Protein AF-A0A2N0PPH1-F1 (afdb_monomer)

Secondary structure (DSSP, 8-state):
--HHHHHHHHHHTTSEEEEEEES-STT-PEEEEEEEE-TTS-EEEEEEEEES---HHHHHHHHHTS----PPP-HHHHHHHHHHHTHHHH-HHHHHHHHHHHHHHHT-SSHHHHHHHHHHHHHH-HHHHHHHHHHTGGGGGGT-HHHHTTS--TT--TTSTTTTTTHHHHHHHHHHHHHTTS-S--GGGHHHHH-HHHHHHHHHHB-HHHHHHHHHHHHHGGGEEEEEE-GGG--S--------S-GGG-TTS--S-HHHHHHHH-GGGEEEEEEEEESSS-PPPEEEEEETTS-EEETT-HHHHTSS--HHHHHHHTT-TT--B-GGGS-GGGB-GGGTTS-HHHHHTSPPB-SS--TT-----------HHHHHHH---S--HHHHHHHHHHHHHHHHHHHHHHHHHHHHHHT-HHHHHHHHHHHHHHHHHHHHH-

InterPro domains:
  IPR031052 FHY3/FAR1 family [PTHR31669] (8-343)
  IPR048324 ZSWIM1/3, RNaseH-like domain [PF21056] (7-71)

Nearest PDB structures (foldseek):
  6lwz-assembly2_B  TM=7.007E-01  e=5.175E+00  Brevibacillus sp. SKDU10
  6cp9-assembly2_C  TM=5.958E-01  e=3.558E+00  Klebsiella pneumoniae 342
  4jif-assembly1_A  TM=5.599E-01  e=7.941E+00  Homo sapiens
  4dx8-assembly4_E  TM=4.737E-01  e=4.177E+00  Homo sapiens
  4dx8-assembly2_B  TM=4.679E-01  e=8.377E+00  Homo sapiens

pLDDT: mean 71.83, std 15.99, range [36.22, 94.5]

Radius of gyration: 26.15 Å; Cα contacts (8 Å, |Δi|>4): 519; chains: 1; bounding box: 63×82×75 Å

Organism: NCBI:txid588596

Mean predicted aligned error: 15.6 Å

Foldseek 3Di:
DFLVLLVQCQLFVLAWDWDWDACPDPVRWIKIWIWGQALVRDTDTSDIDTHRDPDPVVVVVVVVVPPDDQAADAVVVVVVVCVVPVCVQLPDPSSVVLQLLVVLLLLFQDPVSNVVSVVVSLVVCVSCNVVCVVPPVVCVLRRRLNNCLLRAHQLCRNPPPPPHVVPVVVVVVVVVVVVPPDDDDDLQCQCVPQVVVVLVVCVQWFDPVVSVVQSVQSSCLVQKAKDWDDPVPPDDPPPSPSDGDRVSVVLLDFSHDPVVVCVVVPVVFWDTKMWMGGPPDPGDIKIWTAGLLLAIAIRSRCCRHNVHDGSRLSNVLQVDQSRKDAPVSGPSSRTDPVRNPDPVVNSQPDDIDGSDDDPPDDDDDRPNNRNVVSCVSVPPPVNDPVNVVVSVVVSVVSVVVVVVVVVVVVCVVVVPVVVVVVVVVVVVVVVVVVVVVD

Structure (mmCIF, N/CA/C/O backbone):
data_AF-A0A2N0PPH1-F1
#
_entry.id   AF-A0A2N0PPH1-F1
#
loop_
_atom_site.group_PDB
_atom_site.id
_atom_site.type_symbol
_atom_site.label_atom_id
_atom_site.label_alt_id
_atom_site.label_comp_id
_atom_site.label_asym_id
_atom_site.label_entity_id
_atom_site.label_seq_id
_atom_site.pdbx_PDB_ins_code
_atom_site.Cartn_x
_atom_site.Cartn_y
_atom_site.Cartn_z
_atom_site.occupancy
_atom_site.B_iso_or_equiv
_atom_site.auth_seq_id
_atom_site.auth_comp_id
_atom_site.auth_asym_id
_atom_site.auth_atom_id
_atom_site.pdbx_PDB_model_num
ATOM 1 N N . MET A 1 1 ? -13.190 24.231 -5.888 1.00 53.19 1 MET A N 1
ATOM 2 C CA . MET A 1 1 ? -11.786 23.803 -6.067 1.00 53.19 1 MET A CA 1
ATOM 3 C C . MET A 1 1 ? -11.111 24.741 -7.059 1.00 53.19 1 MET A C 1
ATOM 5 O O . MET A 1 1 ? -11.742 25.102 -8.048 1.00 53.19 1 MET A O 1
ATOM 9 N N . SER A 1 2 ? -9.875 25.163 -6.801 1.00 49.25 2 SER A N 1
ATOM 10 C CA . SER A 1 2 ? -9.048 25.902 -7.764 1.00 49.25 2 SER A CA 1
ATOM 11 C C . SER A 1 2 ? -8.593 24.996 -8.927 1.00 49.25 2 SER A C 1
ATOM 13 O O . SER A 1 2 ? -8.685 23.771 -8.817 1.00 49.25 2 SER A O 1
ATOM 15 N N . PRO A 1 3 ? -8.071 25.552 -10.036 1.00 52.50 3 PRO A N 1
ATOM 16 C CA . PRO A 1 3 ? -7.542 24.756 -11.147 1.00 52.50 3 PRO A CA 1
ATOM 17 C C . PRO A 1 3 ? -6.447 23.777 -10.700 1.00 52.50 3 PRO A C 1
ATOM 19 O O . PRO A 1 3 ? -6.469 22.610 -11.078 1.00 52.50 3 PRO A O 1
ATOM 22 N N . ASP A 1 4 ? -5.544 24.210 -9.820 1.00 54.94 4 ASP A N 1
ATOM 23 C CA . ASP A 1 4 ? -4.494 23.344 -9.280 1.00 54.94 4 ASP A CA 1
ATOM 24 C C . ASP A 1 4 ? -5.073 22.248 -8.377 1.00 54.94 4 ASP A C 1
ATOM 26 O O . ASP A 1 4 ? -4.661 21.095 -8.465 1.00 54.94 4 ASP A O 1
ATOM 30 N N . GLN A 1 5 ? -6.081 22.567 -7.558 1.00 60.81 5 GLN A N 1
ATOM 31 C CA . GLN A 1 5 ? -6.772 21.587 -6.713 1.00 60.81 5 GLN A CA 1
ATOM 32 C C . GLN A 1 5 ? -7.501 20.523 -7.527 1.00 60.81 5 GLN A C 1
ATOM 34 O O . GLN A 1 5 ? -7.409 19.341 -7.205 1.00 60.81 5 GLN A O 1
ATOM 39 N N . CYS A 1 6 ? -8.170 20.935 -8.607 1.00 58.06 6 CYS A N 1
ATOM 40 C CA . CYS A 1 6 ? -8.706 20.010 -9.591 1.00 58.06 6 CYS A CA 1
ATOM 41 C C . CYS A 1 6 ? -7.569 19.122 -10.109 1.00 58.06 6 CYS A C 1
ATOM 43 O O . CYS A 1 6 ? -7.664 17.907 -10.000 1.00 58.06 6 CYS A O 1
ATOM 45 N N . SER A 1 7 ? -6.455 19.696 -10.572 1.00 60.72 7 SER A N 1
ATOM 46 C CA . SER A 1 7 ? -5.335 18.923 -11.132 1.00 60.72 7 SER A CA 1
ATOM 47 C C . SER A 1 7 ? -4.783 17.891 -10.153 1.00 60.72 7 SER A C 1
ATOM 49 O O . SER A 1 7 ? -4.468 16.775 -10.560 1.00 60.72 7 SER A O 1
ATOM 51 N N . TYR A 1 8 ? -4.664 18.252 -8.874 1.00 63.38 8 TYR A N 1
ATOM 52 C CA . TYR A 1 8 ? -4.204 17.350 -7.825 1.00 63.38 8 TYR A CA 1
ATOM 53 C C . TYR A 1 8 ? -5.217 16.252 -7.528 1.00 63.38 8 TYR A C 1
ATOM 55 O O . TYR A 1 8 ? -4.828 15.088 -7.494 1.00 63.38 8 TYR A O 1
ATOM 63 N N . TYR A 1 9 ? -6.499 16.595 -7.354 1.00 65.25 9 TYR A N 1
ATOM 64 C CA . TYR A 1 9 ? -7.553 15.600 -7.147 1.00 65.25 9 TYR A CA 1
ATOM 65 C C . TYR A 1 9 ? -7.533 14.577 -8.271 1.00 65.25 9 TYR A C 1
ATOM 67 O O . TYR A 1 9 ? -7.499 13.382 -8.060 1.00 65.25 9 TYR A O 1
ATOM 75 N N . ILE A 1 10 ? -7.429 15.060 -9.488 1.00 60.97 10 ILE A N 1
ATOM 76 C CA . ILE A 1 10 ? -7.492 14.263 -10.699 1.00 60.97 10 ILE A CA 1
ATOM 77 C C . ILE A 1 10 ? -6.317 13.300 -10.815 1.00 60.97 10 ILE A C 1
ATOM 79 O O . ILE A 1 10 ? -6.478 12.171 -11.259 1.00 60.97 10 ILE A O 1
ATOM 83 N N . ARG A 1 11 ? -5.131 13.761 -10.434 1.00 62.72 11 ARG A N 1
ATOM 84 C CA . ARG A 1 11 ? -3.900 12.994 -10.576 1.00 62.72 11 ARG A CA 1
ATOM 85 C C . ARG A 1 11 ? -3.658 12.036 -9.411 1.00 62.72 11 ARG A C 1
ATOM 87 O O . ARG A 1 11 ? -2.901 11.088 -9.559 1.00 62.72 11 ARG A O 1
ATOM 94 N N . PHE A 1 12 ? -4.268 12.303 -8.257 1.00 66.19 12 PHE A N 1
ATOM 95 C CA . PHE A 1 12 ? -3.956 11.622 -7.001 1.00 66.19 12 PHE A CA 1
ATOM 96 C C . PHE A 1 12 ? -5.193 11.191 -6.205 1.00 66.19 12 PHE A C 1
ATOM 98 O O . PHE A 1 12 ? -5.073 10.892 -5.017 1.00 66.19 12 PHE A O 1
ATOM 105 N N . HIS A 1 13 ? -6.374 11.141 -6.832 1.00 64.06 13 HIS A N 1
ATOM 106 C CA . HIS A 1 13 ? -7.626 10.774 -6.159 1.00 64.06 13 HIS A CA 1
ATOM 107 C C . HIS A 1 13 ? -7.587 9.371 -5.554 1.00 64.06 13 HIS A C 1
ATOM 109 O O . HIS A 1 13 ? -8.378 9.088 -4.665 1.00 64.06 13 HIS A O 1
ATOM 115 N N . GLU A 1 14 ? -6.697 8.495 -6.034 1.00 57.84 14 GLU A N 1
ATOM 116 C CA . GLU A 1 14 ? -6.509 7.129 -5.530 1.00 57.84 14 GLU A CA 1
ATOM 117 C C . GLU A 1 14 ? -6.302 7.107 -4.012 1.00 57.84 14 GLU A C 1
ATOM 119 O O . GLU A 1 14 ? -6.659 6.133 -3.362 1.00 57.84 14 GLU A O 1
ATOM 124 N N . VAL A 1 15 ? -5.746 8.187 -3.441 1.00 58.75 15 VAL A N 1
ATOM 125 C CA . VAL A 1 15 ? -5.617 8.333 -1.993 1.00 58.75 15 VAL A CA 1
ATOM 126 C C . VAL A 1 15 ? -6.112 9.702 -1.541 1.00 58.75 15 VAL A C 1
ATOM 128 O O . VAL A 1 15 ? -5.412 10.715 -1.655 1.00 58.75 15 VAL A O 1
ATOM 131 N N . LEU A 1 16 ? -7.326 9.700 -0.993 1.00 65.94 16 LEU A N 1
ATOM 132 C CA . LEU A 1 16 ? -7.993 10.851 -0.404 1.00 65.94 16 LEU A CA 1
ATOM 133 C C . LEU A 1 16 ? -7.999 10.719 1.123 1.00 65.94 16 LEU A C 1
ATOM 135 O O . LEU A 1 16 ? -8.630 9.827 1.682 1.00 65.94 16 LEU A O 1
ATOM 139 N N . ILE A 1 17 ? -7.311 11.630 1.802 1.00 64.12 17 ILE A N 1
ATOM 140 C CA . ILE A 1 17 ? -7.440 11.825 3.241 1.00 64.12 17 ILE A CA 1
ATOM 141 C C . ILE A 1 17 ? -8.572 12.813 3.480 1.00 64.12 17 ILE A C 1
ATOM 143 O O . ILE A 1 17 ? -8.601 13.907 2.913 1.00 64.12 17 ILE A O 1
ATOM 147 N N . PHE A 1 18 ? -9.477 12.415 4.355 1.00 67.44 18 PHE A N 1
ATOM 148 C CA . PHE A 1 18 ? -10.548 13.247 4.854 1.00 67.44 18 PHE A CA 1
ATOM 149 C C . PHE A 1 18 ? -10.296 13.531 6.338 1.00 67.44 18 PHE A C 1
ATOM 151 O O . PHE A 1 18 ? -10.096 12.595 7.112 1.00 67.44 18 PHE A O 1
ATOM 158 N N . ASP A 1 19 ? -10.277 14.809 6.712 1.00 60.94 19 ASP A N 1
ATOM 159 C CA . ASP A 1 19 ? -10.186 15.243 8.105 1.00 60.94 19 ASP A CA 1
ATOM 160 C C . ASP A 1 19 ? -11.365 16.154 8.459 1.00 60.94 19 ASP A C 1
ATOM 162 O O . ASP A 1 19 ? -11.785 16.986 7.649 1.00 60.94 19 ASP A O 1
ATOM 166 N N . CYS A 1 20 ? -11.901 15.978 9.663 1.00 61.56 20 CYS A N 1
ATOM 167 C CA . CYS A 1 20 ? -13.079 16.682 10.152 1.00 61.56 20 CYS A CA 1
ATOM 168 C C . CYS A 1 20 ? -12.729 17.401 11.449 1.00 61.56 20 CYS A C 1
ATOM 170 O O . CYS A 1 20 ? -12.353 16.770 12.435 1.00 61.56 20 CYS A O 1
ATOM 172 N N . THR A 1 21 ? -12.892 18.721 11.462 1.00 57.03 21 THR A N 1
ATOM 173 C CA . THR A 1 21 ? -12.660 19.549 12.650 1.00 57.03 21 THR A CA 1
ATOM 174 C C . THR A 1 21 ? -13.951 20.253 13.048 1.00 57.03 21 THR A C 1
ATOM 176 O O . THR A 1 21 ? -14.582 20.919 12.229 1.00 57.03 21 THR A O 1
ATOM 179 N N . VAL A 1 22 ? -14.357 20.081 14.306 1.00 51.91 22 VAL A N 1
ATOM 180 C CA . VAL A 1 22 ? -15.589 20.641 14.885 1.00 51.91 22 VAL A CA 1
ATOM 181 C C . VAL A 1 22 ? -15.202 21.656 15.958 1.00 51.91 22 VAL A C 1
ATOM 183 O O . VAL A 1 22 ? -14.325 21.374 16.776 1.00 51.91 22 VAL A O 1
ATOM 186 N N . GLY A 1 23 ? -15.838 22.830 15.963 1.00 49.50 23 GLY A N 1
ATOM 187 C CA . GLY A 1 23 ? -15.748 23.799 17.067 1.00 49.50 23 GLY A CA 1
ATOM 188 C C . GLY A 1 23 ? -14.417 24.551 17.210 1.00 49.50 23 GLY A C 1
ATOM 189 O O . GLY A 1 23 ? -14.181 25.209 18.220 1.00 49.50 23 GLY A O 1
ATOM 190 N N . THR A 1 24 ? -13.516 24.471 16.224 1.00 45.53 24 THR A N 1
ATOM 191 C CA . THR A 1 24 ? -12.210 25.165 16.242 1.00 45.53 24 THR A CA 1
ATOM 192 C C . THR A 1 24 ? -12.132 26.364 15.295 1.00 45.53 24 THR A C 1
ATOM 194 O O . THR A 1 24 ? -11.091 27.015 15.214 1.00 45.53 24 THR A O 1
ATOM 197 N N . ASN A 1 25 ? -13.203 26.664 14.555 1.00 52.62 25 ASN A N 1
ATOM 198 C CA . ASN A 1 25 ? -13.272 27.823 13.665 1.00 52.62 25 ASN A CA 1
ATOM 199 C C . ASN A 1 25 ? -14.178 28.919 14.250 1.00 52.62 25 ASN A C 1
ATOM 201 O O . ASN A 1 25 ? -15.042 28.659 15.081 1.00 52.62 25 ASN A O 1
ATOM 205 N N . ARG A 1 26 ? -13.992 30.161 13.787 1.00 49.38 26 ARG A N 1
ATOM 206 C CA . ARG A 1 26 ? -14.721 31.354 14.266 1.00 49.38 26 ARG A CA 1
ATOM 207 C C . ARG A 1 26 ? -16.244 31.318 14.063 1.00 49.38 26 ARG A C 1
ATOM 209 O O . ARG A 1 26 ? -16.912 32.273 14.441 1.00 49.38 26 ARG A O 1
ATOM 216 N N . TYR A 1 27 ? -16.753 30.288 13.397 1.00 51.81 27 TYR A N 1
ATOM 217 C CA . TYR A 1 27 ? -18.152 30.135 13.024 1.00 51.81 27 TYR A CA 1
ATOM 218 C C . TYR A 1 27 ? -18.853 29.020 13.801 1.00 51.81 27 TYR A C 1
ATOM 220 O O . TYR A 1 27 ? -20.042 28.829 13.590 1.00 51.81 27 TYR A O 1
ATOM 228 N N . ASP A 1 28 ? -18.130 28.288 14.659 1.00 59.44 28 ASP A N 1
ATOM 229 C CA . ASP A 1 28 ? -18.624 27.092 15.359 1.00 59.44 28 ASP A CA 1
ATOM 230 C C . ASP A 1 28 ? -19.226 26.032 14.410 1.00 59.44 28 ASP A C 1
ATOM 232 O O . ASP A 1 28 ? -20.095 25.245 14.766 1.00 59.44 28 ASP A O 1
ATOM 236 N N . MET A 1 29 ? -18.753 26.026 13.160 1.00 58.12 29 MET A N 1
ATOM 237 C CA . MET A 1 29 ? -19.209 25.132 12.094 1.00 58.12 29 MET A CA 1
ATOM 238 C C . MET A 1 29 ? -18.274 23.939 11.942 1.00 58.12 29 MET A C 1
ATOM 240 O O . MET A 1 29 ? -17.117 23.975 12.375 1.00 58.12 29 MET A O 1
ATOM 244 N N . VAL A 1 30 ? -18.725 22.903 11.243 1.00 61.38 30 VAL A N 1
ATOM 245 C CA . VAL A 1 30 ? -17.883 21.740 10.964 1.00 61.38 30 VAL A CA 1
ATOM 246 C C . VAL A 1 30 ? -17.067 21.973 9.703 1.00 61.38 30 VAL A C 1
ATOM 248 O O . VAL A 1 30 ? -17.608 22.201 8.624 1.00 61.38 30 VAL A O 1
ATOM 251 N N . LEU A 1 31 ? -15.743 21.922 9.830 1.00 62.97 31 LEU A N 1
ATOM 252 C CA . LEU A 1 31 ? -14.811 22.084 8.721 1.00 62.97 31 LEU A CA 1
ATOM 253 C C . LEU A 1 31 ? -14.282 20.723 8.259 1.00 62.97 31 LEU A C 1
ATOM 255 O O . LEU A 1 31 ? -13.552 20.038 8.977 1.00 62.97 31 LEU A O 1
ATOM 259 N N . TYR A 1 32 ? -14.604 20.395 7.014 1.00 67.12 32 TYR A N 1
ATOM 260 C CA . TYR A 1 32 ? -14.161 19.222 6.273 1.00 67.12 32 TYR A CA 1
ATOM 261 C C . TYR A 1 32 ? -12.965 19.614 5.422 1.00 67.12 32 TYR A C 1
ATOM 263 O O . TYR A 1 32 ? -13.061 20.534 4.606 1.00 67.12 32 TYR A O 1
ATOM 271 N N . LEU A 1 33 ? -11.855 18.899 5.565 1.00 63.50 33 LEU A N 1
ATOM 272 C CA . LEU A 1 33 ? -10.666 19.059 4.737 1.00 63.50 33 LEU A CA 1
ATOM 273 C C . LEU A 1 33 ? -10.447 17.797 3.908 1.00 63.50 33 LEU A C 1
ATOM 275 O O . LEU A 1 33 ? -10.283 16.698 4.433 1.00 63.50 33 LEU A O 1
ATOM 279 N N . PHE A 1 34 ? -10.408 17.976 2.592 1.00 69.62 34 PHE A N 1
ATOM 280 C CA . PHE A 1 34 ? -10.103 16.933 1.625 1.00 69.62 34 PHE A CA 1
ATOM 281 C C . PHE A 1 34 ? -8.683 17.128 1.119 1.00 69.62 34 PHE A C 1
ATOM 283 O O . PHE A 1 34 ? -8.363 18.134 0.480 1.00 69.62 34 PHE A O 1
ATOM 290 N N . LEU A 1 35 ? -7.826 16.160 1.405 1.00 67.06 35 LEU A N 1
ATOM 291 C CA . LEU A 1 35 ? -6.403 16.180 1.108 1.00 67.06 35 LEU A CA 1
ATOM 292 C C . LEU A 1 35 ? -6.076 14.997 0.199 1.00 67.06 35 LEU A C 1
ATOM 294 O O . LEU A 1 35 ? -6.469 13.877 0.488 1.00 67.06 35 LEU A O 1
ATOM 298 N N . VAL A 1 36 ? -5.307 15.203 -0.864 1.00 68.25 36 VAL A N 1
ATOM 299 C CA . VAL A 1 36 ? -4.727 14.091 -1.639 1.00 68.25 36 VAL A CA 1
ATOM 300 C C . VAL A 1 36 ? -3.245 13.951 -1.361 1.00 68.25 36 VAL A C 1
ATOM 302 O O . VAL A 1 36 ? -2.606 14.848 -0.802 1.00 68.25 36 VAL A O 1
ATOM 305 N N . VAL A 1 37 ? -2.688 12.810 -1.748 1.00 63.97 37 VAL A N 1
ATOM 306 C CA . VAL A 1 37 ? -1.254 12.535 -1.644 1.00 63.97 37 VAL A CA 1
ATOM 307 C C . VAL A 1 37 ? -0.626 12.685 -3.001 1.00 63.97 37 VAL A C 1
ATOM 309 O O . VAL A 1 37 ? -0.839 11.836 -3.864 1.00 63.97 37 VAL A O 1
ATOM 312 N N . ASP A 1 38 ? 0.160 13.741 -3.183 1.00 61.12 38 ASP A N 1
ATOM 313 C CA . ASP A 1 38 ? 0.869 13.903 -4.441 1.00 61.12 38 ASP A CA 1
ATOM 314 C C . ASP A 1 38 ? 1.965 12.845 -4.631 1.00 61.12 38 ASP A C 1
ATOM 316 O O . ASP A 1 38 ? 2.320 12.072 -3.735 1.00 61.12 38 ASP A O 1
ATOM 320 N N . ASN A 1 39 ? 2.508 12.818 -5.841 1.00 61.03 39 ASN A N 1
ATOM 321 C CA . ASN A 1 39 ? 3.625 11.971 -6.223 1.00 61.03 39 ASN A CA 1
ATOM 322 C C . ASN A 1 39 ? 4.887 12.224 -5.393 1.00 61.03 39 ASN A C 1
ATOM 324 O O . ASN A 1 39 ? 5.756 11.373 -5.424 1.00 61.03 39 ASN A O 1
ATOM 328 N N . ASN A 1 40 ? 4.987 13.341 -4.659 1.00 57.94 40 ASN A N 1
ATOM 329 C CA . ASN A 1 40 ? 6.065 13.666 -3.723 1.00 57.94 40 ASN A CA 1
ATOM 330 C C . ASN A 1 40 ? 5.743 13.284 -2.272 1.00 57.94 40 ASN A C 1
ATOM 332 O O . ASN A 1 40 ? 6.414 13.758 -1.355 1.00 57.94 40 ASN A O 1
ATOM 336 N N . THR A 1 41 ? 4.709 12.469 -2.043 1.00 58.84 41 THR A N 1
ATOM 337 C CA . THR A 1 41 ? 4.192 12.076 -0.720 1.00 58.84 41 THR A CA 1
ATOM 338 C C . THR A 1 41 ? 3.685 13.240 0.140 1.00 58.84 41 THR A C 1
ATOM 340 O O . THR A 1 41 ? 3.424 13.068 1.333 1.00 58.84 41 THR A O 1
ATOM 343 N N . ARG A 1 42 ? 3.456 14.425 -0.443 1.00 57.94 42 ARG A N 1
ATOM 344 C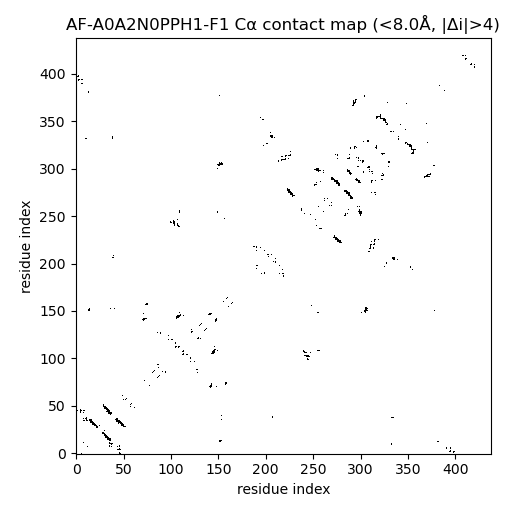 CA . ARG A 1 42 ? 2.962 15.607 0.278 1.00 57.94 42 ARG A CA 1
ATOM 345 C C . ARG A 1 42 ? 1.437 15.627 0.303 1.00 57.94 42 ARG A C 1
ATOM 347 O O . ARG A 1 42 ? 0.779 15.283 -0.679 1.00 57.94 42 ARG A O 1
ATOM 354 N N . SER A 1 43 ? 0.867 16.049 1.429 1.00 63.19 43 SER A N 1
ATOM 355 C CA . SER A 1 43 ? -0.572 16.302 1.548 1.00 63.19 43 SER A CA 1
ATOM 356 C C . SER A 1 43 ? -0.928 17.584 0.796 1.00 63.19 43 SER A C 1
ATOM 358 O O . SER A 1 43 ? -0.352 18.638 1.065 1.00 63.19 43 SER A O 1
ATOM 360 N N . ARG A 1 44 ? -1.875 17.516 -0.141 1.00 61.28 44 ARG A N 1
ATOM 361 C CA . ARG A 1 44 ? -2.363 18.672 -0.905 1.00 61.28 44 ARG A CA 1
ATOM 362 C C . ARG A 1 44 ? -3.844 18.872 -0.651 1.00 61.28 44 ARG A C 1
ATOM 364 O O . ARG A 1 44 ? -4.631 17.982 -0.948 1.00 61.28 44 ARG A O 1
ATOM 371 N N . LEU A 1 45 ? -4.219 20.034 -0.122 1.00 57.88 45 LEU A N 1
ATOM 372 C CA . LEU A 1 45 ? -5.622 20.384 0.101 1.00 57.88 45 LEU A CA 1
ATOM 373 C C . LEU A 1 45 ? -6.314 20.588 -1.244 1.00 57.88 45 LEU A C 1
ATOM 375 O O . LEU A 1 45 ? -5.971 21.519 -1.972 1.00 57.88 45 LEU A O 1
ATOM 379 N N . ILE A 1 46 ? -7.293 19.744 -1.552 1.00 65.12 46 ILE A N 1
ATOM 380 C CA . ILE A 1 46 ? -8.067 19.806 -2.796 1.00 65.12 46 ILE A CA 1
ATOM 381 C C . ILE A 1 46 ? -9.432 20.459 -2.603 1.00 65.12 46 ILE A C 1
ATOM 383 O O . ILE A 1 46 ? -9.912 21.139 -3.504 1.00 65.12 46 ILE A O 1
ATOM 387 N N . ALA A 1 47 ? -10.047 20.308 -1.434 1.00 62.62 47 ALA A N 1
ATOM 388 C CA . ALA A 1 47 ? -11.294 20.969 -1.095 1.00 62.62 47 ALA A CA 1
ATOM 389 C C . ALA A 1 47 ? -11.396 21.175 0.409 1.00 62.62 47 ALA A C 1
ATOM 391 O O . ALA A 1 47 ? -10.863 20.404 1.201 1.00 62.62 47 ALA A O 1
ATOM 392 N N . SER A 1 48 ? -12.116 22.223 0.772 1.00 63.69 48 SER A N 1
ATOM 393 C CA . SER A 1 48 ? -12.568 22.481 2.127 1.00 63.69 48 SER A CA 1
ATOM 394 C C . SER A 1 48 ? -14.068 22.725 2.066 1.00 63.69 48 SER A C 1
ATOM 396 O O . SER A 1 48 ? -14.508 23.506 1.217 1.00 63.69 48 SER A O 1
ATOM 398 N N . VAL A 1 49 ? -14.839 22.075 2.930 1.00 68.56 49 VAL A N 1
ATOM 399 C CA . VAL A 1 49 ? -16.286 22.289 3.038 1.00 68.56 49 VAL A CA 1
ATOM 400 C C . VAL A 1 49 ? -16.597 22.709 4.465 1.00 68.56 49 VAL A C 1
ATOM 402 O O . VAL A 1 49 ? -16.111 22.096 5.407 1.00 68.56 49 VAL A O 1
ATOM 405 N N . LEU A 1 50 ? -17.367 23.781 4.617 1.00 64.62 50 LEU A N 1
ATOM 406 C CA . LEU A 1 50 ? -17.942 24.175 5.897 1.00 64.62 50 LEU A CA 1
ATOM 407 C C . LEU A 1 50 ? -19.391 23.701 5.907 1.00 64.62 50 LEU A C 1
ATOM 409 O O . LEU A 1 50 ? -20.135 24.035 4.986 1.00 64.62 50 LEU A O 1
ATOM 413 N N . LEU A 1 51 ? -19.752 22.901 6.904 1.00 68.06 51 LEU A N 1
ATOM 414 C CA . LEU A 1 51 ? -21.116 22.444 7.135 1.00 68.06 51 LEU A CA 1
ATOM 415 C C . LEU A 1 51 ? -21.686 23.132 8.370 1.00 68.06 51 LEU A C 1
ATOM 417 O O . LEU A 1 51 ? -21.003 23.278 9.386 1.00 68.06 51 LEU A O 1
ATOM 421 N N . GLU A 1 52 ? -22.946 23.539 8.258 1.00 67.38 52 GLU A N 1
ATOM 422 C CA . GLU A 1 52 ? -23.700 24.151 9.354 1.00 67.38 52 GLU A CA 1
ATOM 423 C C . GLU A 1 52 ? -24.170 23.102 10.377 1.00 67.38 52 GLU A C 1
ATOM 425 O O . GLU A 1 52 ? -24.411 23.444 11.531 1.00 67.38 52 GLU A O 1
ATOM 430 N N . ASP A 1 53 ? -24.255 21.825 9.977 1.00 62.91 53 ASP A N 1
ATOM 431 C CA . ASP A 1 53 ? -24.694 20.710 10.817 1.00 62.91 53 ASP A CA 1
ATOM 432 C C . ASP A 1 53 ? -23.923 19.397 10.548 1.00 62.91 53 ASP A C 1
ATOM 434 O O . ASP A 1 53 ? -23.292 19.215 9.505 1.00 62.91 53 ASP A O 1
ATOM 438 N N . GLU A 1 54 ? -23.985 18.465 11.508 1.00 66.94 54 GLU A N 1
ATOM 439 C CA . GLU A 1 54 ? -23.432 17.100 11.418 1.00 66.94 54 GLU A CA 1
ATOM 440 C C . GLU A 1 54 ? -24.505 16.067 11.021 1.00 66.94 54 GLU A C 1
ATOM 442 O O . GLU A 1 54 ? -24.537 14.947 11.540 1.00 66.94 54 GLU A O 1
ATOM 447 N N . THR A 1 55 ? -25.444 16.425 10.139 1.00 67.88 55 THR A N 1
ATOM 448 C CA . THR A 1 55 ? -26.506 15.489 9.735 1.00 67.88 55 THR A CA 1
ATOM 449 C C . THR A 1 55 ? -26.027 14.526 8.654 1.00 67.88 55 THR A C 1
ATOM 451 O O . THR A 1 55 ? -25.270 14.895 7.756 1.00 67.88 55 THR A O 1
ATOM 454 N N . GLU A 1 56 ? -26.520 13.284 8.688 1.00 65.31 56 GLU A N 1
ATOM 455 C CA . GLU A 1 56 ? -26.221 12.255 7.679 1.00 65.31 56 GLU A CA 1
ATOM 456 C C . GLU A 1 56 ? -26.456 12.757 6.243 1.00 65.31 56 GLU A C 1
ATOM 458 O O . GLU A 1 56 ? -25.664 12.471 5.351 1.00 65.31 56 GLU A O 1
ATOM 463 N N . ASN A 1 57 ? -27.481 13.585 6.026 1.00 68.25 57 ASN A N 1
ATOM 464 C CA . ASN A 1 57 ? -27.771 14.184 4.724 1.00 68.25 57 ASN A CA 1
ATOM 465 C C . ASN A 1 57 ? -26.677 15.156 4.262 1.00 68.25 57 ASN A C 1
ATOM 467 O O . ASN A 1 57 ? -26.282 15.106 3.097 1.00 68.25 57 ASN A O 1
ATOM 471 N N . SER A 1 58 ? -26.154 15.998 5.157 1.00 69.12 58 SER A N 1
ATOM 472 C CA . SER A 1 58 ? -25.032 16.896 4.864 1.00 69.12 58 SER A CA 1
ATOM 473 C C . SER A 1 58 ? -23.760 16.102 4.549 1.00 69.12 58 SER A C 1
ATOM 475 O O . SER A 1 58 ? -23.064 16.404 3.579 1.00 69.12 58 SER A O 1
ATOM 477 N N . PHE A 1 59 ? -23.504 15.010 5.280 1.00 67.31 59 PHE A N 1
ATOM 478 C CA . PHE A 1 59 ? -22.413 14.078 4.975 1.00 67.31 59 PHE A CA 1
ATOM 479 C C . PHE A 1 59 ? -22.579 13.402 3.606 1.00 67.31 59 PHE A C 1
ATOM 481 O O . PHE A 1 59 ? -21.645 13.407 2.802 1.00 67.31 59 PHE A O 1
ATOM 488 N N . ILE A 1 60 ? -23.758 12.841 3.317 1.00 66.44 60 ILE A N 1
ATOM 489 C CA . ILE A 1 60 ? -24.069 12.201 2.033 1.00 66.44 60 ILE A CA 1
ATOM 490 C C . ILE A 1 60 ? -23.922 13.209 0.898 1.00 66.44 60 ILE A C 1
ATOM 492 O O . ILE A 1 60 ? -23.328 12.878 -0.123 1.00 66.44 60 ILE A O 1
ATOM 496 N N . TRP A 1 61 ? -24.400 14.441 1.073 1.00 70.00 61 TRP A N 1
ATOM 497 C CA . TRP A 1 61 ? -24.273 15.490 0.069 1.00 70.00 61 TRP A CA 1
ATOM 498 C C . TRP A 1 61 ? -22.805 15.783 -0.258 1.00 70.00 61 TRP A C 1
ATOM 500 O O . TRP A 1 61 ? -22.441 15.778 -1.436 1.00 70.00 61 TRP A O 1
ATOM 510 N N . VAL A 1 62 ? -21.947 15.957 0.758 1.00 67.50 62 VAL A N 1
ATOM 511 C CA . VAL A 1 62 ? -20.502 16.174 0.564 1.00 67.50 62 VAL A CA 1
ATOM 512 C C . VAL A 1 62 ? -19.848 14.978 -0.126 1.00 67.50 62 VAL A C 1
ATOM 514 O O . VAL A 1 62 ? -19.069 15.157 -1.064 1.00 67.50 62 VAL A O 1
ATOM 517 N N . LEU A 1 63 ? -20.175 13.757 0.305 1.00 64.94 63 LEU A N 1
ATOM 518 C CA . LEU A 1 63 ? -19.624 12.535 -0.274 1.00 64.94 63 LEU A CA 1
ATOM 519 C C . LEU A 1 63 ? -20.117 12.299 -1.702 1.00 64.94 63 LEU A C 1
ATOM 521 O O . LEU A 1 63 ? -19.335 11.847 -2.519 1.00 64.94 63 LEU A O 1
ATOM 525 N N . GLN A 1 64 ? -21.350 12.665 -2.054 1.00 63.97 64 GLN A N 1
ATOM 526 C CA . GLN A 1 64 ? -21.856 12.603 -3.430 1.00 63.97 64 GLN A CA 1
ATOM 527 C C . GLN A 1 64 ? -21.120 13.563 -4.375 1.00 63.97 64 GLN A C 1
ATOM 529 O O . GLN A 1 64 ? -21.039 13.293 -5.575 1.00 63.97 64 GLN A O 1
ATOM 534 N N . GLN A 1 65 ? -20.548 14.660 -3.858 1.00 60.28 65 GLN A N 1
ATOM 535 C CA . GLN A 1 65 ? -19.701 15.554 -4.659 1.00 60.28 65 GLN A CA 1
ATOM 536 C C . GLN A 1 65 ? -18.327 14.942 -4.988 1.00 60.28 65 GLN A C 1
ATOM 538 O O . GLN A 1 65 ? -17.621 15.442 -5.868 1.00 60.28 65 GLN A O 1
ATOM 543 N N . LEU A 1 66 ? -17.938 13.859 -4.311 1.00 55.38 66 LEU A N 1
ATOM 544 C CA . LEU A 1 66 ? -16.686 13.134 -4.501 1.00 55.38 66 LEU A CA 1
ATOM 545 C C . LEU A 1 66 ? -17.019 11.759 -5.105 1.00 55.38 66 LEU A C 1
ATOM 547 O O . LEU A 1 66 ? -17.853 11.021 -4.600 1.00 55.38 66 LEU A O 1
ATOM 551 N N . LYS A 1 67 ? -16.429 11.395 -6.249 1.00 54.03 67 LYS A N 1
ATOM 552 C CA . LYS A 1 67 ? -16.765 10.111 -6.904 1.00 54.03 67 LYS A CA 1
ATOM 553 C C . LYS A 1 67 ? -16.503 8.908 -5.984 1.00 54.03 67 LYS A C 1
ATOM 555 O O . LYS A 1 67 ? -15.703 9.021 -5.071 1.00 54.03 67 LYS A O 1
ATOM 560 N N . ARG A 1 68 ? -17.152 7.766 -6.270 1.00 46.09 68 ARG A N 1
ATOM 561 C CA . ARG A 1 68 ? -17.004 6.464 -5.580 1.00 46.09 68 ARG A CA 1
ATOM 562 C C . ARG A 1 68 ? -15.568 6.227 -5.076 1.00 46.09 68 ARG A C 1
ATOM 564 O O . ARG A 1 68 ? -14.695 5.900 -5.872 1.00 46.09 68 ARG A O 1
ATOM 571 N N . PHE A 1 69 ? -15.362 6.372 -3.768 1.00 52.06 69 PHE A N 1
ATOM 572 C CA . PHE A 1 69 ? -14.153 5.945 -3.066 1.00 52.06 69 PHE A CA 1
ATOM 573 C C . PHE A 1 69 ? -14.529 4.870 -2.056 1.00 52.06 69 PHE A C 1
ATOM 575 O O . PHE A 1 69 ? -15.541 4.996 -1.365 1.00 52.06 69 PHE A O 1
ATOM 582 N N . GLN A 1 70 ? -13.690 3.846 -1.938 1.00 52.22 70 GLN A N 1
ATOM 583 C CA . GLN A 1 70 ? -13.730 2.957 -0.788 1.00 52.22 70 GLN A CA 1
ATOM 584 C C . GLN A 1 70 ? -13.140 3.715 0.407 1.00 52.22 70 GLN A C 1
ATOM 586 O O . GLN A 1 70 ? -11.977 4.120 0.399 1.00 52.22 70 GLN A O 1
ATOM 591 N N . HIS A 1 71 ? -13.982 4.008 1.397 1.00 63.06 71 HIS A N 1
ATOM 592 C CA . HIS A 1 71 ? -13.587 4.785 2.565 1.00 63.06 71 HIS A CA 1
ATOM 593 C C . HIS A 1 71 ? -12.919 3.875 3.594 1.00 63.06 71 HIS A C 1
ATOM 595 O O . HIS A 1 71 ? -13.566 2.964 4.105 1.00 63.06 71 HIS A O 1
ATOM 601 N N . ASN A 1 72 ? -11.656 4.155 3.924 1.00 66.00 72 ASN A N 1
ATOM 602 C CA . ASN A 1 72 ? -10.935 3.477 4.997 1.00 66.00 72 ASN A CA 1
ATOM 603 C C . ASN A 1 72 ? -10.883 4.380 6.234 1.00 66.00 72 ASN A C 1
ATOM 605 O O . ASN A 1 72 ? -10.406 5.516 6.173 1.00 66.00 72 ASN A O 1
ATOM 609 N N . LEU A 1 73 ? -11.370 3.877 7.365 1.00 68.19 73 LEU A N 1
ATOM 610 C CA . LEU A 1 73 ? -11.390 4.595 8.629 1.00 68.19 73 LEU A CA 1
ATOM 611 C C . LEU A 1 73 ? -10.004 4.587 9.281 1.00 68.19 73 LEU A C 1
ATOM 613 O O . LEU A 1 73 ? -9.300 3.580 9.348 1.00 68.19 73 LEU A O 1
ATOM 617 N N . CYS A 1 74 ? -9.625 5.745 9.811 1.00 70.50 74 CYS A N 1
ATOM 618 C CA . CYS A 1 74 ? -8.360 5.957 10.499 1.00 70.50 74 CYS A CA 1
ATOM 619 C C . CYS A 1 74 ? -8.318 5.193 11.836 1.00 70.50 74 CYS A C 1
ATOM 621 O O . CYS A 1 74 ? -9.055 5.524 12.770 1.00 70.50 74 CYS A O 1
ATOM 623 N N . ILE A 1 75 ? -7.418 4.207 11.958 1.00 75.00 75 ILE A N 1
ATOM 624 C CA . ILE A 1 75 ? -7.277 3.393 13.176 1.00 75.00 75 ILE A CA 1
ATOM 625 C C . ILE A 1 75 ? -6.863 4.227 14.398 1.00 75.00 75 ILE A C 1
ATOM 627 O O . ILE A 1 75 ? -7.290 3.931 15.512 1.00 75.00 75 ILE A O 1
ATOM 631 N N . PHE A 1 76 ? -6.118 5.321 14.214 1.00 71.62 76 PHE A N 1
ATOM 632 C CA . PHE A 1 76 ? -5.817 6.262 15.297 1.00 71.62 76 PHE A CA 1
ATOM 633 C C . PHE A 1 76 ? -7.080 6.952 15.838 1.00 71.62 76 PHE A C 1
ATOM 635 O O . PHE A 1 76 ? -7.279 7.006 17.052 1.00 71.62 76 PHE A O 1
ATOM 642 N N . HIS A 1 77 ? -7.971 7.426 14.960 1.00 71.25 77 HIS A N 1
ATOM 643 C CA . HIS A 1 77 ? -9.243 8.024 15.375 1.00 71.25 77 HIS A CA 1
ATOM 644 C C . HIS A 1 77 ? -10.186 6.986 15.993 1.00 71.25 77 HIS A C 1
ATOM 646 O O . HIS A 1 77 ? -10.868 7.293 16.971 1.00 71.25 77 HIS A O 1
ATOM 652 N N . ILE A 1 78 ? -10.181 5.744 15.496 1.00 80.31 78 ILE A N 1
ATOM 653 C CA . ILE A 1 78 ? -10.884 4.632 16.149 1.00 80.31 78 ILE A CA 1
ATOM 654 C C . ILE A 1 78 ? -10.337 4.428 17.568 1.00 80.31 78 ILE A C 1
ATOM 656 O O . ILE A 1 78 ? -11.121 4.412 18.511 1.00 80.31 78 ILE A O 1
ATOM 660 N N . ASP A 1 79 ? -9.016 4.358 17.757 1.00 82.31 79 ASP A N 1
ATOM 661 C CA . ASP A 1 79 ? -8.394 4.200 19.079 1.00 82.31 79 ASP A CA 1
ATOM 662 C C . ASP A 1 79 ? -8.705 5.377 20.024 1.00 82.31 79 ASP A C 1
ATOM 664 O O . ASP A 1 79 ? -9.000 5.167 21.202 1.00 82.31 79 ASP A O 1
ATOM 668 N N . LEU A 1 80 ? -8.718 6.618 19.524 1.00 78.50 80 LEU A N 1
ATOM 669 C CA . LEU A 1 80 ? -9.173 7.785 20.292 1.00 78.50 80 LEU A CA 1
ATOM 670 C C . LEU A 1 80 ? -10.645 7.659 20.707 1.00 78.50 80 LEU A C 1
ATOM 672 O O . LEU A 1 80 ? -10.984 7.903 21.868 1.00 78.50 80 LEU A O 1
ATOM 676 N N . ASN A 1 81 ? -11.516 7.227 19.796 1.00 81.19 81 ASN A N 1
ATOM 677 C CA . ASN A 1 81 ? -12.933 7.019 20.080 1.00 81.19 81 ASN A CA 1
ATOM 678 C C . ASN A 1 81 ? -13.164 5.868 21.068 1.00 81.19 81 ASN A C 1
ATOM 680 O O . ASN A 1 81 ? -14.024 5.983 21.942 1.00 81.19 81 ASN A O 1
ATOM 684 N N . LEU A 1 82 ? -12.375 4.793 20.997 1.00 86.56 82 LEU A N 1
ATOM 685 C CA . LEU A 1 82 ? -12.374 3.720 21.993 1.00 86.56 82 LEU A CA 1
ATOM 686 C C . LEU A 1 82 ? -11.927 4.259 23.361 1.00 86.56 82 LEU A C 1
ATOM 688 O O . LEU A 1 82 ? -12.611 4.052 24.365 1.00 86.56 82 LEU A O 1
ATOM 692 N N . LYS A 1 83 ? -10.844 5.040 23.419 1.00 85.19 83 LYS A N 1
ATOM 693 C CA . LYS A 1 83 ? -10.387 5.692 24.659 1.00 85.19 83 LYS A CA 1
ATOM 694 C C . LYS A 1 83 ? -11.436 6.639 25.249 1.00 85.19 83 LYS A C 1
ATOM 696 O O . LYS A 1 83 ? -11.546 6.713 26.468 1.00 85.19 83 LYS A O 1
ATOM 701 N N . LYS A 1 84 ? -12.212 7.342 24.420 1.00 84.75 84 LYS A N 1
ATOM 702 C CA . LYS A 1 84 ? -13.252 8.279 24.872 1.00 84.75 84 LYS A CA 1
ATOM 703 C C . LYS A 1 84 ? -14.533 7.573 25.328 1.00 84.75 84 LYS A C 1
ATOM 705 O O . LYS A 1 84 ? -15.083 7.935 26.360 1.00 84.75 84 LYS A O 1
ATOM 710 N N . ASN A 1 85 ? -15.004 6.570 24.584 1.00 85.88 85 ASN A N 1
ATOM 711 C CA . ASN A 1 85 ? -16.344 5.993 24.767 1.00 85.88 85 ASN A CA 1
ATOM 712 C C . ASN A 1 85 ? -16.361 4.619 25.458 1.00 85.88 85 ASN A C 1
ATOM 714 O O . ASN A 1 85 ? -17.384 4.238 26.033 1.00 85.88 85 ASN A O 1
ATOM 718 N N . VAL A 1 86 ? -15.257 3.866 25.395 1.00 89.31 86 VAL A N 1
ATOM 719 C CA . VAL A 1 86 ? -15.145 2.504 25.950 1.00 89.31 86 VAL A CA 1
ATOM 720 C C . VAL A 1 86 ? -14.385 2.504 27.275 1.00 89.31 86 VAL A C 1
ATOM 722 O O . VAL A 1 86 ? -14.854 1.899 28.239 1.00 89.31 86 VAL A O 1
ATOM 725 N N . LYS A 1 87 ? -13.268 3.239 27.374 1.00 88.00 87 LYS A N 1
ATOM 726 C CA . LYS A 1 87 ? -12.465 3.319 28.611 1.00 88.00 87 LYS A CA 1
ATOM 727 C C . LYS A 1 87 ? -13.281 3.710 29.857 1.00 88.00 87 LYS A C 1
ATOM 729 O O . LYS A 1 87 ? -13.082 3.061 30.882 1.00 88.00 87 LYS A O 1
ATOM 734 N N . PRO A 1 88 ? -14.219 4.684 29.812 1.00 90.38 88 PRO A N 1
ATOM 735 C CA . PRO A 1 88 ? -15.022 5.024 30.991 1.00 90.38 88 PRO A CA 1
ATOM 736 C C . PRO A 1 88 ? -15.964 3.902 31.446 1.00 90.38 88 PRO A C 1
ATOM 738 O O . PRO A 1 88 ? -16.319 3.853 32.616 1.00 90.38 88 PRO A O 1
ATOM 741 N N . LYS A 1 89 ? -16.369 3.003 30.537 1.00 90.56 89 LYS A N 1
ATOM 742 C CA . LYS A 1 89 ? -17.299 1.902 30.834 1.00 90.56 89 LYS A CA 1
ATOM 743 C C . LYS A 1 89 ? -16.599 0.667 31.388 1.00 90.56 89 LYS A C 1
ATOM 745 O O . LYS A 1 89 ? -17.170 -0.026 32.218 1.00 90.56 89 LYS A O 1
ATOM 750 N N . LEU A 1 90 ? -15.385 0.386 30.913 1.00 89.12 90 LEU A N 1
ATOM 751 C CA . LEU A 1 90 ? -14.620 -0.797 31.316 1.00 89.12 90 LEU A CA 1
ATOM 752 C C . LEU A 1 90 ? -13.660 -0.534 32.485 1.00 89.12 90 LEU A C 1
ATOM 754 O O . LEU A 1 90 ? -13.288 -1.468 33.189 1.00 89.12 90 LEU A O 1
ATOM 758 N N . GLY A 1 91 ? -13.246 0.717 32.701 1.00 88.56 91 GLY A N 1
ATOM 759 C CA . GLY A 1 91 ? -12.138 1.036 33.603 1.00 88.56 91 GLY A CA 1
ATOM 760 C C . GLY A 1 91 ? -10.770 0.725 32.979 1.00 88.56 91 GLY A C 1
ATOM 761 O O . GLY A 1 91 ? -10.671 0.114 31.918 1.00 88.56 91 GLY A O 1
ATOM 762 N N . LEU A 1 92 ? -9.687 1.182 33.617 1.00 86.00 92 LEU A N 1
ATOM 763 C CA . LEU A 1 92 ? -8.328 1.170 33.046 1.00 86.00 92 LEU A CA 1
ATOM 764 C C . LEU A 1 92 ? -7.805 -0.231 32.687 1.00 86.00 92 LEU A C 1
ATOM 766 O O . LEU A 1 92 ? -7.284 -0.410 31.589 1.00 86.00 92 LEU A O 1
ATOM 770 N N . GLN A 1 93 ? -7.944 -1.202 33.591 1.00 87.12 93 GLN A N 1
ATOM 771 C CA . GLN A 1 93 ? -7.357 -2.536 33.432 1.00 87.12 93 GLN A CA 1
ATOM 772 C C . GLN A 1 93 ? -8.077 -3.355 32.351 1.00 87.12 93 GLN A C 1
ATOM 774 O O . GLN A 1 93 ? -7.460 -3.707 31.348 1.00 87.12 93 GLN A O 1
ATOM 779 N N . LYS A 1 94 ? -9.403 -3.525 32.473 1.00 89.06 94 LYS A N 1
ATOM 780 C CA . LYS A 1 94 ? -10.228 -4.175 31.439 1.00 89.06 94 LYS A CA 1
ATOM 781 C C . LYS A 1 94 ? -10.130 -3.472 30.083 1.00 89.06 94 LYS A C 1
ATOM 783 O O . LYS A 1 94 ? -10.204 -4.136 29.057 1.00 89.06 94 LYS A O 1
ATOM 788 N N . PHE A 1 95 ? -9.970 -2.143 30.049 1.00 90.06 95 PHE A N 1
ATOM 789 C CA . PHE A 1 95 ? -9.767 -1.426 28.788 1.00 90.06 95 PHE A CA 1
ATOM 790 C C . PHE A 1 95 ? -8.437 -1.788 28.122 1.00 90.06 95 PHE A C 1
ATOM 792 O O . PHE A 1 95 ? -8.392 -1.873 26.900 1.00 90.06 95 PHE A O 1
ATOM 799 N N . SER A 1 96 ? -7.364 -1.988 28.892 1.00 87.06 96 SER A N 1
ATOM 800 C CA . SER A 1 96 ? -6.068 -2.388 28.336 1.00 87.06 96 SER A CA 1
ATOM 801 C C . SER A 1 96 ? -6.145 -3.772 27.691 1.00 87.06 96 SER A C 1
ATOM 803 O O . SER A 1 96 ? -5.692 -3.935 26.562 1.00 87.06 96 SER A O 1
ATOM 805 N N . GLU A 1 97 ? -6.784 -4.725 28.374 1.00 90.56 97 GLU A N 1
ATOM 806 C CA . GLU A 1 97 ? -7.049 -6.077 27.860 1.00 90.56 97 GLU A CA 1
ATOM 807 C C . GLU A 1 97 ? -7.922 -6.027 26.601 1.00 90.56 97 GLU A C 1
ATOM 809 O O . GLU A 1 97 ? -7.527 -6.513 25.544 1.00 90.56 97 GLU A O 1
ATOM 814 N N . PHE A 1 98 ? -9.056 -5.319 26.674 1.00 92.69 98 PHE A N 1
ATOM 815 C CA . PHE A 1 98 ? -9.940 -5.106 25.528 1.00 92.69 98 PHE A CA 1
ATOM 816 C C . PHE A 1 98 ? -9.191 -4.498 24.342 1.00 92.69 98 PHE A C 1
ATOM 818 O O . PHE A 1 98 ? -9.392 -4.912 23.207 1.00 92.69 98 PHE A O 1
ATOM 825 N N . ARG A 1 99 ? -8.338 -3.496 24.583 1.00 88.81 99 ARG A N 1
ATOM 826 C CA . ARG A 1 99 ? -7.591 -2.818 23.525 1.00 88.81 99 ARG A CA 1
ATOM 827 C C . ARG A 1 99 ? -6.615 -3.782 22.853 1.00 88.81 99 ARG A C 1
ATOM 829 O O . ARG A 1 99 ? -6.566 -3.791 21.628 1.00 88.81 99 ARG A O 1
ATOM 836 N N . ALA A 1 100 ? -5.877 -4.589 23.615 1.00 86.25 100 ALA A N 1
ATOM 837 C CA . ALA A 1 100 ? -4.978 -5.603 23.061 1.00 86.25 100 ALA A CA 1
ATOM 838 C C . ALA A 1 100 ? -5.743 -6.623 22.197 1.00 86.25 100 ALA A C 1
ATOM 840 O O . ALA A 1 100 ? -5.385 -6.849 21.041 1.00 86.25 100 ALA A O 1
ATOM 841 N N . GLU A 1 101 ? -6.863 -7.144 22.703 1.00 89.25 101 GLU A N 1
ATOM 842 C CA . GLU A 1 101 ? -7.716 -8.099 21.984 1.00 89.25 101 GLU A CA 1
ATOM 843 C C . GLU A 1 101 ? -8.388 -7.484 20.754 1.00 89.25 101 GLU A C 1
ATOM 845 O O . GLU A 1 101 ? -8.488 -8.128 19.711 1.00 89.25 101 GLU A O 1
ATOM 850 N N . PHE A 1 102 ? -8.796 -6.216 20.836 1.00 91.06 102 PHE A N 1
ATOM 851 C CA . PHE A 1 102 ? -9.332 -5.465 19.707 1.00 91.06 102 PHE A CA 1
ATOM 852 C C . PHE A 1 102 ? -8.293 -5.340 18.592 1.00 91.06 102 PHE A C 1
ATOM 854 O O . PHE A 1 102 ? -8.620 -5.593 17.435 1.00 91.06 102 PHE A O 1
ATOM 861 N N . PHE A 1 103 ? -7.041 -4.999 18.921 1.00 85.88 103 PHE A N 1
ATOM 862 C CA . PHE A 1 103 ? -5.969 -4.933 17.926 1.00 85.88 103 PHE A CA 1
ATOM 863 C C . PHE A 1 103 ? -5.617 -6.318 17.370 1.00 85.88 103 PHE A C 1
ATOM 865 O O . PHE A 1 103 ? -5.524 -6.447 16.155 1.00 85.88 103 PHE A O 1
ATOM 872 N N . SER A 1 104 ? -5.542 -7.369 18.195 1.00 85.75 104 SER A N 1
ATOM 873 C CA . SER A 1 104 ? -5.356 -8.752 17.712 1.00 85.75 104 SER A CA 1
ATOM 874 C C . SER A 1 104 ? -6.493 -9.202 16.780 1.00 85.75 104 SER A C 1
ATOM 876 O O . SER A 1 104 ? -6.254 -9.836 15.751 1.00 85.75 104 SER A O 1
ATOM 878 N N . CYS A 1 105 ? -7.741 -8.834 17.085 1.00 88.56 105 CYS A N 1
ATOM 879 C CA . CYS A 1 105 ? -8.885 -9.072 16.211 1.00 88.56 105 CYS A CA 1
ATOM 880 C C . CYS A 1 105 ? -8.730 -8.306 14.893 1.00 88.56 105 CYS A C 1
ATOM 882 O O . CYS A 1 105 ? -8.759 -8.904 13.821 1.00 88.56 105 CYS A O 1
ATOM 884 N N . ARG A 1 106 ? -8.514 -6.991 14.969 1.00 86.69 106 ARG A N 1
ATOM 885 C CA . ARG A 1 106 ? -8.396 -6.078 13.826 1.00 86.69 106 ARG A CA 1
ATOM 886 C C . ARG A 1 106 ? -7.243 -6.437 12.885 1.00 86.69 106 ARG A C 1
ATOM 888 O O . ARG A 1 106 ? -7.375 -6.246 11.677 1.00 86.69 106 ARG A O 1
ATOM 895 N N . ASN A 1 107 ? -6.125 -6.915 13.426 1.00 84.75 107 ASN A N 1
ATOM 896 C CA . ASN A 1 107 ? -4.904 -7.283 12.699 1.00 84.75 107 ASN A CA 1
ATOM 897 C C . ASN A 1 107 ? -5.006 -8.670 12.028 1.00 84.75 107 ASN A C 1
ATOM 899 O O . ASN A 1 107 ? -4.084 -9.110 11.344 1.00 84.75 107 ASN A O 1
ATOM 903 N N . SER A 1 108 ? -6.143 -9.360 12.176 1.00 85.19 108 SER A N 1
ATOM 904 C CA . SER A 1 108 ? -6.396 -10.628 11.488 1.00 85.19 108 SER A CA 1
ATOM 905 C C . SER A 1 108 ? -6.340 -10.442 9.972 1.00 85.19 108 SER A C 1
ATOM 907 O O . SER A 1 108 ? -7.040 -9.603 9.408 1.00 85.19 108 SER A O 1
ATOM 909 N N . LEU A 1 109 ? -5.532 -11.270 9.310 1.00 79.69 109 LEU A N 1
ATOM 910 C CA . LEU A 1 109 ? -5.344 -11.255 7.854 1.00 79.69 109 LEU A CA 1
ATOM 911 C C . LEU A 1 109 ? -6.383 -12.098 7.095 1.00 79.69 109 LEU A C 1
ATOM 913 O O . LEU A 1 109 ? -6.401 -12.096 5.867 1.00 79.69 109 LEU A O 1
ATOM 917 N N . VAL A 1 110 ? -7.226 -12.836 7.823 1.00 78.88 110 VAL A N 1
ATOM 918 C CA . VAL A 1 110 ? -8.213 -13.787 7.292 1.00 78.88 110 VAL A CA 1
ATOM 919 C C . VAL A 1 110 ? -9.596 -13.406 7.792 1.00 78.88 110 VAL A C 1
ATOM 921 O O . VAL A 1 110 ? -9.769 -13.169 8.990 1.00 78.88 110 VAL A O 1
ATOM 924 N N . TYR A 1 111 ? -10.569 -13.383 6.881 1.00 82.75 111 TYR A N 1
ATOM 925 C CA . TYR A 1 111 ? -11.960 -13.026 7.165 1.00 82.75 111 TYR A CA 1
ATOM 926 C C . TYR A 1 111 ? -12.567 -13.914 8.256 1.00 82.75 111 TYR A C 1
ATOM 928 O O . TYR A 1 111 ? -13.104 -13.416 9.239 1.00 82.75 111 TYR A O 1
ATOM 936 N N . GLU A 1 112 ? -12.419 -15.232 8.141 1.00 83.19 112 GLU A N 1
ATOM 937 C CA . GLU A 1 112 ? -13.027 -16.192 9.063 1.00 83.19 112 GLU A CA 1
ATOM 938 C C . GLU A 1 112 ? -12.445 -16.071 10.479 1.00 83.19 112 GLU A C 1
ATOM 940 O O . GLU A 1 112 ? -13.174 -16.148 11.471 1.00 83.19 112 GLU A O 1
ATOM 945 N N . ILE A 1 113 ? -11.134 -15.823 10.579 1.00 83.94 113 ILE A N 1
ATOM 946 C CA . ILE A 1 113 ? -10.450 -15.596 11.859 1.00 83.94 113 ILE A CA 1
ATOM 947 C C . ILE A 1 113 ? -10.915 -14.276 12.472 1.00 83.94 113 ILE A C 1
ATOM 949 O O . ILE A 1 113 ? -11.206 -14.231 13.668 1.00 83.94 113 ILE A O 1
ATOM 953 N N . PHE A 1 114 ? -11.026 -13.223 11.658 1.00 89.19 114 PHE A N 1
ATOM 954 C CA . PHE A 1 114 ? -11.552 -11.934 12.089 1.00 89.19 114 PHE A CA 1
ATOM 955 C C . PHE A 1 114 ? -12.974 -12.070 12.648 1.00 89.19 114 PHE A C 1
ATOM 957 O O . PHE A 1 114 ? -13.207 -11.665 13.782 1.00 89.19 114 PHE A O 1
ATOM 964 N N . GLU A 1 115 ? -13.909 -12.676 11.909 1.00 90.06 115 GLU A N 1
ATOM 965 C CA . GLU A 1 115 ? -15.305 -12.827 12.351 1.00 90.06 115 GLU A CA 1
ATOM 966 C C . GLU A 1 115 ? -15.402 -13.657 13.640 1.00 90.06 115 GLU A C 1
ATOM 968 O O . GLU A 1 115 ? -16.158 -13.314 14.553 1.00 90.06 115 GLU A O 1
ATOM 973 N N . SER A 1 116 ? -14.584 -14.709 13.761 1.00 90.00 116 SER A N 1
ATOM 974 C CA . SER A 1 116 ? -14.504 -15.512 14.984 1.00 90.00 116 SER A CA 1
ATOM 975 C C . SER A 1 116 ? -13.996 -14.691 16.173 1.00 90.00 116 SER A C 1
ATOM 977 O O . SER A 1 116 ? -14.640 -14.674 17.225 1.00 90.00 116 SER A O 1
ATOM 979 N N . LYS A 1 117 ? -12.862 -13.986 16.027 1.0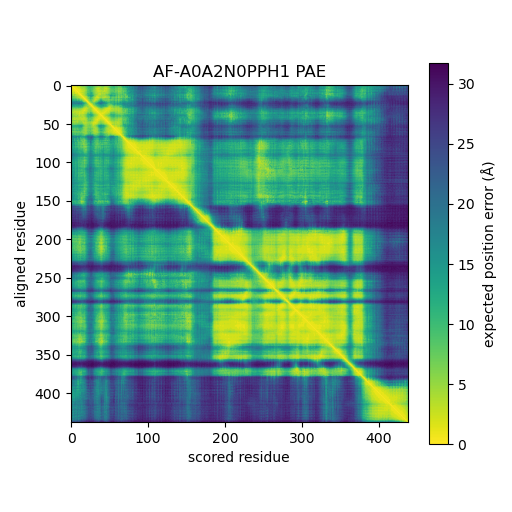0 90.62 117 LYS A N 1
ATOM 980 C CA . LYS A 1 117 ? -12.307 -13.127 17.088 1.00 90.62 117 LYS A CA 1
ATOM 981 C C . LYS A 1 117 ? -13.272 -11.989 17.443 1.00 90.62 117 LYS A C 1
ATOM 983 O O . LYS A 1 117 ? -13.439 -11.684 18.620 1.00 90.62 117 LYS A O 1
ATOM 988 N N . TRP A 1 118 ? -13.958 -11.411 16.457 1.00 93.31 118 TRP A N 1
ATOM 989 C CA . TRP A 1 118 ? -14.918 -10.322 16.646 1.00 93.31 118 TRP A CA 1
ATOM 990 C C . TRP A 1 118 ? -16.138 -10.769 17.452 1.00 93.31 118 TRP A C 1
ATOM 992 O O . TRP A 1 118 ? -16.549 -10.083 18.391 1.00 93.31 118 TRP A O 1
ATOM 1002 N N . LYS A 1 119 ? -16.676 -11.956 17.151 1.00 92.31 119 LYS A N 1
ATOM 1003 C CA . LYS A 1 119 ? -17.776 -12.552 17.915 1.00 92.31 119 LYS A CA 1
ATOM 1004 C C . LYS A 1 11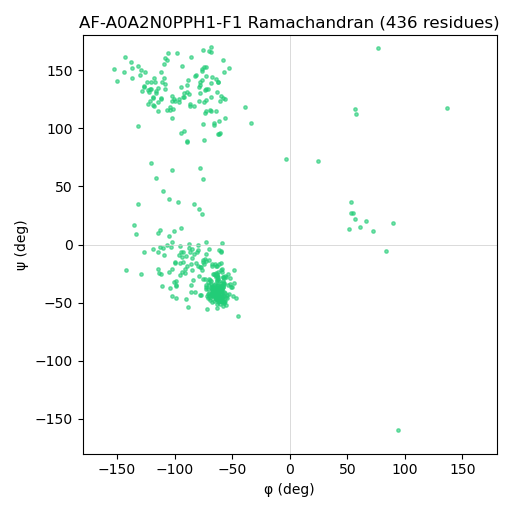9 ? -17.383 -12.788 19.376 1.00 92.31 119 LYS A C 1
ATOM 1006 O O . LYS A 1 119 ? -18.109 -12.357 20.270 1.00 92.31 119 LYS A O 1
ATOM 1011 N N . ILE A 1 120 ? -16.212 -13.388 19.608 1.00 92.19 120 ILE A N 1
ATOM 1012 C CA . ILE A 1 120 ? -15.669 -13.618 20.958 1.00 92.19 120 ILE A CA 1
ATOM 1013 C C . ILE A 1 120 ? -15.517 -12.289 21.711 1.00 92.19 120 ILE A C 1
ATOM 1015 O O . ILE A 1 120 ? -15.919 -12.183 22.868 1.00 92.19 120 ILE A O 1
ATOM 1019 N N . LEU A 1 121 ? -14.995 -11.253 21.051 1.00 92.62 121 LEU A N 1
ATOM 1020 C CA . LEU A 1 121 ? -14.796 -9.925 21.634 1.00 92.62 121 LEU A CA 1
ATOM 1021 C C . LEU A 1 121 ? -16.128 -9.274 22.056 1.00 92.62 121 LEU A C 1
ATOM 1023 O O . LEU A 1 121 ? -16.232 -8.705 23.141 1.00 92.62 121 LEU A O 1
ATOM 1027 N N . ILE A 1 122 ? -17.173 -9.385 21.232 1.00 91.88 122 ILE A N 1
ATOM 1028 C CA . ILE A 1 122 ? -18.511 -8.858 21.544 1.00 91.88 122 ILE A CA 1
ATOM 1029 C C . ILE A 1 122 ? -19.159 -9.598 22.722 1.00 91.88 122 ILE A C 1
ATOM 1031 O O . ILE A 1 122 ? -19.834 -8.964 23.538 1.00 91.88 122 ILE A O 1
ATOM 1035 N N . GLU A 1 123 ? -18.989 -10.919 22.796 1.00 92.62 123 GLU A N 1
ATOM 1036 C CA . GLU A 1 123 ? -19.536 -11.760 23.868 1.00 92.62 123 GLU A CA 1
ATOM 1037 C C . GLU A 1 123 ? -18.806 -11.532 25.197 1.00 92.62 123 GLU A C 1
ATOM 1039 O O . GLU A 1 123 ? -19.443 -11.464 26.249 1.00 92.62 123 GLU A O 1
ATOM 1044 N N . LYS A 1 124 ? -17.483 -11.343 25.149 1.00 93.19 124 LYS A N 1
ATOM 1045 C CA . LYS A 1 124 ? -16.633 -11.124 26.326 1.00 93.19 124 LYS A CA 1
ATOM 1046 C C . LYS A 1 124 ? -16.856 -9.768 27.000 1.00 93.19 124 LYS A C 1
ATOM 1048 O O . LYS A 1 124 ? -16.696 -9.668 28.216 1.00 93.19 124 LYS A O 1
ATOM 1053 N N . TYR A 1 125 ? -17.242 -8.739 26.240 1.00 92.69 125 TYR A N 1
ATOM 1054 C CA . TYR A 1 125 ? -17.447 -7.376 26.746 1.00 92.69 125 TYR A CA 1
ATOM 1055 C C . TYR A 1 125 ? -18.892 -6.878 26.523 1.00 92.69 125 TYR A C 1
ATOM 1057 O O . TYR A 1 125 ? -19.137 -5.968 25.713 1.00 92.69 125 TYR A O 1
ATOM 1065 N N . PRO A 1 126 ? -19.884 -7.440 27.243 1.00 91.62 126 PRO A N 1
ATOM 1066 C CA . PRO A 1 126 ? -21.294 -7.099 27.059 1.00 91.62 126 PRO A CA 1
ATOM 1067 C C . PRO A 1 126 ? -21.597 -5.625 27.370 1.00 91.62 126 PRO A C 1
ATOM 1069 O O . PRO A 1 126 ? -22.491 -5.044 26.751 1.00 91.62 126 PRO A O 1
ATOM 1072 N N . GLU A 1 127 ? -20.825 -4.980 28.257 1.00 90.31 127 GLU A N 1
ATOM 1073 C CA . GLU A 1 127 ? -21.027 -3.581 28.665 1.00 90.31 127 GLU A CA 1
ATOM 1074 C C . GLU A 1 127 ? -20.852 -2.591 27.495 1.00 90.31 127 GLU A C 1
ATOM 1076 O O . GLU A 1 127 ? -21.434 -1.499 27.477 1.00 90.31 127 GLU A O 1
ATOM 1081 N N . ILE A 1 128 ? -20.050 -2.968 26.494 1.00 90.94 128 ILE A N 1
ATOM 1082 C CA . ILE A 1 128 ? -19.742 -2.148 25.312 1.00 90.94 128 ILE A CA 1
ATOM 1083 C C . ILE A 1 128 ? -20.272 -2.746 24.009 1.00 90.94 128 ILE A C 1
ATOM 1085 O O . ILE A 1 128 ? -20.232 -2.065 22.985 1.00 90.94 128 ILE A O 1
ATOM 1089 N N . SER A 1 129 ? -20.826 -3.960 24.042 1.00 88.88 129 SER A N 1
ATOM 1090 C CA . SER A 1 129 ? -21.382 -4.672 22.884 1.00 88.88 129 SER A CA 1
ATOM 1091 C C . SER A 1 129 ? -22.300 -3.783 22.035 1.00 88.88 129 SER A C 1
ATOM 1093 O O . SER A 1 129 ? -22.113 -3.659 20.827 1.00 88.88 129 SER A O 1
ATOM 1095 N N . LYS A 1 130 ? -23.212 -3.030 22.669 1.00 88.75 130 LYS A N 1
ATOM 1096 C CA . LYS A 1 130 ? -24.106 -2.087 21.968 1.00 88.75 130 LYS A CA 1
ATOM 1097 C C . LYS A 1 130 ? -23.354 -0.990 21.201 1.00 88.75 130 LYS A C 1
ATOM 1099 O O . LYS A 1 130 ? -23.804 -0.573 20.139 1.00 88.75 130 LYS A O 1
ATOM 1104 N N . TYR A 1 131 ? -22.234 -0.499 21.733 1.00 89.44 131 TYR A N 1
ATOM 1105 C CA . TYR A 1 131 ? -21.396 0.489 21.048 1.00 89.44 131 TYR A CA 1
ATOM 1106 C C . TYR A 1 131 ? -20.664 -0.145 19.861 1.00 89.44 131 TYR A C 1
ATOM 1108 O O . TYR A 1 131 ? -20.703 0.420 18.773 1.00 89.44 131 TYR A O 1
ATOM 1116 N N . LEU A 1 132 ? -20.060 -1.325 20.046 1.00 88.44 132 LEU A N 1
ATOM 1117 C CA . LEU A 1 132 ? -19.319 -2.028 18.991 1.00 88.44 132 LEU A CA 1
ATOM 1118 C C . LEU A 1 132 ? -20.223 -2.378 17.799 1.00 88.44 132 LEU A C 1
ATOM 1120 O O . LEU A 1 132 ? -19.896 -2.025 16.667 1.00 88.44 132 LEU A O 1
ATOM 1124 N N . LYS A 1 133 ? -21.396 -2.966 18.066 1.00 87.88 133 LYS A N 1
ATOM 1125 C CA . LYS A 1 133 ? -22.383 -3.341 17.038 1.00 87.88 133 LYS A CA 1
ATOM 1126 C C . LYS A 1 133 ? -22.954 -2.150 16.276 1.00 87.88 133 LYS A C 1
ATOM 1128 O O . LYS A 1 133 ? -23.317 -2.264 15.116 1.00 87.88 133 LYS A O 1
ATOM 1133 N N . ARG A 1 134 ? -23.063 -0.991 16.931 1.00 82.94 134 ARG A N 1
ATOM 1134 C CA . ARG A 1 134 ? -23.615 0.213 16.299 1.00 82.94 134 ARG A CA 1
ATOM 1135 C C . ARG A 1 134 ? -22.566 1.007 15.527 1.00 82.94 134 ARG A C 1
ATOM 1137 O O . ARG A 1 134 ? -22.882 1.545 14.478 1.00 82.94 134 ARG A O 1
ATOM 1144 N N . MET A 1 135 ? -21.355 1.134 16.069 1.00 83.12 135 MET A N 1
ATOM 1145 C CA . MET A 1 135 ? -20.346 2.059 15.540 1.00 83.12 135 MET A CA 1
ATOM 1146 C C . MET A 1 135 ? -19.308 1.379 14.642 1.00 83.12 135 MET A C 1
ATOM 1148 O O . MET A 1 135 ? -18.839 2.005 13.696 1.00 83.12 135 MET A O 1
ATOM 1152 N N . LEU A 1 136 ? -18.914 0.138 14.950 1.00 85.06 136 LEU A N 1
ATOM 1153 C CA . LEU A 1 136 ? -17.772 -0.527 14.305 1.00 85.06 136 LEU A CA 1
ATOM 1154 C C . LEU A 1 136 ? -18.175 -1.692 13.401 1.00 85.06 136 LEU A C 1
ATOM 1156 O O . LEU A 1 136 ? -17.553 -1.884 12.364 1.00 85.06 136 LEU A O 1
ATOM 1160 N N . GLU A 1 137 ? -19.209 -2.452 13.762 1.00 86.06 137 GLU A N 1
ATOM 1161 C CA . GLU A 1 137 ? -19.665 -3.596 12.962 1.00 86.06 137 GLU A CA 1
ATOM 1162 C C . GLU A 1 137 ? -20.186 -3.208 11.563 1.00 86.06 137 GLU A C 1
ATOM 1164 O O . GLU A 1 137 ? -19.758 -3.846 10.602 1.00 86.06 137 GLU A O 1
ATOM 1169 N N . PRO A 1 138 ? -20.995 -2.139 11.380 1.00 82.94 138 PRO A N 1
ATOM 1170 C CA . PRO A 1 138 ? -21.459 -1.732 10.050 1.00 82.94 138 PRO A CA 1
ATOM 1171 C C . PRO A 1 138 ? -20.335 -1.202 9.153 1.00 82.94 138 PRO A C 1
ATOM 1173 O O . PRO A 1 138 ? -20.500 -1.116 7.943 1.00 82.94 138 PRO A O 1
ATOM 1176 N N . THR A 1 139 ? -19.201 -0.821 9.746 1.00 78.62 139 THR A N 1
ATOM 1177 C CA . THR A 1 139 ? -18.061 -0.202 9.059 1.00 78.62 139 THR A CA 1
ATOM 1178 C C . THR A 1 139 ? -16.828 -1.106 9.037 1.00 78.62 139 THR A C 1
ATOM 1180 O O . THR A 1 139 ? -15.743 -0.641 8.701 1.00 78.62 139 THR A O 1
ATOM 1183 N N . LYS A 1 140 ? -16.956 -2.396 9.387 1.00 82.31 140 LYS A N 1
ATOM 1184 C CA . LYS A 1 140 ? -15.825 -3.337 9.538 1.00 82.31 140 LYS A CA 1
ATOM 1185 C C . LYS A 1 140 ? -14.953 -3.483 8.291 1.00 82.31 140 LYS A C 1
ATOM 1187 O O . LYS A 1 140 ? -13.730 -3.555 8.410 1.00 82.31 140 LYS A O 1
ATOM 1192 N N . GLU A 1 141 ? -15.565 -3.397 7.115 1.00 78.75 141 GLU A N 1
ATOM 1193 C CA . GLU A 1 141 ? -14.885 -3.426 5.814 1.00 78.75 141 GLU A CA 1
ATOM 1194 C C . GLU A 1 141 ? -13.951 -2.224 5.592 1.00 78.75 141 GLU A C 1
ATOM 1196 O O . GLU A 1 141 ? -13.043 -2.283 4.770 1.00 78.75 141 GLU A O 1
ATOM 1201 N N . SER A 1 142 ? -14.136 -1.145 6.356 1.00 69.69 142 SER A N 1
ATOM 1202 C CA . SER A 1 142 ? -13.361 0.091 6.258 1.00 69.69 142 SER A CA 1
ATOM 1203 C C . SER A 1 142 ? -12.176 0.163 7.226 1.00 69.69 142 SER A C 1
ATOM 1205 O O . SER A 1 142 ? -11.424 1.131 7.167 1.00 69.69 142 SER A O 1
ATOM 1207 N N . TRP A 1 143 ? -11.990 -0.778 8.160 1.00 79.81 143 TRP A N 1
ATOM 1208 C CA . TRP A 1 143 ? -10.908 -0.675 9.164 1.00 79.81 143 TRP A CA 1
ATOM 1209 C C . TRP A 1 143 ? -10.213 -1.983 9.542 1.00 79.81 143 TRP A C 1
ATOM 1211 O O . TRP A 1 143 ? -9.083 -1.941 10.051 1.00 79.81 143 TRP A O 1
ATOM 1221 N N . ALA A 1 144 ? -10.855 -3.133 9.336 1.00 83.00 144 ALA A N 1
ATOM 1222 C CA . ALA A 1 144 ? -10.257 -4.424 9.644 1.00 83.00 144 ALA A CA 1
ATOM 1223 C C . ALA A 1 144 ? -9.276 -4.853 8.545 1.00 83.00 144 ALA A C 1
ATOM 1225 O O . ALA A 1 144 ? -9.556 -4.733 7.352 1.00 83.00 144 ALA A O 1
ATOM 1226 N N . THR A 1 145 ? -8.108 -5.352 8.960 1.00 78.69 145 THR A N 1
ATOM 1227 C CA . THR A 1 145 ? -6.951 -5.580 8.078 1.00 78.69 145 THR A CA 1
ATOM 1228 C C . THR A 1 145 ? -7.266 -6.555 6.952 1.00 78.69 145 THR A C 1
ATOM 1230 O O . THR A 1 145 ? -6.890 -6.297 5.816 1.00 78.69 145 THR A O 1
ATOM 1233 N N . CYS A 1 146 ? -8.024 -7.617 7.230 1.00 78.44 146 CYS A N 1
ATOM 1234 C CA . CYS A 1 146 ? -8.463 -8.593 6.231 1.00 78.44 146 CYS A CA 1
ATOM 1235 C C . CYS A 1 146 ? -9.293 -8.011 5.072 1.00 78.44 146 CYS A C 1
ATOM 1237 O O . CYS A 1 146 ? -9.362 -8.656 4.031 1.00 78.44 146 CYS A O 1
ATOM 1239 N N . TYR A 1 147 ? -9.911 -6.834 5.232 1.00 75.31 147 TYR A N 1
ATOM 1240 C CA . TYR A 1 147 ? -10.675 -6.169 4.168 1.00 75.31 147 TYR A CA 1
ATOM 1241 C C . TYR A 1 147 ? -9.874 -5.071 3.457 1.00 75.31 147 TYR A C 1
ATOM 1243 O O . TYR A 1 147 ? -10.090 -4.823 2.274 1.00 75.31 147 TYR A O 1
ATOM 1251 N N . ILE A 1 148 ? -8.956 -4.403 4.168 1.00 71.31 148 ILE A N 1
ATOM 1252 C CA . ILE A 1 148 ? -8.229 -3.235 3.639 1.00 71.31 148 ILE A CA 1
ATOM 1253 C C . ILE A 1 148 ? -6.824 -3.553 3.121 1.00 71.31 148 ILE A C 1
ATOM 1255 O O . ILE A 1 148 ? -6.228 -2.720 2.439 1.00 71.31 148 ILE A O 1
ATOM 1259 N N . ASN A 1 149 ? -6.261 -4.717 3.459 1.00 68.00 149 ASN A N 1
ATOM 1260 C CA . ASN A 1 149 ? -4.870 -5.066 3.154 1.00 68.00 149 ASN A CA 1
ATOM 1261 C C . ASN A 1 149 ? -4.555 -5.108 1.656 1.00 68.00 149 ASN A C 1
ATOM 1263 O O . ASN A 1 149 ? -3.385 -5.049 1.296 1.00 68.00 149 ASN A O 1
ATOM 1267 N N . GLU A 1 150 ? -5.563 -5.171 0.793 1.00 63.28 150 GLU A N 1
ATOM 1268 C CA . GLU A 1 150 ? -5.425 -5.258 -0.663 1.00 63.28 150 GLU A CA 1
ATOM 1269 C C . GLU A 1 150 ? -5.681 -3.935 -1.388 1.00 63.28 150 GLU A C 1
ATOM 1271 O O . GLU A 1 150 ? -5.594 -3.871 -2.612 1.00 63.28 150 GLU A O 1
ATOM 1276 N N . ILE A 1 151 ? -5.952 -2.866 -0.640 1.00 64.25 151 ILE A N 1
ATOM 1277 C CA . ILE A 1 151 ? -6.213 -1.539 -1.190 1.00 64.25 151 ILE A CA 1
ATOM 1278 C C . ILE A 1 151 ? -4.900 -0.756 -1.254 1.00 64.25 151 ILE A C 1
ATOM 1280 O O . ILE A 1 151 ? -4.169 -0.636 -0.265 1.00 64.25 151 ILE A O 1
ATOM 1284 N N . PHE A 1 152 ? -4.613 -0.170 -2.417 1.00 58.31 152 PHE A N 1
ATOM 1285 C CA . PHE A 1 152 ? -3.505 0.766 -2.574 1.00 58.31 152 PHE A CA 1
ATOM 1286 C C . PHE A 1 152 ? -3.700 1.978 -1.645 1.00 58.31 152 PHE A C 1
ATOM 1288 O O . PHE A 1 152 ? -4.712 2.671 -1.725 1.00 58.31 152 PHE A O 1
ATOM 1295 N N . ASN A 1 153 ? -2.730 2.263 -0.770 1.00 57.81 153 ASN A N 1
ATOM 1296 C CA . ASN A 1 153 ? -2.873 3.308 0.251 1.00 57.81 153 ASN A CA 1
ATOM 1297 C C . ASN A 1 153 ? -1.665 4.252 0.367 1.00 57.81 153 ASN A C 1
ATOM 1299 O O . ASN A 1 153 ? -1.630 5.073 1.280 1.00 57.81 153 ASN A O 1
ATOM 1303 N N . CYS A 1 154 ? -0.681 4.187 -0.542 1.00 50.81 154 CYS A N 1
ATOM 1304 C CA . CYS A 1 154 ? 0.566 4.972 -0.468 1.00 50.81 154 CYS A CA 1
ATOM 1305 C C . CYS A 1 154 ? 1.372 4.768 0.830 1.00 50.81 154 CYS A C 1
ATOM 1307 O O . CYS A 1 154 ? 2.151 5.645 1.209 1.00 50.81 154 CYS A O 1
ATOM 1309 N N . GLY A 1 155 ? 1.183 3.656 1.543 1.00 52.31 155 GLY A N 1
ATOM 1310 C CA . GLY A 1 155 ? 1.749 3.470 2.882 1.00 52.31 155 GLY A CA 1
ATOM 1311 C C . GLY A 1 155 ? 1.160 4.427 3.922 1.00 52.31 155 GLY A C 1
ATOM 1312 O O . GLY A 1 155 ? 1.789 4.675 4.949 1.00 52.31 155 GLY A O 1
ATOM 1313 N N . ILE A 1 156 ? -0.021 5.006 3.659 1.00 52.91 156 ILE A N 1
ATOM 1314 C CA . ILE A 1 156 ? -0.731 5.848 4.622 1.00 52.91 156 ILE A CA 1
ATOM 1315 C C . ILE A 1 156 ? -1.338 4.950 5.670 1.00 52.91 156 ILE A C 1
ATOM 1317 O O . ILE A 1 156 ? -2.483 4.509 5.616 1.00 52.91 156 ILE A O 1
ATOM 1321 N N . ASN A 1 157 ? -0.518 4.760 6.676 1.00 50.59 157 ASN A N 1
ATOM 1322 C CA . ASN A 1 157 ? -0.905 4.205 7.932 1.00 50.59 157 ASN A CA 1
ATOM 1323 C C . ASN A 1 157 ? -1.284 5.378 8.825 1.00 50.59 157 ASN A C 1
ATOM 1325 O O . ASN A 1 157 ? -0.538 6.351 8.945 1.00 50.59 157 ASN A O 1
ATOM 1329 N N . SER A 1 158 ? -2.482 5.330 9.399 1.00 47.25 158 SER A N 1
ATOM 1330 C CA . SER A 1 158 ? -3.142 6.495 9.998 1.00 47.25 158 SER A CA 1
ATOM 1331 C C . SER A 1 158 ? -2.392 7.192 11.156 1.00 47.25 158 SER A C 1
ATOM 1333 O O . SER A 1 158 ? -2.796 8.259 11.609 1.00 47.25 158 SER A O 1
ATOM 1335 N N . THR A 1 159 ? -1.265 6.626 11.592 1.00 43.56 159 THR A N 1
ATOM 1336 C CA . THR A 1 159 ? -0.327 7.155 12.589 1.00 43.56 159 THR A CA 1
ATOM 1337 C C . THR A 1 159 ? 0.789 8.042 12.004 1.00 43.56 159 THR A C 1
ATOM 1339 O O . THR A 1 159 ? 1.414 8.804 12.742 1.00 43.56 159 THR A O 1
ATOM 1342 N N . GLN A 1 160 ? 1.082 7.987 10.697 1.00 47.16 160 GLN A N 1
ATOM 1343 C CA . GLN A 1 160 ? 2.397 8.413 10.185 1.00 47.16 160 GLN A CA 1
ATOM 1344 C C . GLN A 1 160 ? 2.513 9.874 9.718 1.00 47.16 160 GLN A C 1
ATOM 1346 O O . GLN A 1 160 ? 3.633 10.373 9.589 1.00 47.16 160 GLN A O 1
ATOM 1351 N N . ARG A 1 161 ? 1.412 10.605 9.494 1.00 46.66 161 ARG A N 1
ATOM 1352 C CA . ARG A 1 161 ? 1.483 11.859 8.714 1.00 46.66 161 ARG A CA 1
ATOM 1353 C C . ARG A 1 161 ? 1.682 13.178 9.456 1.00 46.66 161 ARG A C 1
ATOM 1355 O O . ARG A 1 161 ? 1.910 14.174 8.779 1.00 46.66 161 ARG A O 1
ATOM 1362 N N . ILE A 1 162 ? 1.655 13.216 10.788 1.00 43.56 162 ILE A N 1
ATOM 1363 C CA . ILE A 1 162 ? 1.870 14.488 11.512 1.00 43.56 162 ILE A CA 1
ATOM 1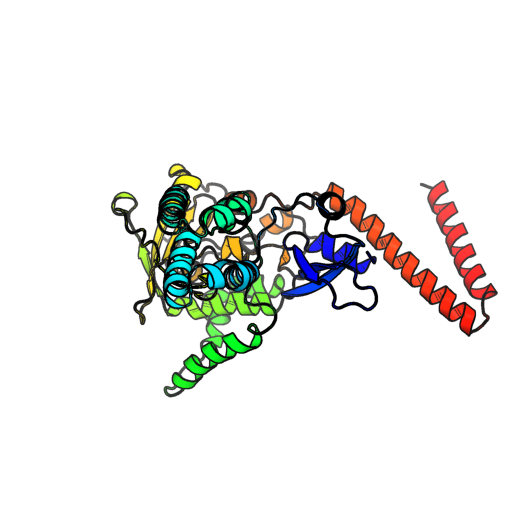364 C C . ILE A 1 162 ? 3.173 14.506 12.326 1.00 43.56 162 ILE A C 1
ATOM 1366 O O . ILE A 1 162 ? 3.761 15.572 12.474 1.00 43.56 162 ILE A O 1
ATOM 1370 N N . GLN A 1 163 ? 3.718 13.353 12.744 1.00 36.78 163 GLN A N 1
ATOM 1371 C CA . GLN A 1 163 ? 4.921 13.343 13.596 1.00 36.78 163 GLN A CA 1
ATOM 1372 C C . GLN A 1 163 ? 6.079 12.437 13.128 1.00 36.78 163 GLN A C 1
ATOM 1374 O O . GLN A 1 163 ? 7.221 12.716 13.480 1.00 36.78 163 GLN A O 1
ATOM 1379 N N . ASN A 1 164 ? 5.845 11.369 12.349 1.00 41.12 164 ASN A N 1
ATOM 1380 C CA . ASN A 1 164 ? 6.806 10.249 12.278 1.00 41.12 164 ASN A CA 1
ATOM 1381 C C . ASN A 1 164 ? 7.614 10.073 10.989 1.00 41.12 164 ASN A C 1
ATOM 1383 O O . ASN A 1 164 ? 8.585 9.316 11.027 1.00 41.12 164 ASN A O 1
ATOM 1387 N N . ILE A 1 165 ? 7.323 10.799 9.906 1.00 41.53 165 ILE A N 1
ATOM 1388 C CA . ILE A 1 165 ? 8.221 10.809 8.732 1.00 41.53 165 ILE A CA 1
ATOM 1389 C C . ILE A 1 165 ? 9.634 11.290 9.135 1.00 41.53 165 ILE A C 1
ATOM 1391 O O . ILE A 1 165 ? 10.613 10.809 8.587 1.00 41.53 165 ILE A O 1
ATOM 1395 N N . LEU A 1 166 ? 9.752 12.127 10.176 1.00 37.16 166 LEU A N 1
ATOM 1396 C CA . LEU A 1 166 ? 11.037 12.578 10.733 1.00 37.16 166 LEU A CA 1
ATOM 1397 C C . LEU A 1 166 ? 11.582 11.688 11.871 1.00 37.16 166 LEU A C 1
ATOM 1399 O O . LEU A 1 166 ? 12.786 11.652 12.109 1.00 37.16 166 LEU A O 1
ATOM 1403 N N . ASN A 1 167 ? 10.729 10.948 12.590 1.00 36.69 167 ASN A N 1
ATOM 1404 C CA . ASN A 1 167 ? 11.145 10.226 13.803 1.00 36.69 167 ASN A CA 1
ATOM 1405 C C . ASN A 1 167 ? 11.516 8.754 13.564 1.00 36.69 167 ASN A C 1
ATOM 1407 O O . ASN A 1 167 ? 12.325 8.202 14.312 1.00 36.69 167 ASN A O 1
ATOM 1411 N N . ASN A 1 168 ? 10.971 8.109 12.528 1.00 45.62 168 ASN A N 1
ATOM 1412 C CA . ASN A 1 168 ? 11.337 6.726 12.202 1.00 45.62 168 ASN A CA 1
ATOM 1413 C C . ASN A 1 168 ? 12.678 6.635 11.457 1.00 45.62 168 ASN A C 1
ATOM 1415 O O . ASN A 1 168 ? 13.409 5.662 11.654 1.00 45.62 168 ASN A O 1
ATOM 1419 N N . GLU A 1 169 ? 13.066 7.685 10.723 1.00 47.50 169 GLU A N 1
ATOM 1420 C CA . GLU A 1 169 ? 14.435 7.838 10.217 1.00 47.50 169 GLU A CA 1
ATOM 1421 C C . GLU A 1 169 ? 15.447 7.884 11.372 1.00 47.50 169 GLU A C 1
ATOM 1423 O O . GLU A 1 169 ? 16.481 7.233 11.289 1.00 47.50 169 GLU A O 1
ATOM 1428 N N . MET A 1 170 ? 15.118 8.507 12.514 1.00 38.28 170 MET A N 1
ATOM 1429 C CA . MET A 1 170 ? 16.002 8.528 13.693 1.00 38.28 170 MET A CA 1
ATOM 1430 C C . MET A 1 170 ? 16.179 7.163 14.379 1.00 38.28 170 MET A C 1
ATOM 1432 O O . MET A 1 170 ? 17.242 6.891 14.944 1.00 38.28 170 MET A O 1
ATOM 1436 N N . LYS A 1 171 ? 15.163 6.287 14.358 1.00 37.94 171 LYS A N 1
ATOM 1437 C CA . LYS A 1 171 ? 15.292 4.908 14.871 1.00 37.94 171 LYS A CA 1
ATOM 1438 C C . LYS A 1 171 ? 16.189 4.062 13.960 1.00 37.94 171 LYS A C 1
ATOM 1440 O O . LYS A 1 171 ? 17.050 3.348 14.471 1.00 37.94 171 LYS A O 1
ATOM 1445 N N . TYR A 1 172 ? 16.043 4.200 12.641 1.00 45.34 172 TYR A N 1
ATOM 1446 C CA . TYR A 1 172 ? 16.920 3.558 11.654 1.00 45.34 172 TYR A CA 1
ATOM 1447 C C . TYR A 1 172 ? 18.355 4.111 11.703 1.00 45.34 172 TYR A C 1
ATOM 1449 O O . TYR A 1 172 ? 19.312 3.340 11.738 1.00 45.34 172 TYR A O 1
ATOM 1457 N N . GLU A 1 173 ? 18.518 5.429 11.824 1.00 42.06 173 GLU A N 1
ATOM 1458 C CA . GLU A 1 173 ? 19.810 6.096 12.021 1.00 42.06 173 GLU A CA 1
ATOM 1459 C C . GLU A 1 173 ? 20.518 5.635 13.298 1.00 42.06 173 GLU A C 1
ATOM 1461 O O . GLU A 1 173 ? 21.737 5.495 13.300 1.00 42.06 173 GLU A O 1
ATOM 1466 N N . ARG A 1 174 ? 19.790 5.372 14.392 1.00 39.69 174 ARG A N 1
ATOM 1467 C CA . ARG A 1 174 ? 20.384 4.853 15.637 1.00 39.69 174 ARG A CA 1
ATOM 1468 C C . ARG A 1 174 ? 20.939 3.439 15.475 1.00 39.69 174 ARG A C 1
ATOM 1470 O O . ARG A 1 174 ? 22.017 3.163 15.997 1.00 39.69 174 ARG A O 1
ATOM 1477 N N . ILE A 1 175 ? 20.252 2.580 14.723 1.00 42.81 175 ILE A N 1
ATOM 1478 C CA . ILE A 1 175 ? 20.730 1.227 14.397 1.00 42.81 175 ILE A CA 1
ATOM 1479 C C . ILE A 1 175 ? 21.961 1.302 13.475 1.00 42.81 175 ILE A C 1
ATOM 1481 O O . ILE A 1 175 ? 22.921 0.561 13.673 1.00 42.81 175 ILE A O 1
ATOM 1485 N N . ILE A 1 176 ? 21.992 2.248 12.529 1.00 45.84 176 ILE A N 1
ATOM 1486 C CA . ILE A 1 176 ? 23.153 2.507 11.657 1.00 45.84 176 ILE A CA 1
ATOM 1487 C C . ILE A 1 176 ? 24.335 3.091 12.454 1.00 45.84 176 ILE A C 1
ATOM 1489 O O . ILE A 1 176 ? 25.467 2.635 12.299 1.00 45.84 176 ILE A O 1
ATOM 1493 N N . LYS A 1 177 ? 24.089 4.033 13.376 1.00 43.59 177 LYS A N 1
ATOM 1494 C CA . LYS A 1 177 ? 25.118 4.622 14.254 1.00 43.59 177 LYS A CA 1
ATOM 1495 C C . LYS A 1 177 ? 25.766 3.597 15.179 1.00 43.59 177 LYS A C 1
ATOM 1497 O O . LYS A 1 177 ? 26.963 3.701 15.422 1.00 43.59 177 LYS A O 1
ATOM 1502 N N . MET A 1 178 ? 25.021 2.596 15.652 1.00 38.84 178 MET A N 1
ATOM 1503 C CA . MET A 1 178 ? 25.592 1.489 16.433 1.00 38.84 178 MET A CA 1
ATOM 1504 C C . MET A 1 178 ? 26.393 0.489 15.582 1.00 38.84 178 MET A C 1
ATOM 1506 O O . MET A 1 178 ? 27.185 -0.273 16.130 1.00 38.84 178 MET A O 1
ATOM 1510 N N . ARG A 1 179 ? 26.231 0.501 14.252 1.00 43.62 179 ARG A N 1
ATOM 1511 C CA . ARG A 1 179 ? 26.881 -0.439 13.324 1.00 43.62 179 ARG A CA 1
ATOM 1512 C C . ARG A 1 179 ? 28.184 0.094 12.710 1.00 43.62 179 ARG A C 1
ATOM 1514 O O . ARG A 1 179 ? 28.993 -0.697 12.237 1.00 43.62 179 ARG A O 1
ATOM 1521 N N . ASN A 1 180 ? 28.438 1.402 12.786 1.00 42.09 180 ASN A N 1
ATOM 1522 C CA . ASN A 1 180 ? 29.623 2.070 12.221 1.00 42.09 180 ASN A CA 1
ATOM 1523 C C . ASN A 1 180 ? 30.934 1.869 13.020 1.00 42.09 180 ASN A C 1
ATOM 1525 O O . ASN A 1 180 ? 31.833 2.703 12.948 1.00 42.09 180 ASN A O 1
ATOM 1529 N N . ILE A 1 181 ? 31.070 0.770 13.770 1.00 45.47 181 ILE A N 1
ATOM 1530 C CA . ILE A 1 181 ? 32.305 0.424 14.505 1.00 45.47 181 ILE A CA 1
ATOM 1531 C C . ILE A 1 181 ? 33.212 -0.532 13.696 1.00 45.47 181 ILE A C 1
ATOM 1533 O O . ILE A 1 181 ? 34.321 -0.836 14.123 1.00 45.47 181 ILE A O 1
ATOM 1537 N N . LEU A 1 182 ? 32.821 -0.965 12.489 1.00 36.22 182 LEU A N 1
ATOM 1538 C CA . LEU A 1 182 ? 33.670 -1.813 11.636 1.00 36.22 182 LEU A CA 1
ATOM 1539 C C . LEU A 1 182 ? 33.842 -1.230 10.221 1.00 36.22 182 LEU A C 1
ATOM 1541 O O . LEU A 1 182 ? 32.863 -0.769 9.632 1.00 36.22 182 LEU A O 1
ATOM 1545 N N . PRO A 1 183 ? 35.066 -1.234 9.658 1.00 49.97 183 PRO A N 1
ATOM 1546 C CA . PRO A 1 183 ? 35.337 -0.667 8.340 1.00 49.97 183 PRO A CA 1
ATOM 1547 C C . PRO A 1 183 ? 34.968 -1.658 7.221 1.00 49.97 183 PRO A C 1
ATOM 1549 O O . PRO A 1 183 ? 35.212 -2.847 7.392 1.00 49.97 183 PRO A O 1
ATOM 1552 N N . LEU A 1 184 ? 34.463 -1.143 6.080 1.00 43.28 184 LEU A N 1
ATOM 1553 C CA . LEU A 1 184 ? 34.588 -1.629 4.676 1.00 43.28 184 LEU A CA 1
ATOM 1554 C C . LEU A 1 184 ? 33.263 -1.593 3.868 1.00 43.28 184 LEU A C 1
ATOM 1556 O O . LEU A 1 184 ? 32.323 -2.314 4.169 1.00 43.28 184 LEU A O 1
ATOM 1560 N N . GLN A 1 185 ? 33.268 -0.788 2.790 1.00 49.44 185 GLN A N 1
ATOM 1561 C CA . GLN A 1 185 ? 32.260 -0.605 1.718 1.00 49.44 185 GLN A CA 1
ATOM 1562 C C . GLN A 1 185 ? 30.839 -0.192 2.149 1.00 49.44 185 GLN A C 1
ATOM 1564 O O . GLN A 1 185 ? 30.076 -0.953 2.736 1.00 49.44 185 GLN A O 1
ATOM 1569 N N . THR A 1 186 ? 30.446 1.032 1.790 1.00 54.12 186 THR A N 1
ATOM 1570 C CA . THR A 1 186 ? 29.097 1.542 2.049 1.00 54.12 186 THR A CA 1
ATOM 1571 C C . THR A 1 186 ? 28.069 0.796 1.190 1.00 54.12 186 THR A C 1
ATOM 1573 O O . THR A 1 186 ? 28.281 0.542 0.004 1.00 54.12 186 THR A O 1
ATOM 1576 N N . LEU A 1 187 ? 26.905 0.473 1.770 1.00 63.66 187 LEU A N 1
ATOM 1577 C CA . LEU A 1 187 ? 25.759 -0.100 1.040 1.00 63.66 187 LEU A CA 1
ATOM 1578 C C . LEU A 1 187 ? 25.242 0.827 -0.081 1.00 63.66 187 LEU A C 1
ATOM 1580 O O . LEU A 1 187 ? 24.369 0.441 -0.854 1.00 63.66 187 LEU A O 1
ATOM 1584 N N . ASP A 1 188 ? 25.761 2.049 -0.185 1.00 66.38 188 ASP A N 1
ATOM 1585 C CA . ASP A 1 188 ? 25.351 3.051 -1.166 1.00 66.38 188 ASP A CA 1
ATOM 1586 C C . ASP A 1 188 ? 25.619 2.639 -2.608 1.00 66.38 188 ASP A C 1
ATOM 1588 O O . ASP A 1 188 ? 24.814 2.954 -3.483 1.00 66.38 188 ASP A O 1
ATOM 1592 N N . ASP A 1 189 ? 26.661 1.842 -2.842 1.00 76.31 189 ASP A N 1
ATOM 1593 C CA . ASP A 1 189 ? 27.000 1.371 -4.184 1.00 76.31 189 ASP A CA 1
ATOM 1594 C C . ASP A 1 189 ? 26.157 0.173 -4.644 1.00 76.31 189 ASP A C 1
ATOM 1596 O O . ASP A 1 189 ? 26.277 -0.274 -5.784 1.00 76.31 189 ASP A O 1
ATOM 1600 N N . VAL A 1 190 ? 25.317 -0.406 -3.779 1.00 81.94 190 VAL A N 1
ATOM 1601 C CA . VAL A 1 190 ? 24.583 -1.636 -4.108 1.00 81.94 190 VAL A CA 1
ATOM 1602 C C . VAL A 1 190 ? 23.714 -1.487 -5.368 1.00 81.94 190 VAL A C 1
ATOM 1604 O O . VAL A 1 190 ? 23.846 -2.327 -6.264 1.00 81.94 190 VAL A O 1
ATOM 1607 N N . PRO A 1 191 ? 22.860 -0.449 -5.506 1.00 78.38 191 PRO A N 1
ATOM 1608 C CA . PRO A 1 191 ? 22.038 -0.281 -6.704 1.00 78.38 191 PRO A CA 1
ATOM 1609 C C . PRO A 1 191 ? 22.865 -0.085 -7.979 1.00 78.38 191 PRO A C 1
ATOM 1611 O O . PRO A 1 191 ? 22.501 -0.595 -9.035 1.00 78.38 191 PRO A O 1
ATOM 1614 N N . SER A 1 192 ? 23.982 0.643 -7.896 1.00 81.88 192 SER A N 1
ATOM 1615 C CA . SER A 1 192 ? 24.859 0.927 -9.037 1.00 81.88 192 SER A CA 1
ATOM 1616 C C . SER A 1 192 ? 25.794 -0.228 -9.394 1.00 81.88 192 SER A C 1
ATOM 1618 O O . SER A 1 192 ? 26.278 -0.249 -10.517 1.00 81.88 192 SER A O 1
ATOM 1620 N N . LYS A 1 193 ? 26.035 -1.191 -8.495 1.00 83.31 193 LYS A N 1
ATOM 1621 C CA . LYS A 1 193 ? 26.886 -2.367 -8.755 1.00 83.31 193 LYS A CA 1
ATOM 1622 C C . LYS A 1 193 ? 26.096 -3.619 -9.126 1.00 83.31 193 LYS A C 1
ATOM 1624 O O . LYS A 1 193 ? 26.451 -4.303 -10.076 1.00 83.31 193 LYS A O 1
ATOM 1629 N N . PHE A 1 194 ? 25.030 -3.930 -8.388 1.00 83.69 194 PHE A N 1
ATOM 1630 C CA . PHE A 1 194 ? 24.299 -5.198 -8.535 1.00 83.69 194 PHE A CA 1
ATOM 1631 C C . PHE A 1 194 ? 23.016 -5.082 -9.361 1.00 83.69 194 PHE A C 1
ATOM 1633 O O . PHE A 1 194 ? 22.481 -6.097 -9.800 1.00 83.69 194 PHE A O 1
ATOM 1640 N N . PHE A 1 195 ? 22.518 -3.862 -9.571 1.00 88.56 195 PHE A N 1
ATOM 1641 C CA . PHE A 1 195 ? 21.237 -3.599 -10.226 1.00 88.56 195 PHE A CA 1
ATOM 1642 C C . PHE A 1 195 ? 21.353 -2.530 -11.312 1.00 88.56 195 PHE A C 1
ATOM 1644 O O . PHE A 1 195 ? 20.415 -1.765 -11.493 1.00 88.56 195 PHE A O 1
ATOM 1651 N N . VAL A 1 196 ? 22.476 -2.470 -12.041 1.00 88.25 196 VAL A N 1
ATOM 1652 C CA . VAL A 1 196 ? 22.795 -1.402 -13.013 1.00 88.25 196 VAL A CA 1
ATOM 1653 C C . VAL A 1 196 ? 21.600 -1.062 -13.910 1.00 88.25 196 VAL A C 1
ATOM 1655 O O . VAL A 1 196 ? 21.070 0.043 -13.833 1.00 88.25 196 VAL A O 1
ATOM 1658 N N . SER A 1 197 ? 21.107 -2.028 -14.690 1.00 88.50 197 SER A N 1
ATOM 1659 C CA . SER A 1 197 ? 20.014 -1.811 -15.648 1.00 88.50 197 SER A CA 1
ATOM 1660 C C . SER A 1 197 ? 18.707 -1.381 -14.975 1.00 88.50 197 SER A C 1
ATOM 1662 O O . SER A 1 197 ? 17.994 -0.523 -15.493 1.00 88.50 197 SER A O 1
ATOM 1664 N N . ILE A 1 198 ? 18.405 -1.943 -13.797 1.00 90.69 198 ILE A N 1
ATOM 1665 C CA . ILE A 1 198 ? 17.201 -1.604 -13.024 1.00 90.69 198 ILE A CA 1
ATOM 1666 C C . ILE A 1 198 ? 17.328 -0.196 -12.431 1.00 90.69 198 ILE A C 1
ATOM 1668 O O . ILE A 1 198 ? 16.391 0.594 -12.460 1.00 90.69 198 ILE A O 1
ATOM 1672 N N . ASN A 1 199 ? 18.495 0.152 -11.903 1.00 90.38 199 ASN A N 1
ATOM 1673 C CA . ASN A 1 199 ? 18.746 1.454 -11.312 1.00 90.38 199 ASN A CA 1
ATOM 1674 C C . ASN A 1 199 ? 18.719 2.557 -12.381 1.00 90.38 199 ASN A C 1
ATOM 1676 O O . ASN A 1 199 ? 18.162 3.620 -12.128 1.00 90.38 199 ASN A O 1
ATOM 1680 N N . GLU A 1 200 ? 19.243 2.304 -13.584 1.00 90.88 200 GLU A N 1
ATOM 1681 C CA . GLU A 1 200 ? 19.191 3.262 -14.696 1.00 90.88 200 GLU A CA 1
ATOM 1682 C C . GLU A 1 200 ? 17.761 3.503 -15.200 1.00 90.88 200 GLU A C 1
ATOM 1684 O O . GLU A 1 200 ? 17.355 4.659 -15.360 1.00 90.88 200 GLU A O 1
ATOM 1689 N N . ILE A 1 201 ? 16.945 2.452 -15.373 1.00 89.88 201 ILE A N 1
ATOM 1690 C CA . ILE A 1 201 ? 15.533 2.650 -15.738 1.00 89.88 201 ILE A CA 1
ATOM 1691 C C . ILE A 1 201 ? 14.769 3.365 -14.613 1.00 89.88 201 ILE A C 1
ATOM 1693 O O . ILE A 1 201 ? 14.021 4.305 -14.880 1.00 89.88 201 ILE A O 1
ATOM 1697 N N . CYS A 1 202 ? 15.027 3.027 -13.347 1.00 89.56 202 CYS A N 1
ATOM 1698 C CA . CYS A 1 202 ? 14.429 3.717 -12.206 1.00 89.56 202 CYS A CA 1
ATOM 1699 C C . CYS A 1 202 ? 14.829 5.200 -12.143 1.00 89.56 202 CYS A C 1
ATOM 1701 O O . CYS A 1 202 ? 13.962 6.042 -11.932 1.00 89.56 202 CYS A O 1
ATOM 1703 N N . LYS A 1 203 ? 16.096 5.563 -12.381 1.00 88.69 203 LYS A N 1
ATOM 1704 C CA . LYS A 1 203 ? 16.537 6.973 -12.442 1.00 88.69 203 LYS A CA 1
ATOM 1705 C C . LYS A 1 203 ? 15.827 7.757 -13.545 1.00 88.69 203 LYS A C 1
ATOM 1707 O O . LYS A 1 203 ? 15.498 8.927 -13.356 1.00 88.69 203 LYS A O 1
ATOM 1712 N N . LYS A 1 204 ? 15.591 7.117 -14.694 1.00 88.56 204 LYS A N 1
ATOM 1713 C CA . LYS A 1 204 ? 14.931 7.732 -15.853 1.00 88.56 204 LYS A CA 1
ATOM 1714 C C . LYS A 1 204 ? 13.436 7.976 -15.629 1.00 88.56 204 LYS A C 1
ATOM 1716 O O . LYS A 1 204 ? 12.893 8.918 -16.205 1.00 88.56 204 LYS A O 1
ATOM 1721 N N . PHE A 1 205 ? 12.775 7.118 -14.852 1.00 84.88 205 PHE A N 1
ATOM 1722 C CA . PHE A 1 205 ? 11.321 7.150 -14.685 1.00 84.88 205 PHE A CA 1
ATOM 1723 C C . PHE A 1 205 ? 10.861 7.737 -13.354 1.00 84.88 205 PHE A C 1
ATOM 1725 O O . PHE A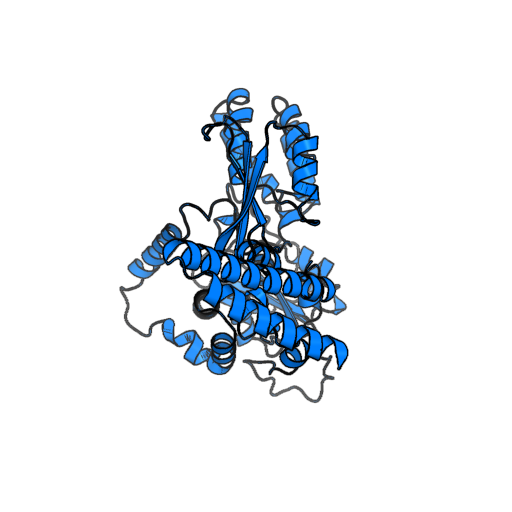 1 205 ? 9.853 8.434 -13.340 1.00 84.88 205 PHE A O 1
ATOM 1732 N N . LEU A 1 206 ? 11.557 7.481 -12.248 1.00 77.38 206 LEU A N 1
ATOM 1733 C CA . LEU A 1 206 ? 11.048 7.737 -10.900 1.00 77.38 206 LEU A CA 1
ATOM 1734 C C . LEU A 1 206 ? 11.446 9.107 -10.357 1.00 77.38 206 LEU A C 1
ATOM 1736 O O . LEU A 1 206 ? 12.479 9.682 -10.705 1.00 77.38 206 LEU A O 1
ATOM 1740 N N . ILE A 1 207 ? 10.626 9.613 -9.443 1.00 71.12 207 ILE A N 1
ATOM 1741 C CA . ILE A 1 207 ? 10.916 10.819 -8.661 1.00 71.12 207 ILE A CA 1
ATOM 1742 C C . ILE A 1 207 ? 11.929 10.491 -7.557 1.00 71.12 207 ILE A C 1
ATOM 1744 O O . ILE A 1 207 ? 11.924 9.389 -7.012 1.00 71.12 207 ILE A O 1
ATOM 1748 N N . SER A 1 208 ? 12.762 11.463 -7.175 1.00 70.69 208 SER A N 1
ATOM 1749 C CA . SER A 1 208 ? 13.932 11.277 -6.304 1.00 70.69 208 SER A CA 1
ATOM 1750 C C . SER A 1 208 ? 13.678 10.496 -5.007 1.00 70.69 208 SER A C 1
ATOM 1752 O O . SER A 1 208 ? 14.460 9.613 -4.672 1.00 70.69 208 SER A O 1
ATOM 1754 N N . HIS A 1 209 ? 12.594 10.774 -4.275 1.00 63.97 209 HIS A N 1
ATOM 1755 C CA . HIS A 1 209 ? 12.306 10.064 -3.019 1.00 63.97 209 HIS A CA 1
ATOM 1756 C C . HIS A 1 209 ? 11.837 8.614 -3.255 1.00 63.97 209 HIS A C 1
ATOM 1758 O O . HIS A 1 209 ? 12.218 7.733 -2.489 1.00 63.97 209 HIS A O 1
ATOM 1764 N N . ILE A 1 210 ? 11.091 8.326 -4.334 1.00 75.75 210 ILE A N 1
ATOM 1765 C CA . ILE A 1 210 ? 10.728 6.944 -4.704 1.00 75.75 210 ILE A CA 1
ATOM 1766 C C . ILE A 1 210 ? 11.936 6.190 -5.252 1.00 75.75 210 ILE A C 1
ATOM 1768 O O . ILE A 1 210 ? 12.104 5.005 -4.960 1.00 75.75 210 ILE A O 1
ATOM 1772 N N . LEU A 1 211 ? 12.807 6.865 -6.003 1.00 75.81 211 LEU A N 1
ATOM 1773 C CA . LEU A 1 211 ? 14.085 6.302 -6.422 1.00 75.81 211 LEU A CA 1
ATOM 1774 C C . LEU A 1 211 ? 14.901 5.872 -5.197 1.00 75.81 211 LEU A C 1
ATOM 1776 O O . LEU A 1 211 ? 15.334 4.725 -5.139 1.00 75.81 211 LEU A O 1
ATOM 1780 N N . LEU A 1 212 ? 15.034 6.747 -4.194 1.00 71.31 212 LEU A N 1
ATOM 1781 C CA . LEU A 1 212 ? 15.724 6.430 -2.944 1.00 71.31 212 LEU A CA 1
ATOM 1782 C C . LEU A 1 212 ? 15.049 5.270 -2.196 1.00 71.31 212 LEU A C 1
ATOM 1784 O O . LEU A 1 212 ? 15.728 4.344 -1.760 1.00 71.31 212 LEU A O 1
ATOM 1788 N N . ALA A 1 213 ? 13.716 5.267 -2.095 1.00 70.38 213 ALA A N 1
ATOM 1789 C CA . ALA A 1 213 ? 12.969 4.177 -1.467 1.00 70.38 213 ALA A CA 1
ATOM 1790 C C . ALA A 1 213 ? 13.208 2.830 -2.174 1.00 70.38 213 ALA A C 1
ATOM 1792 O O . ALA A 1 213 ? 13.449 1.815 -1.519 1.00 70.38 213 ALA A O 1
ATOM 1793 N N . THR A 1 214 ? 13.213 2.830 -3.509 1.00 79.12 214 THR A N 1
ATOM 1794 C CA . THR A 1 214 ? 13.475 1.646 -4.339 1.00 79.12 214 THR A CA 1
ATOM 1795 C C . THR A 1 214 ? 14.921 1.171 -4.176 1.00 79.12 214 THR A C 1
ATOM 1797 O O . THR A 1 214 ? 15.167 -0.020 -3.991 1.00 79.12 214 THR A O 1
ATOM 1800 N N . GLN A 1 215 ? 15.884 2.096 -4.160 1.00 81.81 215 GLN A N 1
ATOM 1801 C CA . GLN A 1 215 ? 17.292 1.801 -3.890 1.00 81.81 215 GLN A CA 1
ATOM 1802 C C . GLN A 1 215 ? 17.491 1.217 -2.488 1.00 81.81 215 GLN A C 1
ATOM 1804 O O . GLN A 1 215 ? 18.242 0.259 -2.330 1.00 81.81 215 GLN A O 1
ATOM 1809 N N . ASN A 1 216 ? 16.780 1.715 -1.476 1.00 76.88 216 ASN A N 1
ATOM 1810 C CA . ASN A 1 216 ? 16.828 1.155 -0.127 1.00 76.88 216 ASN A CA 1
ATOM 1811 C C . ASN A 1 216 ? 16.291 -0.287 -0.081 1.00 76.88 216 ASN A C 1
ATOM 1813 O O . ASN A 1 216 ? 16.892 -1.129 0.585 1.00 76.88 216 ASN A O 1
ATOM 1817 N N . GLN A 1 217 ? 15.242 -0.623 -0.848 1.00 82.94 217 GLN A N 1
ATOM 1818 C CA . GLN A 1 217 ? 14.805 -2.023 -0.987 1.00 82.94 217 GLN A CA 1
ATOM 1819 C C . GLN A 1 217 ? 15.907 -2.913 -1.585 1.00 82.94 217 GLN A C 1
ATOM 1821 O O . GLN A 1 217 ? 16.101 -4.035 -1.119 1.00 82.94 217 GLN A O 1
ATOM 1826 N N . MET A 1 218 ? 16.665 -2.410 -2.568 1.00 86.06 218 MET A N 1
ATOM 1827 C CA . MET A 1 218 ? 17.813 -3.131 -3.136 1.00 86.06 218 MET A CA 1
ATOM 1828 C C . MET A 1 218 ? 18.949 -3.302 -2.118 1.00 86.06 218 MET A C 1
ATOM 1830 O O . MET A 1 218 ? 19.554 -4.367 -2.048 1.00 86.06 218 MET A O 1
ATOM 1834 N N . LYS A 1 219 ? 19.238 -2.284 -1.299 1.00 81.75 219 LYS A N 1
ATOM 1835 C CA . LYS A 1 219 ? 20.261 -2.363 -0.240 1.00 81.75 219 LYS A CA 1
ATOM 1836 C C . LYS A 1 219 ? 19.903 -3.414 0.808 1.00 81.75 219 LYS A C 1
ATOM 1838 O O . LYS A 1 219 ? 20.748 -4.210 1.207 1.00 81.75 219 LYS A O 1
ATOM 1843 N N . HIS A 1 220 ? 18.642 -3.442 1.235 1.00 78.44 220 HIS A N 1
ATOM 1844 C CA . HIS A 1 220 ? 18.200 -4.288 2.343 1.00 78.44 220 HIS A CA 1
ATOM 1845 C C . HIS A 1 220 ? 18.075 -5.771 1.991 1.00 78.44 220 HIS A C 1
ATOM 1847 O O . HIS A 1 220 ? 18.018 -6.592 2.902 1.00 78.44 220 HIS A O 1
ATOM 1853 N N . LEU A 1 221 ? 18.073 -6.146 0.707 1.00 84.56 221 LEU A N 1
ATOM 1854 C CA . LEU A 1 221 ? 17.973 -7.555 0.314 1.00 84.56 221 LEU A CA 1
ATOM 1855 C C . LEU A 1 221 ? 19.091 -8.424 0.908 1.00 84.56 221 LEU A C 1
ATOM 1857 O O . LEU A 1 221 ? 18.887 -9.618 1.087 1.00 84.56 221 LEU A O 1
ATOM 1861 N N . PHE A 1 222 ? 20.268 -7.843 1.178 1.00 83.38 222 PHE A N 1
ATOM 1862 C CA . PHE A 1 222 ? 21.453 -8.563 1.658 1.00 83.38 222 PHE A CA 1
ATOM 1863 C C . PHE A 1 222 ? 21.340 -9.018 3.115 1.00 83.38 222 PHE A C 1
ATOM 1865 O O . PHE A 1 222 ? 22.196 -9.755 3.577 1.00 83.38 222 PHE A O 1
ATOM 1872 N N . PHE A 1 223 ? 20.297 -8.598 3.834 1.00 78.81 223 PHE A N 1
ATOM 1873 C CA . PHE A 1 223 ? 20.003 -9.095 5.180 1.00 78.81 223 PHE A CA 1
ATOM 1874 C C . PHE A 1 223 ? 19.135 -10.353 5.180 1.00 78.81 223 PHE A C 1
ATOM 1876 O O . PHE A 1 223 ? 18.775 -10.842 6.251 1.00 78.81 223 PHE A O 1
ATOM 1883 N N . TYR A 1 224 ? 18.770 -10.849 4.000 1.00 83.38 224 TYR A N 1
ATOM 1884 C CA . TYR A 1 224 ? 17.849 -11.957 3.855 1.00 83.38 224 TYR A CA 1
ATOM 1885 C C . TYR A 1 224 ? 18.414 -13.024 2.935 1.00 83.38 224 TYR A C 1
ATOM 1887 O O . TYR A 1 224 ? 19.026 -12.726 1.907 1.00 83.38 224 TYR A O 1
ATOM 1895 N N . ASP A 1 225 ? 18.085 -14.273 3.237 1.00 86.50 225 ASP A N 1
ATOM 1896 C CA . ASP A 1 225 ? 18.336 -15.406 2.371 1.00 86.50 225 ASP A CA 1
ATOM 1897 C C . ASP A 1 225 ? 17.039 -16.000 1.817 1.00 86.50 225 ASP A C 1
ATOM 1899 O O . ASP A 1 225 ? 15.994 -15.936 2.456 1.00 86.50 225 ASP A O 1
ATOM 1903 N N . ALA A 1 226 ? 17.091 -16.547 0.604 1.00 91.00 226 ALA A N 1
ATOM 1904 C CA . ALA A 1 226 ? 15.922 -17.083 -0.091 1.00 91.00 226 ALA A CA 1
ATOM 1905 C C . ALA A 1 226 ? 16.093 -18.561 -0.448 1.00 91.00 226 ALA A C 1
ATOM 1907 O O . ALA A 1 226 ? 17.113 -18.960 -1.017 1.00 91.00 226 ALA A O 1
ATOM 1908 N N . TYR A 1 227 ? 15.055 -19.339 -0.166 1.00 89.81 227 TYR A N 1
ATOM 1909 C CA . TYR A 1 227 ? 14.991 -20.783 -0.347 1.00 89.81 227 TYR A CA 1
ATOM 1910 C C . TYR A 1 227 ? 13.760 -21.129 -1.181 1.00 89.81 227 TYR A C 1
ATOM 1912 O O . TYR A 1 227 ? 12.681 -20.574 -0.960 1.00 89.81 227 TYR A O 1
ATOM 1920 N N . LEU A 1 228 ? 13.920 -22.024 -2.154 1.00 89.19 228 LEU A N 1
ATOM 1921 C CA . LEU A 1 228 ? 12.794 -22.524 -2.933 1.00 89.19 228 LEU A CA 1
ATOM 1922 C C . LEU A 1 228 ? 11.949 -23.442 -2.044 1.00 89.19 228 LEU A C 1
ATOM 1924 O O . LEU A 1 228 ? 12.501 -24.280 -1.332 1.00 89.19 228 LEU A O 1
ATOM 1928 N N . VAL A 1 229 ? 10.631 -23.270 -2.077 1.00 86.12 229 VAL A N 1
ATOM 1929 C CA . VAL A 1 229 ? 9.690 -24.096 -1.315 1.00 86.12 229 VAL A CA 1
ATOM 1930 C C . VAL A 1 229 ? 8.803 -24.852 -2.286 1.00 86.12 229 VAL A C 1
ATOM 1932 O O . VAL A 1 229 ? 8.271 -24.265 -3.230 1.00 86.12 229 VAL A O 1
ATOM 1935 N N . ASP A 1 230 ? 8.659 -26.151 -2.045 1.00 77.19 230 ASP A N 1
ATOM 1936 C CA . ASP A 1 230 ? 7.751 -26.986 -2.815 1.00 77.19 230 ASP A CA 1
ATOM 1937 C C . ASP A 1 230 ? 6.298 -26.735 -2.388 1.00 77.19 230 ASP A C 1
ATOM 1939 O O . ASP A 1 230 ? 6.008 -26.539 -1.204 1.00 77.19 230 ASP A O 1
ATOM 1943 N N . LYS A 1 231 ? 5.385 -26.725 -3.363 1.00 67.19 231 LYS A N 1
ATOM 1944 C CA . LYS A 1 231 ? 3.962 -26.420 -3.164 1.00 67.19 231 LYS A CA 1
ATOM 1945 C C . LYS A 1 231 ? 3.324 -27.390 -2.164 1.00 67.19 231 LYS A C 1
ATOM 1947 O O . LYS A 1 231 ? 2.512 -26.965 -1.345 1.00 67.19 231 LYS A O 1
ATOM 1952 N N . ASP A 1 232 ? 3.760 -28.648 -2.176 1.00 58.09 232 ASP A N 1
ATOM 1953 C CA . ASP A 1 232 ? 3.205 -29.723 -1.348 1.00 58.09 232 ASP A CA 1
ATOM 1954 C C . ASP A 1 232 ? 3.679 -29.676 0.114 1.00 58.09 232 ASP A C 1
ATOM 1956 O O . ASP A 1 232 ? 3.032 -30.228 1.004 1.00 58.09 232 ASP A O 1
ATOM 1960 N N . THR A 1 233 ? 4.788 -28.983 0.402 1.00 59.47 233 THR A N 1
ATOM 1961 C CA . THR A 1 233 ? 5.324 -28.852 1.772 1.00 59.47 233 THR A CA 1
ATOM 1962 C C . THR A 1 233 ? 4.714 -27.679 2.542 1.00 59.47 233 THR A C 1
ATOM 1964 O O . THR A 1 233 ? 5.024 -27.482 3.718 1.00 59.47 233 THR A O 1
ATOM 1967 N N . ILE A 1 234 ? 3.842 -26.887 1.911 1.00 62.16 234 ILE A N 1
ATOM 1968 C CA . ILE A 1 234 ? 3.166 -25.742 2.533 1.00 62.16 234 ILE A CA 1
ATOM 1969 C C . ILE A 1 234 ? 2.008 -26.265 3.404 1.00 62.16 234 ILE A C 1
ATOM 1971 O O . ILE A 1 234 ? 0.832 -26.048 3.128 1.00 62.16 234 ILE A O 1
ATOM 1975 N N . GLN A 1 235 ? 2.332 -26.992 4.475 1.00 49.97 235 GLN A N 1
ATOM 1976 C CA . GLN A 1 235 ? 1.391 -27.252 5.563 1.00 49.97 235 GLN A CA 1
ATOM 1977 C C . GLN A 1 235 ? 1.303 -26.004 6.439 1.00 49.97 235 GLN A C 1
ATOM 1979 O O . GLN A 1 235 ? 2.335 -25.454 6.797 1.00 49.97 235 GLN A O 1
ATOM 1984 N N . GLN A 1 236 ? 0.076 -25.560 6.733 1.00 48.78 236 GLN A N 1
ATOM 1985 C CA . GLN A 1 236 ? -0.339 -24.519 7.691 1.00 48.78 236 GLN A CA 1
ATOM 1986 C C . GLN A 1 236 ? 0.785 -23.875 8.539 1.00 48.78 236 GLN A C 1
ATOM 1988 O O . GLN A 1 236 ? 0.881 -24.113 9.738 1.00 48.78 236 GLN A O 1
ATOM 1993 N N . VAL A 1 237 ? 1.614 -23.011 7.950 1.00 45.91 237 VAL A N 1
ATOM 1994 C CA . VAL A 1 237 ? 2.451 -22.072 8.718 1.00 45.91 237 VAL A CA 1
ATOM 1995 C C . VAL A 1 237 ? 2.007 -20.662 8.378 1.00 45.91 237 VAL A C 1
ATOM 1997 O O . VAL A 1 237 ? 2.775 -19.836 7.894 1.00 45.91 237 VAL A O 1
ATOM 2000 N N . ASP A 1 238 ? 0.725 -20.398 8.597 1.00 46.97 238 ASP A N 1
ATOM 2001 C CA . ASP A 1 238 ? 0.266 -19.028 8.724 1.00 46.97 238 ASP A CA 1
ATOM 2002 C C . ASP A 1 238 ? 0.395 -18.690 10.207 1.00 46.97 238 ASP A C 1
ATOM 2004 O O . ASP A 1 238 ? -0.510 -18.933 11.002 1.00 46.97 238 ASP A O 1
ATOM 2008 N N . ASN A 1 239 ? 1.567 -18.178 10.592 1.00 47.78 239 ASN A N 1
ATOM 2009 C CA . ASN A 1 239 ? 1.688 -17.449 11.846 1.00 47.78 239 ASN A CA 1
ATOM 2010 C C . ASN A 1 239 ? 0.746 -16.249 11.724 1.00 47.78 239 ASN A C 1
ATOM 2012 O O . ASN A 1 239 ? 1.090 -15.235 11.114 1.00 47.78 239 ASN A O 1
ATOM 2016 N N . THR A 1 240 ? -0.472 -16.377 12.242 1.00 47.94 240 THR A N 1
ATOM 2017 C CA . THR A 1 240 ? -1.302 -15.215 12.521 1.00 47.94 240 THR A CA 1
ATOM 2018 C C . THR A 1 240 ? -0.591 -14.459 13.622 1.00 47.94 240 THR A C 1
ATOM 2020 O O . THR A 1 240 ? -0.584 -14.893 14.771 1.00 47.94 240 THR A O 1
ATOM 2023 N N . ASP A 1 241 ? 0.076 -13.375 13.250 1.00 52.53 241 ASP A N 1
ATOM 2024 C CA . ASP A 1 241 ? 0.669 -12.469 14.214 1.00 52.53 241 ASP A CA 1
ATOM 2025 C C . ASP A 1 241 ? -0.415 -11.975 15.171 1.00 52.53 241 ASP A C 1
ATOM 2027 O O . ASP A 1 241 ? -1.252 -11.148 14.807 1.00 52.53 241 ASP A O 1
ATOM 2031 N N . ASP A 1 242 ? -0.369 -12.427 16.421 1.00 49.78 242 ASP A N 1
ATOM 2032 C CA . ASP A 1 242 ? -1.018 -11.740 17.535 1.00 49.78 242 ASP A CA 1
ATOM 2033 C C . ASP A 1 242 ? -0.176 -10.503 17.900 1.00 49.78 242 ASP A C 1
ATOM 2035 O O . ASP A 1 242 ? 0.309 -10.344 19.017 1.00 49.78 242 ASP A O 1
ATOM 2039 N N . ASN A 1 243 ? 0.059 -9.627 16.917 1.00 55.12 243 ASN A N 1
ATOM 2040 C CA . ASN A 1 243 ? 0.742 -8.359 17.136 1.00 55.12 243 ASN A CA 1
ATOM 2041 C C . ASN A 1 243 ? -0.221 -7.423 17.888 1.00 55.12 243 ASN A C 1
ATOM 2043 O O . ASN A 1 243 ? -1.255 -7.006 17.353 1.00 55.12 243 ASN A O 1
ATOM 2047 N N . GLU A 1 244 ? 0.131 -7.073 19.125 1.00 57.12 244 GLU A N 1
ATOM 2048 C CA . GLU A 1 244 ? -0.561 -6.045 19.902 1.00 57.12 244 GLU A CA 1
ATOM 2049 C C . GLU A 1 244 ? -0.217 -4.639 19.376 1.00 57.12 244 GLU A C 1
ATOM 2051 O O . GLU A 1 244 ? 0.947 -4.292 19.177 1.00 57.12 244 GLU A O 1
ATOM 2056 N N . GLY A 1 245 ? -1.235 -3.793 19.186 1.00 65.38 245 GLY A N 1
ATOM 2057 C CA . GLY A 1 245 ? -1.065 -2.405 18.740 1.00 65.38 245 GLY A CA 1
ATOM 2058 C C . GLY A 1 245 ? -1.191 -2.201 17.226 1.00 65.38 245 GLY A C 1
ATOM 2059 O O . GLY A 1 245 ? -1.837 -2.982 16.526 1.00 65.38 245 GLY A O 1
ATOM 2060 N N . PHE A 1 246 ? -0.640 -1.089 16.730 1.00 61.53 246 PHE A N 1
ATOM 2061 C CA . PHE A 1 246 ? -0.725 -0.714 15.317 1.00 61.53 246 PHE A CA 1
ATOM 2062 C C . PHE A 1 246 ? 0.236 -1.584 14.497 1.00 61.53 246 PHE A C 1
ATOM 2064 O O . PHE A 1 246 ? 1.445 -1.355 14.503 1.00 61.53 246 PHE A O 1
ATOM 2071 N N . GLN A 1 247 ? -0.297 -2.581 13.786 1.00 61.91 247 GLN A N 1
ATOM 2072 C CA . GLN A 1 247 ? 0.479 -3.450 12.887 1.00 61.91 247 GLN A CA 1
ATOM 2073 C C . GLN A 1 247 ? 1.232 -2.645 11.820 1.00 61.91 247 GLN A C 1
ATOM 2075 O O . GLN A 1 247 ? 2.292 -3.040 11.352 1.00 61.91 247 GLN A O 1
ATOM 2080 N N . GLU A 1 248 ? 0.704 -1.477 11.486 1.00 61.22 248 GLU A N 1
ATOM 2081 C CA . GLU A 1 248 ? 1.283 -0.482 10.600 1.00 61.22 248 GLU A CA 1
ATOM 2082 C C . GLU A 1 248 ? 2.660 0.060 11.002 1.00 61.22 248 GLU A C 1
ATOM 2084 O O . GLU A 1 248 ? 3.369 0.605 10.148 1.00 61.22 248 GLU A O 1
ATOM 2089 N N . ASP A 1 249 ? 3.002 -0.013 12.289 1.00 55.16 249 ASP A N 1
ATOM 2090 C CA . ASP A 1 249 ? 4.292 0.436 12.810 1.00 55.16 249 ASP A CA 1
ATOM 2091 C C . ASP A 1 249 ? 5.369 -0.668 12.681 1.00 55.16 249 ASP A C 1
ATOM 2093 O O . ASP A 1 249 ? 6.561 -0.382 12.823 1.00 55.16 249 ASP A O 1
ATOM 2097 N N . ASP A 1 250 ? 4.970 -1.910 12.364 1.00 61.31 250 ASP A N 1
ATOM 2098 C CA . ASP A 1 250 ? 5.856 -3.048 12.090 1.00 61.31 250 ASP A CA 1
ATOM 2099 C C . ASP A 1 250 ? 6.112 -3.182 10.575 1.00 61.31 250 ASP A C 1
ATOM 2101 O O . ASP A 1 250 ? 5.339 -3.767 9.816 1.00 61.31 250 ASP A O 1
ATOM 2105 N N . TYR A 1 251 ? 7.234 -2.618 10.123 1.00 60.00 251 TYR A N 1
ATOM 2106 C CA . TYR A 1 251 ? 7.646 -2.592 8.711 1.00 60.00 251 TYR A CA 1
ATOM 2107 C C . TYR A 1 251 ? 8.006 -3.977 8.124 1.00 60.00 251 TYR A C 1
ATOM 2109 O O . TYR A 1 251 ? 8.078 -4.140 6.898 1.00 60.00 251 TYR A O 1
ATOM 2117 N N . ASP A 1 252 ? 8.236 -4.967 8.990 1.00 63.69 252 ASP A N 1
ATOM 2118 C CA . ASP A 1 252 ? 8.534 -6.360 8.640 1.00 63.69 252 ASP A CA 1
ATOM 2119 C C . ASP A 1 252 ? 7.315 -7.274 8.897 1.00 63.69 252 ASP A C 1
ATOM 2121 O O . ASP A 1 252 ? 7.415 -8.494 8.771 1.00 63.69 252 ASP A O 1
ATOM 2125 N N . ALA A 1 253 ? 6.146 -6.717 9.243 1.00 66.06 253 ALA A N 1
ATOM 2126 C CA . ALA A 1 253 ? 4.943 -7.513 9.454 1.00 66.06 253 ALA A CA 1
ATOM 2127 C C . ALA A 1 253 ? 4.436 -8.139 8.152 1.00 66.06 253 ALA A C 1
ATOM 2129 O O . ALA A 1 253 ? 4.441 -7.531 7.074 1.00 66.06 253 ALA A O 1
ATOM 2130 N N . THR A 1 254 ? 3.908 -9.355 8.274 1.00 74.50 254 THR A N 1
ATOM 2131 C CA . THR A 1 254 ? 3.143 -9.978 7.195 1.00 74.50 254 THR A CA 1
ATOM 2132 C C . THR A 1 254 ? 1.830 -9.217 7.017 1.00 74.50 254 THR A C 1
ATOM 2134 O O . THR A 1 254 ? 1.097 -8.998 7.976 1.00 74.50 254 THR A O 1
ATOM 2137 N N . GLN A 1 255 ? 1.551 -8.783 5.788 1.00 75.00 255 GLN A N 1
ATOM 2138 C CA . GLN A 1 255 ? 0.367 -7.988 5.434 1.00 75.00 255 GLN A CA 1
ATOM 2139 C C . GLN A 1 255 ? -0.711 -8.838 4.746 1.00 75.00 255 GLN A C 1
ATOM 2141 O O . GLN A 1 255 ? -1.884 -8.476 4.717 1.00 75.00 255 GLN A O 1
ATOM 2146 N N . ILE A 1 256 ? -0.320 -9.982 4.183 1.00 76.50 256 ILE A N 1
ATOM 2147 C CA . ILE A 1 256 ? -1.221 -10.944 3.550 1.00 76.50 256 ILE A CA 1
ATOM 2148 C C . ILE A 1 256 ? -0.638 -12.354 3.682 1.00 76.50 256 ILE A C 1
ATOM 2150 O O . ILE A 1 256 ? 0.574 -12.548 3.561 1.00 76.50 256 ILE A O 1
ATOM 2154 N N . LEU A 1 257 ? -1.496 -13.341 3.936 1.00 82.25 257 LEU A N 1
ATOM 2155 C CA . LEU A 1 257 ? -1.075 -14.735 4.058 1.00 82.25 257 LEU A CA 1
ATOM 2156 C C . LEU A 1 257 ? -0.781 -15.362 2.698 1.00 82.25 257 LEU A C 1
ATOM 2158 O O . LEU A 1 257 ? -1.404 -15.033 1.684 1.00 82.25 257 LEU A O 1
ATOM 2162 N N . LEU A 1 258 ? 0.135 -16.331 2.693 1.00 83.75 258 LEU A N 1
ATOM 2163 C CA . LEU A 1 258 ? 0.496 -17.061 1.481 1.00 83.75 258 LEU A CA 1
ATOM 2164 C C . LEU A 1 258 ? -0.711 -17.816 0.910 1.00 83.75 258 LEU A C 1
ATOM 2166 O O . LEU A 1 258 ? -0.929 -17.790 -0.298 1.00 83.75 258 LEU A O 1
ATOM 2170 N N . GLN A 1 259 ? -1.531 -18.434 1.763 1.00 80.19 259 GLN A N 1
ATOM 2171 C CA . GLN A 1 259 ? -2.725 -19.151 1.310 1.00 80.19 259 GLN A CA 1
ATOM 2172 C C . GLN A 1 259 ? -3.726 -18.228 0.612 1.00 80.19 259 GLN A C 1
ATOM 2174 O O . GLN A 1 259 ? -4.310 -18.616 -0.398 1.00 80.19 259 GLN A O 1
ATOM 2179 N N . THR A 1 260 ? -3.894 -16.999 1.108 1.00 79.25 260 THR A N 1
ATOM 2180 C CA . THR A 1 260 ? -4.758 -15.995 0.475 1.00 79.25 260 THR A CA 1
ATOM 2181 C C . THR A 1 260 ? -4.243 -15.637 -0.917 1.00 79.25 260 THR A C 1
ATOM 2183 O O . THR A 1 260 ? -5.023 -15.618 -1.867 1.00 79.25 260 THR A O 1
ATOM 2186 N N . ILE A 1 261 ? -2.926 -15.444 -1.070 1.00 81.88 261 ILE A N 1
ATOM 2187 C CA . ILE A 1 261 ? -2.293 -15.212 -2.378 1.00 81.88 261 ILE A CA 1
ATOM 2188 C C . ILE A 1 261 ? -2.546 -16.401 -3.323 1.00 81.88 261 ILE A C 1
ATOM 2190 O O . ILE A 1 261 ? -2.977 -16.210 -4.459 1.00 81.88 261 ILE A O 1
ATOM 2194 N N . ILE A 1 262 ? -2.311 -17.629 -2.853 1.00 83.19 262 ILE A N 1
ATOM 2195 C CA . ILE A 1 262 ? -2.443 -18.857 -3.651 1.00 83.19 262 ILE A CA 1
ATOM 2196 C C . ILE A 1 262 ? -3.890 -19.064 -4.123 1.00 83.19 262 ILE A C 1
ATOM 2198 O O . ILE A 1 262 ? -4.122 -19.315 -5.306 1.00 83.19 262 ILE A O 1
ATOM 2202 N N . ARG A 1 263 ? -4.873 -18.903 -3.225 1.00 80.88 263 ARG A N 1
ATOM 2203 C CA . ARG A 1 263 ? -6.306 -19.020 -3.557 1.00 80.88 263 ARG A CA 1
ATOM 2204 C C . ARG A 1 263 ? -6.723 -18.038 -4.652 1.00 80.88 263 ARG A C 1
ATOM 2206 O O . ARG A 1 263 ? -7.545 -18.386 -5.491 1.00 80.88 263 ARG A O 1
ATOM 2213 N N . LYS A 1 264 ? -6.151 -16.831 -4.651 1.00 75.19 264 LYS A N 1
ATOM 2214 C CA . LYS A 1 264 ? -6.492 -15.762 -5.598 1.00 75.19 264 LYS A CA 1
ATOM 2215 C C . LYS A 1 264 ? -5.884 -15.945 -6.975 1.00 75.19 264 LYS A C 1
ATOM 2217 O O . LYS A 1 264 ? -6.564 -15.727 -7.970 1.00 75.19 264 LYS A O 1
ATOM 2222 N N . ILE A 1 265 ? -4.615 -16.337 -7.029 1.00 74.06 265 ILE A N 1
ATOM 2223 C CA . ILE A 1 265 ? -3.868 -16.425 -8.288 1.00 74.06 265 ILE A CA 1
ATOM 2224 C C . ILE A 1 265 ? -4.318 -17.627 -9.134 1.00 74.06 265 ILE A C 1
ATOM 2226 O O . ILE A 1 265 ? -4.021 -17.652 -10.319 1.00 74.06 265 ILE A O 1
ATOM 2230 N N . GLN A 1 266 ? -5.098 -18.563 -8.569 1.00 67.88 266 GLN A N 1
ATOM 2231 C CA . GLN A 1 266 ? -5.441 -19.859 -9.165 1.00 67.88 266 GLN A CA 1
ATOM 2232 C C . GLN A 1 266 ? -4.154 -20.642 -9.492 1.00 67.88 266 GLN A C 1
ATOM 2234 O O . GLN A 1 266 ? -3.327 -20.226 -10.294 1.00 67.88 266 GLN A O 1
ATOM 2239 N N . ASN A 1 267 ? -3.946 -21.799 -8.859 1.00 61.72 267 ASN A N 1
ATOM 2240 C CA . ASN A 1 267 ? -2.656 -22.521 -8.833 1.00 61.72 267 ASN A CA 1
ATOM 2241 C C . ASN A 1 267 ? -1.937 -22.724 -10.186 1.00 61.72 267 ASN A C 1
ATOM 2243 O O . ASN A 1 267 ? -0.723 -22.942 -10.191 1.00 61.72 267 ASN A O 1
ATOM 2247 N N . LEU A 1 268 ? -2.676 -22.656 -11.296 1.00 61.09 268 LEU A N 1
ATOM 2248 C CA . LEU A 1 268 ? -2.203 -22.772 -12.674 1.00 61.09 268 LEU A CA 1
ATOM 2249 C C . LEU A 1 268 ? -1.251 -21.640 -13.100 1.00 61.09 268 LEU A C 1
ATOM 2251 O O . LEU A 1 268 ? -0.382 -21.890 -13.925 1.00 61.09 268 LEU A O 1
ATOM 2255 N N . LEU A 1 269 ? -1.353 -20.435 -12.523 1.00 75.81 269 LEU A N 1
ATOM 2256 C CA . LEU A 1 269 ? -0.493 -19.296 -12.890 1.00 75.81 269 LEU A CA 1
ATOM 2257 C C . LEU A 1 269 ? 0.802 -19.209 -12.066 1.00 75.81 269 LEU A C 1
ATOM 2259 O O . LEU A 1 269 ? 1.672 -18.400 -12.380 1.00 75.81 269 LEU A O 1
ATOM 2263 N N . ILE A 1 270 ? 0.948 -20.001 -10.997 1.00 83.50 270 ILE A N 1
ATOM 2264 C CA . ILE A 1 270 ? 2.102 -19.921 -10.087 1.00 83.50 270 ILE A CA 1
ATOM 2265 C C . ILE A 1 270 ? 3.253 -20.783 -10.605 1.00 83.50 270 ILE A C 1
ATOM 2267 O O . ILE A 1 270 ? 3.147 -22.013 -10.621 1.00 83.50 270 ILE A O 1
ATOM 2271 N N . VAL A 1 271 ? 4.394 -20.156 -10.890 1.00 85.06 271 VAL A N 1
ATOM 2272 C CA . VAL A 1 271 ? 5.598 -20.843 -11.378 1.00 85.06 271 VAL A CA 1
ATOM 2273 C C . VAL A 1 271 ? 6.474 -21.329 -10.223 1.00 85.06 271 VAL A C 1
ATOM 2275 O O . VAL A 1 271 ? 6.793 -22.513 -10.148 1.00 85.06 271 VAL A O 1
ATOM 2278 N N . LYS A 1 272 ? 6.848 -20.441 -9.290 1.00 88.19 272 LYS A N 1
ATOM 2279 C CA . LYS A 1 272 ? 7.711 -20.767 -8.137 1.00 88.19 272 LYS A CA 1
ATOM 2280 C C . LYS A 1 272 ? 7.300 -20.001 -6.886 1.00 88.19 272 LYS A C 1
ATOM 2282 O O . LYS A 1 272 ? 6.874 -18.851 -6.968 1.00 88.19 272 LYS A O 1
ATOM 2287 N N . ILE A 1 273 ? 7.505 -20.622 -5.726 1.00 89.88 273 ILE A N 1
ATOM 2288 C CA . ILE A 1 273 ? 7.320 -20.001 -4.412 1.00 89.88 273 ILE A CA 1
ATOM 2289 C C . ILE A 1 273 ? 8.662 -20.010 -3.682 1.00 89.88 273 ILE A C 1
ATOM 2291 O O . ILE A 1 273 ? 9.317 -21.043 -3.554 1.00 89.88 273 ILE A O 1
ATOM 2295 N N . TRP A 1 274 ? 9.075 -18.841 -3.206 1.00 92.12 274 TRP A N 1
ATOM 2296 C CA . TRP A 1 274 ? 10.317 -18.650 -2.467 1.00 92.12 274 TRP A CA 1
ATOM 2297 C C . TRP A 1 274 ? 10.014 -18.201 -1.045 1.00 92.12 274 TRP A C 1
ATOM 2299 O O . TRP A 1 274 ? 9.282 -17.232 -0.853 1.00 92.12 274 TRP A O 1
ATOM 2309 N N . LYS A 1 275 ? 10.613 -18.863 -0.054 1.00 91.44 275 LYS A N 1
ATOM 2310 C CA . LYS A 1 275 ? 10.632 -18.408 1.339 1.00 91.44 275 LYS A CA 1
ATOM 2311 C C . LYS A 1 275 ? 11.893 -17.595 1.582 1.00 91.44 275 LYS A C 1
ATOM 2313 O O . LYS A 1 275 ? 12.997 -18.057 1.304 1.00 91.44 275 LYS A O 1
ATOM 2318 N N . VAL A 1 276 ? 11.720 -16.388 2.098 1.00 87.88 276 VAL A N 1
ATOM 2319 C CA . VAL A 1 276 ? 12.781 -15.421 2.352 1.00 87.88 276 VAL A CA 1
ATOM 2320 C C . VAL A 1 276 ? 12.892 -15.200 3.857 1.00 87.88 276 VAL A C 1
ATOM 2322 O O . VAL A 1 276 ? 11.960 -14.693 4.480 1.00 87.88 276 VAL A O 1
ATOM 2325 N N . ASN A 1 277 ? 14.024 -15.598 4.433 1.00 83.00 277 ASN A N 1
ATOM 2326 C CA . ASN A 1 277 ? 14.301 -15.533 5.865 1.00 83.00 277 ASN A CA 1
ATOM 2327 C C . ASN A 1 277 ? 15.355 -14.458 6.150 1.00 83.00 277 ASN A C 1
ATOM 2329 O O . ASN A 1 277 ? 16.294 -14.323 5.368 1.00 83.00 277 ASN A O 1
ATOM 2333 N N . PRO A 1 278 ? 15.255 -13.716 7.256 1.00 79.19 278 PRO A N 1
ATOM 2334 C CA . PRO A 1 278 ? 16.359 -12.885 7.731 1.00 79.19 278 PRO A CA 1
ATOM 2335 C C . PRO A 1 278 ? 17.574 -13.741 8.130 1.00 79.19 278 PRO A C 1
ATOM 2337 O O . PRO A 1 278 ? 17.419 -14.816 8.704 1.00 79.19 278 PRO A O 1
ATOM 2340 N N . GLU A 1 279 ? 18.787 -13.261 7.848 1.00 68.81 279 GLU A N 1
ATOM 2341 C CA . GLU A 1 279 ? 20.035 -13.965 8.203 1.00 68.81 279 GLU A CA 1
ATOM 2342 C C . GLU A 1 279 ? 20.491 -13.690 9.645 1.00 68.81 279 GLU A C 1
ATOM 2344 O O . GLU A 1 279 ? 21.121 -14.535 10.273 1.00 68.81 279 GLU A O 1
ATOM 2349 N N . LEU A 1 280 ? 20.190 -12.498 10.172 1.00 59.50 280 LEU A N 1
ATOM 2350 C CA . LEU A 1 280 ? 20.775 -11.982 11.420 1.00 59.50 280 LEU A CA 1
ATOM 2351 C C . LEU A 1 280 ? 19.749 -11.706 12.529 1.00 59.50 280 LEU A C 1
ATOM 2353 O O . LEU A 1 280 ? 20.131 -11.317 13.631 1.00 59.50 280 LEU A O 1
ATOM 2357 N N . SER A 1 281 ? 18.456 -11.873 12.258 1.00 58.62 281 SER A N 1
ATOM 2358 C CA . SER A 1 281 ? 17.380 -11.604 13.215 1.00 58.62 281 SER A CA 1
ATOM 2359 C C . SER A 1 281 ? 16.394 -12.761 13.278 1.00 58.62 281 SER A C 1
ATOM 2361 O O . SER A 1 281 ? 16.178 -13.464 12.300 1.00 58.62 281 SER A O 1
ATOM 2363 N N . GLN A 1 282 ? 15.717 -12.911 14.417 1.00 55.44 282 GLN A N 1
ATOM 2364 C CA . GLN A 1 282 ? 14.531 -13.769 14.548 1.00 55.44 282 GLN A CA 1
ATOM 2365 C C . GLN A 1 282 ? 13.271 -13.086 13.973 1.00 55.44 282 GLN A C 1
ATOM 2367 O O . GLN A 1 282 ? 12.171 -13.278 14.484 1.00 55.44 282 GLN A O 1
ATOM 2372 N N . THR A 1 283 ? 13.415 -12.226 12.954 1.00 57.12 283 THR A N 1
ATOM 2373 C CA . THR A 1 283 ? 12.251 -11.602 12.308 1.00 57.12 283 THR A CA 1
ATOM 2374 C C . THR A 1 283 ? 11.540 -12.599 11.391 1.00 57.12 283 THR A C 1
ATOM 2376 O O . THR A 1 283 ? 12.016 -13.705 11.124 1.00 57.12 283 THR A O 1
ATOM 2379 N N . LYS A 1 284 ? 10.334 -12.237 10.959 1.00 70.69 284 LYS A N 1
ATOM 2380 C CA . LYS A 1 284 ? 9.408 -13.148 10.288 1.00 70.69 284 LYS A CA 1
ATOM 2381 C C . LYS A 1 284 ? 9.875 -13.453 8.864 1.00 70.69 284 LYS A C 1
ATOM 2383 O O . LYS A 1 284 ? 10.442 -12.607 8.171 1.00 70.69 284 LYS A O 1
ATOM 2388 N N . SER A 1 285 ? 9.635 -14.687 8.428 1.00 81.94 285 SER A N 1
ATOM 2389 C CA . SER A 1 285 ? 9.890 -15.098 7.049 1.00 81.94 285 SER A CA 1
ATOM 2390 C C . SER A 1 285 ? 8.785 -14.601 6.127 1.00 81.94 285 SER A C 1
ATOM 2392 O O . SER A 1 285 ? 7.609 -14.729 6.463 1.00 81.94 285 SER A O 1
ATOM 2394 N N . HIS A 1 286 ? 9.146 -14.137 4.935 1.00 87.12 286 HIS A N 1
ATOM 2395 C CA . HIS A 1 286 ? 8.182 -13.760 3.903 1.00 87.12 286 HIS A CA 1
ATOM 2396 C C . HIS A 1 286 ? 8.184 -14.747 2.751 1.00 87.12 286 HIS A C 1
ATOM 2398 O O . HIS A 1 286 ? 9.187 -15.402 2.482 1.00 87.12 286 HIS A O 1
ATOM 2404 N N . PHE A 1 287 ? 7.070 -14.816 2.030 1.00 90.31 287 PHE A N 1
ATOM 2405 C CA . PHE A 1 287 ? 6.980 -15.606 0.811 1.00 90.31 287 PHE A CA 1
ATOM 2406 C C . PHE A 1 287 ? 6.857 -14.691 -0.400 1.00 90.31 287 PHE A C 1
ATOM 2408 O O . PHE A 1 287 ? 6.160 -13.674 -0.357 1.00 90.31 287 PHE A O 1
ATOM 2415 N N . VAL A 1 288 ? 7.550 -15.054 -1.475 1.00 91.44 288 VAL A N 1
ATOM 2416 C CA . VAL A 1 288 ? 7.471 -14.415 -2.789 1.00 91.44 288 VAL A CA 1
ATOM 2417 C C . VAL A 1 288 ? 6.975 -15.460 -3.779 1.00 91.44 288 VAL A C 1
ATOM 2419 O O . VAL A 1 288 ? 7.610 -16.496 -3.973 1.00 91.44 288 VAL A O 1
ATOM 2422 N N . VAL A 1 289 ? 5.834 -15.179 -4.393 1.00 90.56 289 VAL A N 1
ATOM 2423 C CA . VAL A 1 289 ? 5.163 -16.032 -5.374 1.00 90.56 289 VAL A CA 1
ATOM 2424 C C . VAL A 1 289 ? 5.404 -15.434 -6.754 1.00 90.56 289 VAL A C 1
ATOM 2426 O O . VAL A 1 289 ? 5.013 -14.294 -7.000 1.00 90.56 289 VAL A O 1
ATOM 2429 N N . LEU A 1 290 ? 6.070 -16.184 -7.632 1.00 90.62 290 LEU A N 1
ATOM 2430 C CA . LEU A 1 290 ? 6.322 -15.804 -9.024 1.00 90.62 290 LEU A CA 1
ATOM 2431 C C . LEU A 1 290 ? 5.237 -16.392 -9.928 1.00 90.62 290 LEU A C 1
ATOM 2433 O O . LEU A 1 290 ? 4.890 -17.569 -9.786 1.00 90.62 290 LEU A O 1
ATOM 2437 N N . MET A 1 291 ? 4.732 -15.581 -10.853 1.00 88.31 291 MET A N 1
ATOM 2438 C CA . MET A 1 291 ? 3.661 -15.939 -11.782 1.00 88.31 291 MET A CA 1
ATOM 2439 C C . MET A 1 291 ? 4.171 -16.118 -13.215 1.00 88.31 291 MET A C 1
ATOM 2441 O O . MET A 1 291 ? 5.256 -15.654 -13.569 1.00 88.31 291 MET A O 1
ATOM 2445 N N . ALA A 1 292 ? 3.381 -16.822 -14.024 1.00 84.50 292 ALA A N 1
ATOM 2446 C CA . ALA A 1 292 ? 3.682 -17.164 -15.412 1.00 84.50 292 ALA A CA 1
ATOM 2447 C C . ALA A 1 292 ? 3.767 -15.927 -16.325 1.00 84.50 292 ALA A C 1
ATOM 2449 O O . ALA A 1 292 ? 4.632 -15.844 -17.191 1.00 84.50 292 ALA A O 1
ATOM 2450 N N . ASP A 1 293 ? 2.952 -14.909 -16.042 1.00 83.19 293 ASP A N 1
ATOM 2451 C CA . ASP A 1 293 ? 2.930 -13.613 -16.735 1.00 83.19 293 ASP A CA 1
ATOM 2452 C C . ASP A 1 293 ? 4.132 -12.699 -16.406 1.00 83.19 293 ASP A C 1
ATOM 2454 O O . ASP A 1 293 ? 4.182 -11.557 -16.865 1.00 83.19 293 ASP A O 1
ATOM 2458 N N . GLY A 1 294 ? 5.074 -13.173 -15.581 1.00 83.56 294 GLY A N 1
ATOM 2459 C CA . GLY A 1 294 ? 6.228 -12.431 -15.067 1.00 83.56 294 GLY A CA 1
ATOM 2460 C C . GLY A 1 294 ? 5.949 -11.566 -13.835 1.00 83.56 294 GLY A C 1
ATOM 2461 O O . GLY A 1 294 ? 6.894 -11.027 -13.251 1.00 83.56 294 GLY A O 1
ATOM 2462 N N . SER A 1 295 ? 4.692 -11.449 -13.394 1.00 88.25 295 SER A N 1
ATOM 2463 C CA . SER A 1 295 ? 4.332 -10.747 -12.162 1.00 88.25 295 SER A CA 1
ATOM 2464 C C . SER A 1 295 ? 4.831 -11.490 -10.921 1.00 88.25 295 SER A C 1
ATOM 2466 O O . SER A 1 295 ? 5.174 -12.676 -10.942 1.00 88.25 295 SER A O 1
ATOM 2468 N N . PHE A 1 296 ? 4.817 -10.800 -9.780 1.00 91.88 296 PHE A N 1
ATOM 2469 C CA . PHE A 1 296 ? 5.026 -11.438 -8.485 1.00 91.88 296 PHE A CA 1
ATOM 2470 C C . PHE A 1 296 ? 4.064 -10.899 -7.424 1.00 91.88 296 PHE A C 1
ATOM 2472 O O . PHE A 1 296 ? 3.577 -9.772 -7.512 1.00 91.88 296 PHE A O 1
ATOM 2479 N N . SER A 1 297 ? 3.831 -11.703 -6.391 1.00 89.50 297 SER A N 1
ATOM 2480 C CA . SER A 1 297 ? 3.160 -11.293 -5.159 1.00 89.50 297 SER A CA 1
ATOM 2481 C C . SER A 1 297 ? 4.039 -11.631 -3.960 1.00 89.50 297 SER A C 1
ATOM 2483 O O . SER A 1 297 ? 4.817 -12.585 -3.995 1.00 89.50 297 SER A O 1
ATOM 2485 N N . CYS A 1 298 ? 3.963 -10.834 -2.898 1.00 89.69 298 CYS A N 1
ATOM 2486 C CA . CYS A 1 298 ? 4.747 -11.055 -1.689 1.00 89.69 298 CYS A CA 1
ATOM 2487 C C . CYS A 1 298 ? 3.894 -10.847 -0.443 1.00 89.69 298 CYS A C 1
ATOM 2489 O O . CYS A 1 298 ? 3.096 -9.916 -0.392 1.00 89.69 298 CYS A O 1
ATOM 2491 N N . THR A 1 299 ? 4.129 -11.647 0.596 1.00 87.38 299 THR A N 1
ATOM 2492 C CA . THR A 1 299 ? 3.385 -11.562 1.864 1.00 87.38 299 THR A CA 1
ATOM 2493 C C . THR A 1 299 ? 3.594 -10.247 2.626 1.00 87.38 299 THR A C 1
ATOM 2495 O O . THR A 1 299 ? 2.786 -9.902 3.483 1.00 87.38 299 THR A O 1
ATOM 2498 N N . CYS A 1 300 ? 4.631 -9.461 2.306 1.00 82.31 300 CYS A N 1
ATOM 2499 C CA . CYS A 1 300 ? 4.781 -8.088 2.821 1.00 82.31 300 CYS A CA 1
ATOM 2500 C C . CYS A 1 300 ? 3.846 -7.066 2.145 1.00 82.31 300 CYS A C 1
ATOM 2502 O O . CYS A 1 300 ? 3.743 -5.930 2.589 1.00 82.31 300 CYS A O 1
ATOM 2504 N N . ASN A 1 301 ? 3.231 -7.445 1.025 1.00 78.69 301 ASN A N 1
ATOM 2505 C CA . ASN A 1 301 ? 2.311 -6.669 0.200 1.00 78.69 301 ASN A CA 1
ATOM 2506 C C . ASN A 1 301 ? 2.753 -5.262 -0.259 1.00 78.69 301 ASN A C 1
ATOM 2508 O O . ASN A 1 301 ? 1.939 -4.515 -0.793 1.00 78.69 301 ASN A O 1
ATOM 2512 N N . LEU A 1 302 ? 4.038 -4.898 -0.133 1.00 79.62 302 LEU A N 1
ATOM 2513 C CA . LEU A 1 302 ? 4.547 -3.557 -0.474 1.00 79.62 302 LEU A CA 1
ATOM 2514 C C . LEU A 1 302 ? 4.265 -3.143 -1.931 1.00 79.62 302 LEU A C 1
ATOM 2516 O O . LEU A 1 302 ? 4.023 -1.970 -2.218 1.00 79.62 302 LEU A O 1
ATOM 2520 N N . LEU A 1 303 ? 4.270 -4.111 -2.854 1.00 82.81 303 LEU A N 1
ATOM 2521 C CA . LEU A 1 303 ? 3.967 -3.876 -4.268 1.00 82.81 303 LEU A CA 1
ATOM 2522 C C . LEU A 1 303 ? 2.530 -3.378 -4.475 1.00 82.81 303 LEU A C 1
ATOM 2524 O O . LEU A 1 303 ? 2.301 -2.563 -5.366 1.00 82.81 303 LEU A O 1
ATOM 2528 N N . ILE A 1 304 ? 1.585 -3.856 -3.663 1.00 77.81 304 ILE A N 1
ATOM 2529 C CA . ILE A 1 304 ? 0.167 -3.495 -3.752 1.00 77.81 304 ILE A CA 1
ATOM 2530 C C . ILE A 1 304 ? -0.133 -2.276 -2.880 1.00 77.81 304 ILE A C 1
ATOM 2532 O O . ILE A 1 304 ? -0.731 -1.322 -3.361 1.00 77.81 304 ILE A O 1
ATOM 2536 N N . SER A 1 305 ? 0.333 -2.254 -1.629 1.00 69.62 305 SER A N 1
ATOM 2537 C CA . SER A 1 305 ? 0.020 -1.175 -0.682 1.00 69.62 305 SER A CA 1
ATOM 2538 C C . SER A 1 305 ? 0.738 0.142 -1.004 1.00 69.62 305 SER A C 1
ATOM 2540 O O . SER A 1 305 ? 0.146 1.217 -0.880 1.00 69.62 305 SER A O 1
ATOM 2542 N N . TYR A 1 306 ? 1.998 0.071 -1.451 1.00 71.69 306 TYR A N 1
ATOM 2543 C CA . TYR A 1 306 ? 2.838 1.239 -1.750 1.00 71.69 306 TYR A CA 1
ATOM 2544 C C . TYR A 1 306 ? 3.143 1.410 -3.243 1.00 71.69 306 TYR A C 1
ATOM 2546 O O . TYR A 1 306 ? 3.387 2.525 -3.705 1.00 71.69 306 TYR A O 1
ATOM 2554 N N . GLY A 1 307 ? 3.115 0.334 -4.034 1.00 73.25 307 GLY A N 1
ATOM 2555 C CA . GLY A 1 307 ? 3.349 0.412 -5.478 1.00 73.25 307 GLY A CA 1
ATOM 2556 C C . GLY A 1 307 ? 4.810 0.274 -5.908 1.00 73.25 307 GLY A C 1
ATOM 2557 O O . GLY A 1 307 ? 5.121 0.681 -7.025 1.00 73.25 307 GLY A O 1
ATOM 2558 N N . ILE A 1 308 ? 5.702 -0.263 -5.062 1.00 84.06 308 ILE A N 1
ATOM 2559 C CA . ILE A 1 308 ? 7.102 -0.562 -5.427 1.00 84.06 308 ILE A CA 1
ATOM 2560 C C . ILE A 1 308 ? 7.490 -2.003 -5.053 1.00 84.06 308 ILE A C 1
ATOM 2562 O O . ILE A 1 308 ? 6.996 -2.525 -4.049 1.00 84.06 308 ILE A O 1
ATOM 2566 N N . PRO A 1 309 ? 8.410 -2.650 -5.792 1.00 90.94 309 PRO A N 1
ATOM 2567 C CA . PRO A 1 309 ? 8.922 -3.960 -5.410 1.00 90.94 309 PRO A CA 1
ATOM 2568 C C . PRO A 1 309 ? 9.659 -3.958 -4.067 1.00 90.94 309 PRO A C 1
ATOM 2570 O O . PRO A 1 309 ? 10.428 -3.047 -3.764 1.00 90.94 309 PRO A O 1
ATOM 2573 N N . CYS A 1 310 ? 9.448 -5.003 -3.266 1.00 88.56 310 CYS A N 1
ATOM 2574 C CA . CYS A 1 310 ? 10.053 -5.145 -1.942 1.00 88.56 310 CYS A CA 1
ATOM 2575 C C . CYS A 1 310 ? 11.456 -5.765 -1.975 1.00 88.56 310 CYS A C 1
ATOM 2577 O O . CYS A 1 310 ? 11.834 -6.470 -2.913 1.00 88.56 310 CYS A O 1
ATOM 2579 N N . ARG A 1 311 ? 12.206 -5.576 -0.883 1.00 87.81 311 ARG A N 1
ATOM 2580 C CA . ARG A 1 311 ? 13.510 -6.218 -0.631 1.00 87.81 311 ARG A CA 1
ATOM 2581 C C . ARG A 1 311 ? 13.499 -7.741 -0.820 1.00 87.81 311 ARG A C 1
ATOM 2583 O O . ARG A 1 311 ? 14.452 -8.290 -1.368 1.00 87.81 311 ARG A O 1
ATOM 2590 N N . TYR A 1 312 ? 12.405 -8.413 -0.448 1.00 89.75 312 TYR A N 1
ATOM 2591 C CA . TYR A 1 312 ? 12.252 -9.865 -0.604 1.00 89.75 312 TYR A CA 1
ATOM 2592 C C . TYR A 1 312 ? 12.218 -10.282 -2.077 1.00 89.75 312 TYR A C 1
ATOM 2594 O O . TYR A 1 312 ? 12.873 -11.249 -2.462 1.00 89.75 312 TYR A O 1
ATOM 2602 N N . PHE A 1 313 ? 11.525 -9.511 -2.922 1.00 94.50 313 PHE A N 1
ATOM 2603 C CA . PHE A 1 313 ? 11.541 -9.725 -4.365 1.00 94.50 313 PHE A CA 1
ATOM 2604 C C . PHE A 1 313 ? 12.937 -9.500 -4.944 1.00 94.50 313 PHE A C 1
ATOM 2606 O O . PHE A 1 313 ? 13.415 -10.354 -5.680 1.00 94.50 313 PHE A O 1
ATOM 2613 N N . TYR A 1 314 ? 13.640 -8.425 -4.568 1.00 92.44 314 TYR A N 1
ATOM 2614 C CA . TYR A 1 314 ? 15.015 -8.202 -5.036 1.00 92.44 314 TYR A CA 1
ATOM 2615 C C . TYR A 1 314 ? 15.979 -9.320 -4.609 1.00 92.44 314 TYR A C 1
ATOM 2617 O O . TYR A 1 314 ? 16.903 -9.649 -5.357 1.00 92.44 314 TYR A O 1
ATOM 2625 N N . ARG A 1 315 ? 15.756 -9.955 -3.447 1.00 92.81 315 ARG A N 1
ATOM 2626 C CA . ARG A 1 315 ? 16.516 -11.145 -3.041 1.00 92.81 315 ARG A CA 1
ATOM 2627 C C . ARG A 1 315 ? 16.248 -12.331 -3.968 1.00 92.81 315 ARG A C 1
ATOM 2629 O O . ARG A 1 315 ? 17.199 -12.967 -4.417 1.00 92.81 315 ARG A O 1
ATOM 2636 N N . VAL A 1 316 ? 14.981 -12.597 -4.284 1.00 93.00 316 VAL A N 1
ATOM 2637 C CA . VAL A 1 316 ? 14.574 -13.668 -5.211 1.00 93.00 316 VAL A CA 1
ATOM 2638 C C . VAL A 1 316 ? 15.032 -13.387 -6.641 1.00 93.00 316 VAL A C 1
ATOM 2640 O O . VAL A 1 316 ? 15.503 -14.298 -7.315 1.00 93.00 316 VAL A O 1
ATOM 2643 N N . LEU A 1 317 ? 15.005 -12.127 -7.078 1.00 93.75 317 LEU A N 1
ATOM 2644 C CA . LEU A 1 317 ? 15.473 -11.685 -8.392 1.00 93.75 317 LEU A CA 1
ATOM 2645 C C . LEU A 1 317 ? 16.946 -12.033 -8.640 1.00 93.75 317 LEU A C 1
ATOM 2647 O O . LEU A 1 317 ? 17.332 -12.334 -9.763 1.00 93.75 317 LEU A O 1
ATOM 2651 N N . ARG A 1 318 ? 17.763 -12.054 -7.580 1.00 92.31 318 ARG A N 1
ATOM 2652 C CA . ARG A 1 318 ? 19.172 -12.475 -7.638 1.00 92.31 318 ARG A CA 1
ATOM 2653 C C . ARG A 1 318 ? 19.388 -13.989 -7.558 1.00 92.31 318 ARG A C 1
ATOM 2655 O O . ARG A 1 318 ? 20.525 -14.427 -7.698 1.00 92.31 318 ARG A O 1
ATOM 2662 N N . LYS A 1 319 ? 18.346 -14.775 -7.285 1.00 90.62 319 LYS A N 1
ATOM 2663 C CA . LYS A 1 319 ? 18.423 -16.240 -7.157 1.00 90.62 319 LYS A CA 1
ATOM 2664 C C . LYS A 1 319 ? 17.645 -16.997 -8.232 1.00 90.62 319 LYS A C 1
ATOM 2666 O O . LYS A 1 319 ? 17.916 -18.172 -8.447 1.00 90.62 319 LYS A O 1
ATOM 2671 N N . SER A 1 320 ? 16.668 -16.362 -8.875 1.00 89.88 320 SER A N 1
ATOM 2672 C CA . SER A 1 320 ? 15.756 -17.014 -9.810 1.00 89.88 320 SER A CA 1
ATOM 2673 C C . SER A 1 320 ? 15.822 -16.379 -11.193 1.00 89.88 320 SER A C 1
ATOM 2675 O O . SER A 1 320 ? 15.532 -15.197 -11.344 1.00 89.88 320 SER A O 1
ATOM 2677 N N . SER A 1 321 ? 16.107 -17.192 -12.209 1.00 87.50 321 SER A N 1
ATOM 2678 C CA . SER A 1 321 ? 16.023 -16.821 -13.630 1.00 87.50 321 SER A CA 1
ATOM 2679 C C . SER A 1 321 ? 14.605 -16.445 -14.082 1.00 87.50 321 SER A C 1
ATOM 2681 O O . SER A 1 321 ? 14.428 -15.713 -15.057 1.00 87.50 321 SER A O 1
ATOM 2683 N N . GLN A 1 322 ? 13.587 -16.927 -13.365 1.00 86.75 322 GLN A N 1
ATOM 2684 C CA . GLN A 1 322 ? 12.171 -16.674 -13.642 1.00 86.75 322 GLN A CA 1
ATOM 2685 C C . GLN A 1 322 ? 11.658 -15.380 -13.014 1.00 86.75 322 GLN A C 1
ATOM 2687 O O . GLN A 1 322 ? 10.608 -14.887 -13.407 1.00 86.75 322 GLN A O 1
ATOM 2692 N N . ALA A 1 323 ? 12.379 -14.816 -12.045 1.00 90.56 323 ALA A N 1
ATOM 2693 C CA . ALA A 1 323 ? 12.041 -13.503 -11.532 1.00 90.56 323 ALA A CA 1
ATOM 2694 C C . ALA A 1 323 ? 12.454 -12.455 -12.572 1.00 90.56 323 ALA A C 1
ATOM 2696 O O . ALA A 1 323 ? 13.616 -12.383 -12.976 1.00 90.56 323 ALA A O 1
ATOM 2697 N N . LYS A 1 324 ? 11.486 -11.654 -13.016 1.00 90.50 324 LYS A N 1
ATOM 2698 C CA . LYS A 1 324 ? 11.666 -10.627 -14.041 1.00 90.50 324 LYS A CA 1
ATOM 2699 C C . LYS A 1 324 ? 11.304 -9.266 -13.469 1.00 90.50 324 LYS A C 1
ATOM 2701 O O . LYS A 1 324 ? 10.336 -9.137 -12.726 1.00 90.50 324 LYS A O 1
ATOM 2706 N N . PHE A 1 325 ? 12.077 -8.244 -13.813 1.00 92.44 325 PHE A N 1
ATOM 2707 C CA . PHE A 1 325 ? 11.767 -6.859 -13.485 1.00 92.44 325 PHE A CA 1
ATOM 2708 C C . PHE A 1 325 ? 11.345 -6.108 -14.743 1.00 92.44 325 PHE A C 1
ATOM 2710 O O . PHE A 1 325 ? 12.032 -6.147 -15.759 1.00 92.44 325 PHE A O 1
ATOM 2717 N N . HIS A 1 326 ? 10.261 -5.352 -14.646 1.00 91.25 326 HIS A N 1
ATOM 2718 C CA . HIS A 1 326 ? 9.858 -4.376 -15.646 1.00 91.25 326 HIS A CA 1
ATOM 2719 C C . HIS A 1 326 ? 9.397 -3.099 -14.940 1.00 91.25 326 HIS A 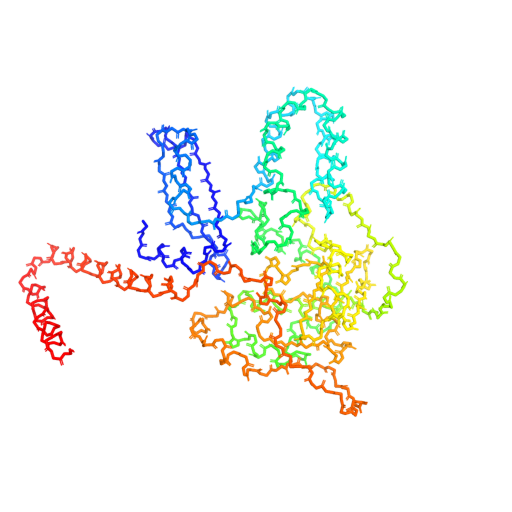C 1
ATOM 2721 O O . HIS A 1 326 ? 8.919 -3.158 -13.805 1.00 91.25 326 HIS A O 1
ATOM 2727 N N . ILE A 1 327 ? 9.535 -1.934 -15.582 1.00 88.88 327 ILE A N 1
ATOM 2728 C CA . ILE A 1 327 ? 9.208 -0.652 -14.938 1.00 88.88 327 ILE A CA 1
ATOM 2729 C C . ILE A 1 327 ? 7.720 -0.550 -14.565 1.00 88.88 327 ILE A C 1
ATOM 2731 O O . ILE A 1 327 ? 7.394 0.095 -13.568 1.00 88.88 327 ILE A O 1
ATOM 2735 N N . SER A 1 328 ? 6.835 -1.261 -15.282 1.00 85.81 328 SER A N 1
ATOM 2736 C CA . SER A 1 328 ? 5.397 -1.345 -14.970 1.00 85.81 328 SER A CA 1
ATOM 2737 C C . SER A 1 328 ? 5.100 -2.003 -13.617 1.00 85.81 328 SER A C 1
ATOM 2739 O O . SER A 1 328 ? 4.031 -1.777 -13.050 1.00 85.81 328 SER A O 1
ATOM 2741 N N . LEU A 1 329 ? 6.048 -2.748 -13.029 1.00 88.19 329 LEU A N 1
ATOM 2742 C CA . LEU A 1 329 ? 5.919 -3.225 -11.649 1.00 88.19 329 LEU A CA 1
ATOM 2743 C C . LEU A 1 329 ? 5.866 -2.062 -10.654 1.00 88.19 329 LEU A C 1
ATOM 2745 O O . LEU A 1 329 ? 5.280 -2.210 -9.588 1.00 88.19 329 LEU A O 1
ATOM 2749 N N . ILE A 1 330 ? 6.426 -0.897 -10.976 1.00 87.25 330 ILE A N 1
ATOM 2750 C CA . ILE A 1 330 ? 6.278 0.307 -10.156 1.00 87.25 330 ILE A CA 1
ATOM 2751 C C . ILE A 1 330 ? 5.033 1.067 -10.612 1.00 87.25 330 ILE A C 1
ATOM 2753 O O . ILE A 1 330 ? 4.855 1.303 -11.805 1.00 87.25 330 ILE A O 1
ATOM 2757 N N . ASN A 1 331 ? 4.173 1.452 -9.665 1.00 80.50 331 ASN A N 1
ATOM 2758 C CA . ASN A 1 331 ? 2.951 2.193 -9.971 1.00 80.50 331 ASN A CA 1
ATOM 2759 C C . ASN A 1 331 ? 3.297 3.507 -10.701 1.00 80.50 331 ASN A C 1
ATOM 2761 O O . ASN A 1 331 ? 4.098 4.305 -10.203 1.00 80.50 331 ASN A O 1
ATOM 2765 N N . GLN A 1 332 ? 2.677 3.727 -11.868 1.00 79.06 332 GLN A N 1
ATOM 2766 C CA . GLN A 1 332 ? 2.953 4.861 -12.752 1.00 79.06 332 GLN A CA 1
ATOM 2767 C C . GLN A 1 332 ? 2.818 6.213 -12.045 1.00 79.06 332 GLN A C 1
ATOM 2769 O O . GLN A 1 332 ? 3.546 7.140 -12.381 1.00 79.06 332 GLN A O 1
ATOM 2774 N N . ARG A 1 333 ? 1.983 6.337 -11.002 1.00 74.88 333 ARG A N 1
ATOM 2775 C CA . ARG A 1 333 ? 1.865 7.571 -10.198 1.00 74.88 333 ARG A CA 1
ATOM 2776 C C . ARG A 1 333 ? 3.195 8.092 -9.636 1.00 74.88 333 ARG A C 1
ATOM 2778 O O . ARG A 1 333 ? 3.310 9.281 -9.338 1.00 74.88 333 ARG A O 1
ATOM 2785 N N . TRP A 1 334 ? 4.177 7.207 -9.455 1.00 77.19 334 TRP A N 1
ATOM 2786 C CA . TRP A 1 334 ? 5.509 7.528 -8.939 1.00 77.19 334 TRP A CA 1
ATOM 2787 C C . TRP A 1 334 ? 6.479 8.015 -10.010 1.00 77.19 334 TRP A C 1
ATOM 2789 O O . TRP A 1 334 ? 7.620 8.381 -9.701 1.00 77.19 334 TRP A O 1
ATOM 2799 N N . TYR A 1 335 ? 6.041 8.016 -11.265 1.00 80.81 335 TYR A N 1
ATOM 2800 C CA . TYR A 1 335 ? 6.852 8.485 -12.361 1.00 80.81 335 TYR A CA 1
ATOM 2801 C C . TYR A 1 335 ? 6.934 10.010 -12.341 1.00 80.81 335 TYR A C 1
ATOM 2803 O O . TYR A 1 335 ? 6.045 10.723 -11.863 1.00 80.81 335 TYR A O 1
ATOM 2811 N N . GLN A 1 336 ? 8.036 10.516 -12.878 1.00 74.06 336 GLN A N 1
ATOM 2812 C CA . GLN A 1 336 ? 8.220 11.935 -13.122 1.00 74.06 336 GLN A CA 1
ATOM 2813 C C . GLN A 1 336 ? 7.102 12.459 -14.026 1.00 74.06 336 GLN A C 1
ATOM 2815 O O . GLN A 1 336 ? 6.628 11.763 -14.922 1.00 74.06 336 GLN A O 1
ATOM 2820 N N . ASP A 1 337 ? 6.725 13.721 -13.836 1.00 67.62 337 ASP A N 1
ATOM 2821 C CA . ASP A 1 337 ? 5.655 14.385 -14.588 1.00 67.62 337 ASP A CA 1
ATOM 2822 C C . ASP A 1 337 ? 5.826 14.262 -16.114 1.00 67.62 337 ASP A C 1
ATOM 2824 O O . ASP A 1 337 ? 4.845 14.117 -16.839 1.00 67.62 337 ASP A O 1
ATOM 2828 N N . SER A 1 338 ? 7.072 14.249 -16.598 1.00 69.44 338 SER A N 1
ATOM 2829 C CA . SER A 1 338 ? 7.424 14.090 -18.015 1.00 69.44 338 SER A CA 1
ATOM 2830 C C . SER A 1 338 ? 7.161 12.689 -18.584 1.00 69.44 338 SER A C 1
ATOM 2832 O O . SER A 1 338 ? 7.219 12.508 -19.799 1.00 69.44 338 SER A O 1
ATOM 2834 N N . LYS A 1 339 ? 6.903 11.693 -17.730 1.00 70.38 339 LYS A N 1
ATOM 2835 C CA . LYS A 1 339 ? 6.751 10.273 -18.082 1.00 70.38 339 LYS A CA 1
ATOM 2836 C C . LYS A 1 339 ? 5.331 9.737 -17.888 1.00 70.38 339 LYS A C 1
ATOM 2838 O O . LYS A 1 339 ? 5.084 8.588 -18.219 1.00 70.38 339 LYS A O 1
ATOM 2843 N N . LEU A 1 340 ? 4.403 10.559 -17.396 1.00 62.47 340 LEU A N 1
ATOM 2844 C CA . LEU A 1 340 ? 3.019 10.150 -17.116 1.00 62.47 340 LEU A CA 1
ATOM 2845 C C . LEU A 1 340 ? 2.086 10.139 -18.331 1.00 62.47 340 LEU A C 1
ATOM 2847 O O . LEU A 1 340 ? 1.013 9.558 -18.254 1.00 62.47 340 LEU A O 1
ATOM 2851 N N . ASN A 1 341 ? 2.470 10.790 -19.430 1.00 59.28 341 ASN A N 1
ATOM 2852 C CA . ASN A 1 341 ? 1.683 10.822 -20.671 1.00 59.28 341 ASN A CA 1
ATOM 2853 C C . ASN A 1 341 ? 2.211 9.841 -21.732 1.00 59.28 341 ASN A C 1
ATOM 2855 O O . ASN A 1 341 ? 1.849 9.960 -22.899 1.00 59.28 341 ASN A O 1
ATOM 2859 N N . ILE A 1 342 ? 3.122 8.943 -21.352 1.00 66.62 342 ILE A N 1
ATOM 2860 C CA . ILE A 1 342 ? 3.651 7.914 -22.250 1.00 66.62 342 ILE A CA 1
ATOM 2861 C C . ILE A 1 342 ? 2.550 6.868 -22.451 1.00 66.62 342 ILE A C 1
ATOM 2863 O O . ILE A 1 342 ? 1.916 6.468 -21.477 1.00 66.62 342 ILE A O 1
ATOM 2867 N N . ASP A 1 343 ? 2.304 6.457 -23.697 1.00 67.50 343 ASP A N 1
ATOM 2868 C CA . ASP A 1 343 ? 1.302 5.428 -23.996 1.00 67.50 343 ASP A CA 1
ATOM 2869 C C . ASP A 1 343 ? 1.696 4.103 -23.323 1.00 67.50 343 ASP A C 1
ATOM 2871 O O . ASP A 1 343 ? 2.864 3.709 -23.344 1.00 67.50 343 ASP A O 1
ATOM 2875 N N . ASP A 1 344 ? 0.727 3.379 -22.763 1.00 67.31 344 ASP A N 1
ATOM 2876 C CA . ASP A 1 344 ? 0.971 2.089 -22.103 1.00 67.31 344 ASP A CA 1
ATOM 2877 C C . ASP A 1 344 ? 1.641 1.091 -23.061 1.00 67.31 344 ASP A C 1
ATOM 2879 O O . ASP A 1 344 ? 2.451 0.265 -22.644 1.00 67.31 344 ASP A O 1
ATOM 2883 N N . LYS A 1 345 ? 1.377 1.226 -24.368 1.00 68.56 345 LYS A N 1
ATOM 2884 C CA . LYS A 1 345 ? 2.050 0.462 -25.427 1.00 68.56 345 LYS A CA 1
ATOM 2885 C C . LYS A 1 345 ? 3.539 0.781 -25.541 1.00 68.56 345 LYS A C 1
ATOM 2887 O O . LYS A 1 345 ? 4.333 -0.127 -25.755 1.00 68.56 345 LYS A O 1
ATOM 2892 N N . GLU A 1 346 ? 3.934 2.043 -25.388 1.00 73.19 346 GLU A N 1
ATOM 2893 C CA . GLU A 1 346 ? 5.348 2.435 -25.386 1.00 73.19 346 GLU A CA 1
ATOM 2894 C C . GLU A 1 346 ? 6.057 1.940 -24.121 1.00 73.19 346 GLU A C 1
ATOM 2896 O O . GLU A 1 346 ? 7.218 1.537 -24.185 1.00 73.19 346 GLU A O 1
ATOM 2901 N N . ILE A 1 347 ? 5.358 1.919 -22.980 1.00 73.31 347 ILE A N 1
ATOM 2902 C CA . ILE A 1 347 ? 5.882 1.352 -21.731 1.00 73.31 347 ILE A CA 1
ATOM 2903 C C . ILE A 1 347 ? 6.048 -0.166 -21.857 1.00 73.31 347 ILE A C 1
ATOM 2905 O O . ILE A 1 347 ? 7.061 -0.689 -21.406 1.00 73.31 347 ILE A O 1
ATOM 2909 N N . ALA A 1 348 ? 5.102 -0.867 -22.486 1.00 72.06 348 ALA A N 1
ATOM 2910 C CA . ALA A 1 348 ? 5.159 -2.317 -22.685 1.00 72.06 348 ALA A CA 1
ATOM 2911 C C . ALA A 1 348 ? 6.324 -2.771 -23.586 1.00 72.06 348 ALA A C 1
ATOM 2913 O O . ALA A 1 348 ? 6.786 -3.901 -23.465 1.00 72.06 348 ALA A O 1
ATOM 2914 N N . LEU A 1 349 ? 6.823 -1.892 -24.462 1.00 76.94 349 LEU A N 1
ATOM 2915 C CA . LEU A 1 349 ? 7.990 -2.157 -25.313 1.00 76.94 349 LEU A CA 1
ATOM 2916 C C . LEU A 1 349 ? 9.333 -1.997 -24.578 1.00 76.94 349 LEU A C 1
ATOM 2918 O O . LEU A 1 349 ? 10.386 -2.241 -25.170 1.00 76.94 349 LEU A O 1
ATOM 2922 N N . LEU A 1 350 ? 9.335 -1.551 -23.317 1.00 81.75 350 LEU A N 1
ATOM 2923 C CA . LEU A 1 350 ? 10.565 -1.405 -22.546 1.00 81.75 350 LEU A CA 1
ATOM 2924 C C . LEU A 1 350 ? 11.131 -2.770 -22.137 1.00 81.75 350 LEU A C 1
ATOM 2926 O O . LEU A 1 350 ? 10.427 -3.762 -21.968 1.00 81.75 350 LEU A O 1
ATOM 2930 N N . ASN A 1 351 ? 12.451 -2.809 -21.958 1.00 82.19 351 ASN A N 1
ATOM 2931 C CA . ASN A 1 351 ? 13.159 -4.056 -21.700 1.00 82.19 351 ASN A CA 1
ATOM 2932 C C . ASN A 1 351 ? 12.718 -4.711 -20.384 1.00 82.19 351 ASN A C 1
ATOM 2934 O O . ASN A 1 351 ? 12.756 -4.092 -19.316 1.00 82.19 351 ASN A O 1
ATOM 2938 N N . ILE A 1 352 ? 12.413 -6.005 -20.460 1.00 86.44 352 ILE A N 1
ATOM 2939 C CA . ILE A 1 352 ? 12.264 -6.880 -19.299 1.00 86.44 352 ILE A CA 1
ATOM 2940 C C . ILE A 1 352 ? 13.663 -7.280 -18.820 1.00 86.44 352 ILE A C 1
ATOM 2942 O O . ILE A 1 352 ? 14.466 -7.833 -19.571 1.00 86.44 352 ILE A O 1
ATOM 2946 N N . ILE A 1 353 ? 13.965 -7.001 -17.556 1.00 87.81 353 ILE A N 1
ATOM 2947 C C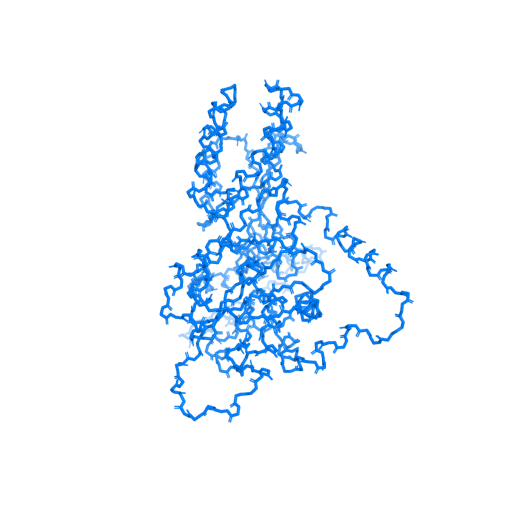A . ILE A 1 353 ? 15.289 -7.180 -16.963 1.00 87.81 353 ILE A CA 1
ATOM 2948 C C . ILE A 1 353 ? 15.306 -8.458 -16.120 1.00 87.81 353 ILE A C 1
ATOM 2950 O O . ILE A 1 353 ? 14.485 -8.639 -15.222 1.00 87.81 353 ILE A O 1
ATOM 2954 N N . SER A 1 354 ? 16.281 -9.328 -16.380 1.00 87.75 354 SER A N 1
ATOM 2955 C CA . SER A 1 354 ? 16.600 -10.507 -15.559 1.00 87.75 354 SER A CA 1
ATOM 2956 C C . SER A 1 354 ? 18.019 -10.363 -15.020 1.00 87.75 354 SER A C 1
ATOM 2958 O O . SER A 1 354 ? 18.872 -9.834 -15.725 1.00 87.75 354 SER A O 1
ATOM 2960 N N . ILE A 1 355 ? 18.279 -10.809 -13.789 1.00 86.31 355 ILE A N 1
ATOM 2961 C CA . ILE A 1 355 ? 19.636 -10.769 -13.203 1.00 86.31 355 ILE A CA 1
ATOM 2962 C C . ILE A 1 355 ? 20.337 -12.120 -13.325 1.00 86.31 355 ILE A C 1
ATOM 2964 O O . ILE A 1 355 ? 21.549 -12.172 -13.499 1.00 86.31 355 ILE A O 1
ATOM 2968 N N . VAL A 1 356 ? 19.576 -13.208 -13.217 1.00 85.38 356 VAL A N 1
ATOM 2969 C CA . VAL A 1 356 ? 20.082 -14.571 -13.370 1.00 85.38 356 VAL A CA 1
ATOM 2970 C C . VAL A 1 356 ? 19.724 -15.063 -14.767 1.00 85.38 356 VAL A C 1
ATOM 2972 O O . VAL A 1 356 ? 18.553 -15.031 -15.152 1.00 85.38 356 VAL A O 1
ATOM 2975 N N . GLU A 1 357 ? 20.724 -15.512 -15.517 1.00 75.75 357 GLU A N 1
ATOM 2976 C CA . GLU A 1 357 ? 20.542 -16.137 -16.828 1.00 75.75 357 GLU A CA 1
ATOM 2977 C C . GLU A 1 357 ? 20.340 -17.652 -16.669 1.00 75.75 357 GLU A C 1
ATOM 2979 O O . GLU A 1 357 ? 21.027 -18.297 -15.878 1.00 75.75 357 GLU A O 1
ATOM 2984 N N . ASP A 1 358 ? 19.391 -18.228 -17.415 1.00 65.56 358 ASP A N 1
ATOM 2985 C CA . ASP A 1 358 ? 19.210 -19.683 -17.492 1.00 65.56 358 ASP A CA 1
ATOM 2986 C C . ASP A 1 358 ? 20.028 -20.230 -18.666 1.00 65.56 358 ASP A C 1
ATOM 2988 O O . ASP A 1 358 ? 19.573 -20.230 -19.810 1.00 65.56 358 ASP A O 1
ATOM 2992 N N . HIS A 1 359 ? 21.227 -20.747 -18.393 1.00 52.12 359 HIS A N 1
ATOM 2993 C CA . HIS A 1 359 ? 22.060 -21.391 -19.420 1.00 52.12 359 HIS A CA 1
ATOM 2994 C C . HIS A 1 359 ? 21.503 -22.749 -19.911 1.00 52.12 359 HIS A C 1
ATOM 2996 O O . HIS A 1 359 ? 22.057 -23.328 -20.839 1.00 52.12 359 HIS A O 1
ATOM 3002 N N . ASN A 1 360 ? 20.397 -23.243 -19.330 1.00 49.59 360 ASN A N 1
ATOM 3003 C CA . ASN A 1 360 ? 19.807 -24.560 -19.617 1.00 49.59 360 ASN A CA 1
ATOM 3004 C C . ASN A 1 360 ? 18.412 -24.527 -20.273 1.00 49.59 360 ASN A C 1
ATOM 3006 O O . ASN A 1 360 ? 17.774 -25.573 -20.383 1.00 49.59 360 ASN A O 1
ATOM 3010 N N . SER A 1 361 ? 17.905 -23.376 -20.723 1.00 44.19 361 SER A N 1
ATOM 3011 C CA . SER A 1 361 ? 16.585 -23.329 -21.374 1.00 44.19 361 SER A CA 1
ATOM 3012 C C . SER A 1 361 ? 16.688 -23.560 -22.886 1.00 44.19 361 SER A C 1
ATOM 3014 O O . SER A 1 361 ? 16.798 -22.643 -23.694 1.00 44.19 361 SER A O 1
ATOM 3016 N N . SER A 1 362 ? 16.638 -24.831 -23.284 1.00 38.97 362 SER A N 1
ATOM 3017 C CA . SER A 1 362 ? 16.198 -25.197 -24.631 1.00 38.97 362 SER A CA 1
ATOM 3018 C C . SER A 1 362 ? 14.732 -24.774 -24.761 1.00 38.97 362 SER A C 1
ATOM 3020 O O . SER A 1 362 ? 13.896 -25.283 -24.024 1.00 38.97 362 SER A O 1
ATOM 3022 N N . ALA A 1 363 ? 14.453 -23.813 -25.647 1.00 40.38 363 ALA A N 1
ATOM 3023 C CA . ALA A 1 363 ? 13.144 -23.479 -26.217 1.00 40.38 363 ALA A CA 1
ATOM 3024 C C . ALA A 1 363 ? 11.912 -23.872 -25.367 1.00 40.38 363 ALA A C 1
ATOM 3026 O O . ALA A 1 363 ? 11.170 -24.785 -25.723 1.00 40.38 363 ALA A O 1
ATOM 3027 N N . VAL A 1 364 ? 11.669 -23.168 -24.258 1.00 38.03 364 VAL A N 1
ATOM 3028 C CA . VAL A 1 364 ? 10.358 -23.200 -23.596 1.00 38.03 364 VAL A CA 1
ATOM 3029 C C . VAL A 1 364 ? 9.583 -21.991 -24.098 1.00 38.03 364 VAL A C 1
ATOM 3031 O O . VAL A 1 364 ? 10.067 -20.864 -24.023 1.00 38.03 364 VAL A O 1
ATOM 3034 N N . ILE A 1 365 ? 8.421 -22.274 -24.681 1.00 37.66 365 ILE A N 1
ATOM 3035 C CA . ILE A 1 365 ? 7.447 -21.338 -25.243 1.00 37.66 365 ILE A CA 1
ATOM 3036 C C . ILE A 1 365 ? 7.361 -20.096 -24.347 1.00 37.66 365 ILE A C 1
ATOM 3038 O O . ILE A 1 365 ? 7.025 -20.208 -23.170 1.00 37.66 365 ILE A O 1
ATOM 3042 N N . HIS A 1 366 ? 7.695 -18.926 -24.898 1.00 41.66 366 HIS A N 1
ATOM 3043 C CA . HIS A 1 366 ? 7.403 -17.648 -24.263 1.00 41.66 366 HIS A CA 1
ATOM 3044 C C . HIS A 1 366 ? 5.882 -17.539 -24.125 1.00 41.66 366 HIS A C 1
ATOM 3046 O O . HIS A 1 366 ? 5.204 -17.118 -25.060 1.00 41.66 366 HIS A O 1
ATOM 3052 N N . GLU A 1 367 ? 5.333 -17.915 -22.972 1.00 51.41 367 GLU A N 1
ATOM 3053 C CA . GLU A 1 367 ? 4.131 -17.235 -22.510 1.00 51.41 367 GLU A CA 1
ATOM 3054 C C . GLU A 1 367 ? 4.483 -15.744 -22.453 1.00 51.41 367 GLU A C 1
ATOM 3056 O O . GLU A 1 367 ? 5.530 -15.348 -21.932 1.00 51.41 367 GLU A O 1
ATOM 3061 N N . GLU A 1 368 ? 3.681 -14.935 -23.137 1.00 63.25 368 GLU A N 1
ATOM 3062 C CA . GLU A 1 368 ? 3.939 -13.517 -23.353 1.00 63.25 368 GLU A CA 1
ATOM 3063 C C . GLU A 1 368 ? 3.984 -12.815 -21.986 1.00 63.25 368 GLU A C 1
ATOM 3065 O O . GLU A 1 368 ? 2.961 -12.667 -21.317 1.00 63.25 368 GLU A O 1
ATOM 3070 N N . ILE A 1 369 ? 5.182 -12.433 -21.529 1.00 69.50 369 ILE A N 1
ATOM 3071 C CA . ILE A 1 369 ? 5.366 -11.718 -20.261 1.00 69.50 369 ILE A CA 1
ATOM 3072 C C . ILE A 1 369 ? 4.697 -10.351 -20.409 1.00 69.50 369 ILE A C 1
ATOM 3074 O O . ILE A 1 369 ? 5.222 -9.463 -21.078 1.00 69.50 369 ILE A O 1
ATOM 3078 N N . ASN A 1 370 ? 3.532 -10.195 -19.791 1.00 75.19 370 ASN A N 1
ATOM 3079 C CA . ASN A 1 370 ? 2.674 -9.018 -19.941 1.00 75.19 370 ASN A CA 1
ATOM 3080 C C . ASN A 1 370 ? 2.294 -8.379 -18.599 1.00 75.19 370 ASN A C 1
ATOM 3082 O O . ASN A 1 370 ? 1.71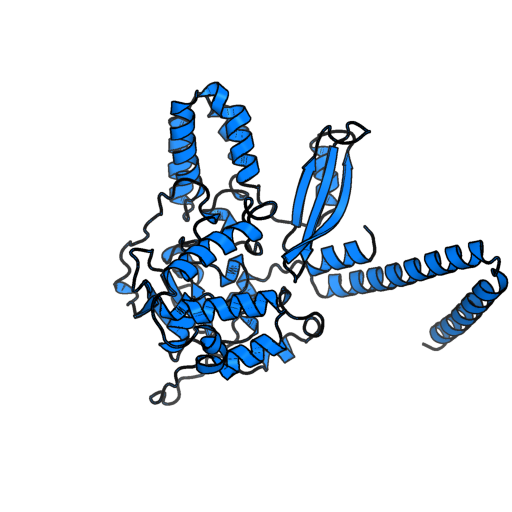1 -7.298 -18.584 1.00 75.19 370 ASN A O 1
ATOM 3086 N N . PHE A 1 371 ? 2.659 -9.007 -17.476 1.00 78.81 371 PHE A N 1
ATOM 3087 C CA . PHE A 1 371 ? 2.353 -8.536 -16.127 1.00 78.81 371 PHE A CA 1
ATOM 3088 C C . PHE A 1 371 ? 0.849 -8.288 -15.873 1.00 78.81 371 PHE A C 1
ATOM 3090 O O . PHE A 1 371 ? 0.485 -7.457 -15.039 1.00 78.81 371 PHE A O 1
ATOM 3097 N N . ASN A 1 372 ? -0.055 -8.981 -16.573 1.00 76.56 372 ASN A N 1
ATOM 3098 C CA . ASN A 1 372 ? -1.500 -8.741 -16.481 1.00 76.56 372 ASN A CA 1
ATOM 3099 C C . ASN A 1 372 ? -2.039 -8.796 -15.047 1.00 76.56 372 ASN A C 1
ATOM 3101 O O . ASN A 1 372 ? -2.932 -8.022 -14.704 1.00 76.56 372 ASN A O 1
ATOM 3105 N N . TYR A 1 373 ? -1.494 -9.659 -14.181 1.00 77.31 373 TYR A N 1
ATOM 3106 C CA . TYR A 1 373 ? -1.951 -9.749 -12.795 1.00 77.31 373 TYR A CA 1
ATOM 3107 C C . TYR A 1 373 ? -1.810 -8.414 -12.056 1.00 77.31 373 TYR A C 1
ATOM 3109 O O . TYR A 1 373 ? -2.749 -7.978 -11.389 1.00 77.31 373 TYR A O 1
ATOM 3117 N N . ILE A 1 374 ? -0.666 -7.725 -12.184 1.00 73.75 374 ILE A N 1
ATOM 3118 C CA . ILE A 1 374 ? -0.474 -6.458 -11.468 1.00 73.75 374 ILE A CA 1
ATOM 3119 C C . ILE A 1 374 ? -1.368 -5.351 -12.026 1.00 73.75 374 ILE A C 1
ATOM 3121 O O . ILE A 1 374 ? -1.789 -4.478 -11.269 1.00 73.75 374 ILE A O 1
ATOM 3125 N N . HIS A 1 375 ? -1.677 -5.399 -13.324 1.00 70.81 375 HIS A N 1
ATOM 3126 C CA . HIS A 1 375 ? -2.630 -4.490 -13.951 1.00 70.81 375 HIS A CA 1
ATOM 3127 C C . HIS A 1 375 ? -4.040 -4.729 -13.410 1.00 70.81 375 HIS A C 1
ATOM 3129 O O . HIS A 1 375 ? -4.633 -3.793 -12.891 1.00 70.81 375 HIS A O 1
ATOM 3135 N N . HIS A 1 376 ? -4.505 -5.981 -13.364 1.00 69.94 376 HIS A N 1
ATOM 3136 C CA . HIS A 1 376 ? -5.805 -6.338 -12.790 1.00 69.94 376 HIS A CA 1
ATOM 3137 C C . HIS A 1 376 ? -5.959 -5.949 -11.317 1.00 69.94 376 HIS A C 1
ATOM 3139 O O . HIS A 1 376 ? -7.002 -5.430 -10.931 1.00 69.94 376 HIS A O 1
ATOM 3145 N N . VAL A 1 377 ? -4.926 -6.142 -10.491 1.00 66.69 377 VAL A N 1
ATOM 3146 C CA . VAL A 1 377 ? -4.965 -5.725 -9.076 1.00 66.69 377 VAL A CA 1
ATOM 3147 C C . VAL A 1 377 ? -5.025 -4.195 -8.933 1.00 66.69 377 VAL A C 1
ATOM 3149 O O . VAL A 1 377 ? -5.520 -3.686 -7.932 1.00 66.69 377 VAL A O 1
ATOM 3152 N N . ARG A 1 378 ? -4.538 -3.446 -9.930 1.00 68.19 378 ARG A N 1
ATOM 3153 C CA . ARG A 1 378 ? -4.555 -1.975 -9.955 1.00 68.19 378 ARG A CA 1
ATOM 3154 C C . ARG A 1 378 ? -5.771 -1.385 -10.681 1.00 68.19 378 ARG A C 1
ATOM 3156 O O . ARG A 1 378 ? -5.983 -0.178 -10.577 1.00 68.19 378 ARG A O 1
ATOM 3163 N N . ASP A 1 379 ? -6.557 -2.193 -11.393 1.00 50.28 379 ASP A N 1
ATOM 3164 C CA . ASP A 1 379 ? -7.506 -1.758 -12.435 1.00 50.28 379 ASP A CA 1
ATOM 3165 C C . ASP A 1 379 ? -8.880 -1.270 -11.941 1.00 50.28 379 ASP A C 1
ATOM 3167 O O . ASP A 1 379 ? -9.890 -1.350 -12.637 1.00 50.28 379 ASP A O 1
ATOM 3171 N N . GLU A 1 380 ? -8.906 -0.617 -10.783 1.00 47.03 380 GLU A N 1
ATOM 3172 C CA . GLU A 1 380 ? -9.873 0.457 -10.541 1.00 47.03 380 GLU A CA 1
ATOM 3173 C C . GLU A 1 380 ? -9.160 1.815 -10.486 1.00 47.03 380 GLU A C 1
ATOM 3175 O O . GLU A 1 380 ? -9.419 2.654 -9.623 1.00 47.03 380 GLU A O 1
ATOM 3180 N N . GLN A 1 381 ? -8.263 2.090 -11.442 1.00 46.53 381 GLN A N 1
ATOM 3181 C CA . GLN A 1 381 ? -7.867 3.470 -11.713 1.00 46.53 381 GLN A CA 1
ATOM 3182 C C . GLN A 1 381 ? -9.110 4.244 -12.187 1.00 46.53 381 GLN A C 1
ATOM 3184 O O . GLN A 1 381 ? -9.463 4.264 -13.364 1.00 46.53 381 GLN A O 1
ATOM 3189 N N . VAL A 1 382 ? -9.787 4.920 -11.250 1.00 47.91 382 VAL A N 1
ATOM 3190 C CA . VAL A 1 382 ? -11.018 5.721 -11.450 1.00 47.91 382 VAL A CA 1
ATOM 3191 C C . VAL A 1 382 ? -10.833 6.874 -12.475 1.00 47.91 382 VAL A C 1
ATOM 3193 O O . VAL A 1 382 ? -11.781 7.596 -12.797 1.00 47.91 382 VAL A O 1
ATOM 3196 N N . TYR A 1 383 ? -9.646 7.023 -13.081 1.00 49.47 383 TYR A N 1
ATOM 3197 C CA . TYR A 1 383 ? -9.290 8.038 -14.074 1.00 49.47 383 TYR A CA 1
ATOM 3198 C C . TYR A 1 383 ? -9.256 7.531 -15.524 1.00 49.47 383 TYR A C 1
ATOM 3200 O O . TYR A 1 383 ? -8.237 7.569 -16.213 1.00 49.47 383 TYR A O 1
ATOM 3208 N N . THR A 1 384 ? -10.416 7.108 -16.021 1.00 51.38 384 THR A N 1
ATOM 3209 C CA . THR A 1 384 ? -10.604 6.720 -17.431 1.00 51.38 384 THR A CA 1
ATOM 3210 C C . THR A 1 384 ? -10.134 7.802 -18.425 1.00 51.38 384 THR A C 1
ATOM 3212 O O . THR A 1 384 ? -10.246 9.001 -18.154 1.00 51.38 384 THR A O 1
ATOM 3215 N N . LYS A 1 385 ? -9.711 7.410 -19.642 1.00 48.53 385 LYS A N 1
ATOM 3216 C CA . LYS A 1 385 ? -9.367 8.336 -20.754 1.00 48.53 385 LYS A CA 1
ATOM 3217 C C . LYS A 1 385 ? -10.443 9.408 -21.005 1.00 48.53 385 LYS A C 1
ATOM 3219 O O . LYS A 1 385 ? -10.143 10.555 -21.321 1.00 48.53 385 LYS A O 1
ATOM 3224 N N . LYS A 1 386 ? -11.716 9.067 -20.786 1.00 45.16 386 LYS A N 1
ATOM 3225 C CA . LYS A 1 386 ? -12.844 10.007 -20.875 1.00 45.16 386 LYS A CA 1
ATOM 3226 C C . LYS A 1 386 ? -12.778 11.102 -19.802 1.00 45.16 386 LYS A C 1
ATOM 3228 O O . LYS A 1 386 ? -13.029 12.269 -20.096 1.00 45.16 386 LYS A O 1
ATOM 3233 N N . LEU A 1 387 ? -12.416 10.742 -18.570 1.00 44.00 387 LEU A N 1
ATOM 3234 C CA . LEU A 1 387 ? -12.191 11.697 -17.487 1.00 44.00 387 LEU A CA 1
ATOM 3235 C C . LEU A 1 387 ? -10.955 12.559 -17.741 1.00 44.00 387 LEU A C 1
ATOM 3237 O O . LEU A 1 387 ? -11.036 13.762 -17.510 1.00 44.00 387 LEU A O 1
ATOM 3241 N N . GLN A 1 388 ? -9.885 11.991 -18.307 1.00 48.78 388 GLN A N 1
ATOM 3242 C CA . GLN A 1 388 ? -8.675 12.724 -18.706 1.00 48.78 388 GLN A CA 1
ATOM 3243 C C . GLN A 1 388 ? -8.960 13.887 -19.661 1.00 48.78 388 GLN A C 1
ATOM 3245 O O . GLN A 1 388 ? -8.494 15.012 -19.453 1.00 48.78 388 GLN A O 1
ATOM 3250 N N . VAL A 1 389 ? -9.791 13.652 -20.675 1.00 49.72 389 VAL A N 1
ATOM 3251 C CA . VAL A 1 389 ? -10.169 14.679 -21.656 1.00 49.72 389 VAL A CA 1
ATOM 3252 C C . VAL A 1 389 ? -11.016 15.783 -21.013 1.00 49.72 389 VAL A C 1
ATOM 3254 O O . VAL A 1 389 ? -10.685 16.961 -21.134 1.00 49.72 389 VAL A O 1
ATOM 3257 N N . ILE A 1 390 ? -12.061 15.420 -20.259 1.00 47.16 390 ILE A N 1
ATOM 3258 C CA . ILE A 1 390 ? -12.968 16.386 -19.604 1.00 47.16 390 ILE A CA 1
ATOM 3259 C C . ILE A 1 390 ? -12.201 17.304 -18.649 1.00 47.16 390 ILE A C 1
ATOM 3261 O O . ILE A 1 390 ? -12.471 18.499 -18.516 1.00 47.16 390 ILE A O 1
ATOM 3265 N N . ILE A 1 391 ? -11.234 16.727 -17.957 1.00 45.53 391 ILE A N 1
ATOM 3266 C CA . ILE A 1 391 ? -10.497 17.403 -16.912 1.00 45.53 391 ILE A CA 1
ATOM 3267 C C . ILE A 1 391 ? -9.366 18.258 -17.470 1.00 45.53 391 ILE A C 1
ATOM 3269 O O . ILE A 1 391 ? -9.192 19.388 -17.017 1.00 45.53 391 ILE A O 1
ATOM 3273 N N . SER A 1 392 ? -8.635 17.773 -18.474 1.00 50.25 392 SER A N 1
ATOM 3274 C CA . SER A 1 392 ? -7.613 18.577 -19.145 1.00 50.25 392 SER A CA 1
ATOM 3275 C C . SER A 1 392 ? -8.208 19.862 -19.736 1.00 50.25 392 SER A C 1
ATOM 3277 O O . SER A 1 392 ? -7.598 20.925 -19.612 1.00 50.25 392 SER A O 1
ATOM 3279 N N . ALA A 1 393 ? -9.436 19.809 -20.263 1.00 52.69 393 ALA A N 1
ATOM 3280 C CA . ALA A 1 393 ? -10.182 20.990 -20.693 1.00 52.69 393 ALA A CA 1
ATOM 3281 C C . ALA A 1 393 ? -10.478 21.955 -19.526 1.00 52.69 393 ALA A C 1
ATOM 3283 O O . ALA A 1 393 ? -10.177 23.147 -19.620 1.00 52.69 393 ALA A O 1
ATOM 3284 N N . LYS A 1 394 ? -10.975 21.448 -18.385 1.00 48.34 394 LYS A N 1
ATOM 3285 C CA . LYS A 1 394 ? -11.226 22.263 -17.177 1.00 48.34 394 LYS A CA 1
ATOM 3286 C C . LYS A 1 394 ? -9.952 22.897 -16.603 1.00 48.34 394 LYS A C 1
ATOM 3288 O O . LYS A 1 394 ? -9.997 24.029 -16.127 1.00 48.34 394 LYS A O 1
ATOM 3293 N N . LEU A 1 395 ? -8.814 22.202 -16.662 1.00 47.91 395 LEU A N 1
ATOM 3294 C CA . LEU A 1 395 ? -7.517 22.710 -16.202 1.00 47.91 395 LEU A CA 1
ATOM 3295 C C . LEU A 1 395 ? -6.969 23.821 -17.092 1.00 47.91 395 LEU A C 1
ATOM 3297 O O . LEU A 1 395 ? -6.502 24.839 -16.577 1.00 47.91 395 LEU A O 1
ATOM 3301 N N . LYS A 1 396 ? -7.044 23.643 -18.417 1.00 55.66 396 LYS A N 1
ATOM 3302 C CA . LYS A 1 396 ? -6.656 24.675 -19.387 1.00 55.66 396 LYS A CA 1
ATOM 3303 C C . LYS A 1 396 ? -7.496 25.938 -19.191 1.00 55.66 396 LYS A C 1
ATOM 3305 O O . LYS A 1 396 ? -6.930 27.021 -19.065 1.00 55.66 396 LYS A O 1
ATOM 3310 N N . TYR A 1 397 ? -8.815 25.779 -19.050 1.00 63.34 397 TYR A N 1
ATOM 3311 C CA . TYR A 1 397 ? -9.731 26.883 -18.757 1.00 63.34 397 TYR A CA 1
ATOM 3312 C C . TYR A 1 397 ? -9.378 27.592 -17.443 1.00 63.34 397 TYR A C 1
ATOM 3314 O O . TYR A 1 397 ? -9.223 28.809 -17.406 1.00 63.34 397 TYR A O 1
ATOM 3322 N N . GLY A 1 398 ? -9.184 26.830 -16.365 1.00 50.97 398 GLY A N 1
ATOM 3323 C CA . GLY A 1 398 ? -8.865 27.386 -15.056 1.00 50.97 398 GLY A CA 1
ATOM 3324 C C . GLY A 1 398 ? -7.547 28.170 -15.018 1.00 50.97 398 GLY A C 1
ATOM 3325 O O . GLY A 1 398 ? -7.486 29.233 -14.400 1.00 50.97 398 GLY A O 1
ATOM 3326 N N . LYS A 1 399 ? -6.499 27.682 -15.698 1.00 57.28 399 LYS A N 1
ATOM 3327 C CA . LYS A 1 399 ? -5.223 28.407 -15.834 1.00 57.28 399 LYS A CA 1
ATOM 3328 C C . LYS A 1 399 ? -5.388 29.705 -16.618 1.00 57.28 399 LYS A C 1
ATOM 3330 O O . LYS A 1 399 ? -4.910 30.738 -16.156 1.00 57.28 399 LYS A O 1
ATOM 3335 N N . ALA A 1 400 ? -6.083 29.658 -17.755 1.00 63.69 400 ALA A N 1
ATOM 3336 C CA . ALA A 1 400 ? -6.368 30.845 -18.557 1.00 63.69 400 ALA A CA 1
ATOM 3337 C C . ALA A 1 400 ? -7.121 31.897 -17.728 1.00 63.69 400 ALA A C 1
ATOM 3339 O O . ALA A 1 400 ? -6.663 33.030 -17.614 1.00 63.69 400 ALA A O 1
ATOM 3340 N N . PHE A 1 401 ? -8.185 31.488 -17.032 1.00 65.31 401 PHE A N 1
ATOM 3341 C CA . PHE A 1 401 ? -8.963 32.366 -16.158 1.00 65.31 401 PHE A CA 1
ATOM 3342 C C . PHE A 1 401 ? -8.120 32.990 -15.032 1.00 65.31 401 PHE A C 1
ATOM 3344 O O . PHE A 1 401 ? -8.260 34.172 -14.716 1.00 65.31 401 PHE A O 1
ATOM 3351 N N . GLY A 1 402 ? -7.200 32.218 -14.443 1.00 59.38 402 GLY A N 1
ATOM 3352 C CA . GLY A 1 402 ? -6.263 32.718 -13.437 1.00 59.38 402 GLY A CA 1
ATOM 3353 C C . GLY A 1 402 ? -5.315 33.798 -13.971 1.00 59.38 402 GLY A C 1
ATOM 3354 O O . GLY A 1 402 ? -5.070 34.786 -13.276 1.00 59.38 402 GLY A O 1
ATOM 3355 N N . PHE A 1 403 ? -4.806 33.642 -15.197 1.00 71.69 403 PHE A N 1
ATOM 3356 C CA . PHE A 1 403 ? -4.006 34.678 -15.856 1.00 71.69 403 PHE A CA 1
ATOM 3357 C C . PHE A 1 403 ? -4.834 35.922 -16.171 1.00 71.69 403 PHE A C 1
ATOM 3359 O O . PHE A 1 403 ? -4.385 37.021 -15.858 1.00 71.69 403 PHE A O 1
ATOM 3366 N N . THR A 1 404 ? -6.056 35.761 -16.687 1.00 78.38 404 THR A N 1
ATOM 3367 C CA . THR A 1 404 ? -6.967 36.883 -16.957 1.00 78.38 404 THR A CA 1
ATOM 3368 C C . THR A 1 404 ? -7.240 37.696 -15.695 1.00 78.38 404 THR A C 1
ATOM 3370 O O . THR A 1 404 ? -7.140 38.918 -15.723 1.00 78.38 404 THR A O 1
ATOM 3373 N N . LYS A 1 405 ? -7.504 37.038 -14.559 1.00 73.75 405 LYS A N 1
ATOM 3374 C CA . LYS A 1 405 ? -7.732 37.733 -13.286 1.00 73.75 405 LYS A CA 1
ATOM 3375 C C . LYS A 1 405 ? -6.502 38.519 -12.822 1.00 73.75 405 LYS A C 1
ATOM 3377 O O . LYS A 1 405 ? -6.633 39.663 -12.412 1.00 73.75 405 LYS A O 1
ATOM 3382 N N . LYS A 1 406 ? -5.305 37.929 -12.917 1.00 79.12 406 LYS A N 1
ATOM 3383 C CA . LYS A 1 406 ? -4.052 38.623 -12.569 1.00 79.12 406 LYS A CA 1
ATOM 3384 C C . LYS A 1 406 ? -3.775 39.810 -13.488 1.00 79.12 406 LYS A C 1
ATOM 3386 O O . LYS A 1 406 ? -3.320 40.840 -13.005 1.00 79.12 406 LYS A O 1
ATOM 3391 N N . ALA A 1 407 ? -4.033 39.658 -14.786 1.00 83.38 407 ALA A N 1
ATOM 3392 C CA . ALA A 1 407 ? -3.900 40.739 -15.751 1.00 83.38 407 ALA A CA 1
ATOM 3393 C C . ALA A 1 407 ? -4.857 41.887 -15.403 1.00 83.38 407 ALA A C 1
ATOM 3395 O O . ALA A 1 407 ? -4.404 43.013 -15.266 1.00 83.38 407 ALA A O 1
ATOM 3396 N N . LEU A 1 408 ? -6.132 41.588 -15.129 1.00 83.88 408 LEU A N 1
ATOM 3397 C CA . LEU A 1 408 ? -7.121 42.579 -14.692 1.00 83.88 408 LEU A CA 1
ATOM 3398 C C . LEU A 1 408 ? -6.715 43.291 -13.392 1.00 83.88 408 LEU A C 1
ATOM 3400 O O . LEU A 1 408 ? -6.774 44.515 -13.336 1.00 83.88 408 LEU A O 1
ATOM 3404 N N . ASP A 1 409 ? -6.243 42.556 -12.379 1.00 85.56 409 ASP A N 1
ATOM 3405 C CA . ASP A 1 409 ? -5.781 43.145 -11.113 1.00 85.56 409 ASP A CA 1
ATOM 3406 C C . ASP A 1 409 ? -4.585 44.097 -11.320 1.00 85.56 409 ASP A C 1
ATOM 3408 O O . ASP A 1 409 ? -4.469 45.115 -10.634 1.00 85.56 409 ASP A O 1
ATOM 3412 N N . LEU A 1 410 ? -3.667 43.773 -12.239 1.00 86.12 410 LEU A N 1
ATOM 3413 C CA . LEU A 1 410 ? -2.528 44.633 -12.586 1.00 86.12 410 LEU A CA 1
ATOM 3414 C C . LEU A 1 410 ? -2.975 45.857 -13.383 1.00 86.12 410 LEU A C 1
ATOM 3416 O O . LEU A 1 410 ? -2.568 46.973 -13.070 1.00 86.12 410 LEU A O 1
ATOM 3420 N N . THR A 1 411 ? -3.852 45.651 -14.359 1.00 90.62 411 THR A N 1
ATOM 3421 C CA . THR A 1 411 ? -4.441 46.709 -15.172 1.00 90.62 411 THR A CA 1
ATOM 3422 C C . THR A 1 411 ? -5.216 47.709 -14.323 1.00 90.62 411 THR A C 1
ATOM 3424 O O . THR A 1 411 ? -5.077 48.906 -14.533 1.00 90.62 411 THR A O 1
ATOM 3427 N N . GLN A 1 412 ? -5.945 47.247 -13.304 1.00 87.00 412 GLN A N 1
ATOM 3428 C CA . GLN A 1 412 ? -6.634 48.120 -12.355 1.00 87.00 412 GLN A CA 1
ATOM 3429 C C . GLN A 1 412 ? -5.670 48.962 -11.513 1.00 87.00 412 GLN A C 1
ATOM 3431 O O . GLN A 1 412 ? -5.960 50.118 -11.223 1.00 87.00 412 GLN A O 1
ATOM 3436 N N . LYS A 1 413 ? -4.527 48.400 -11.106 1.00 90.19 413 LYS A N 1
ATOM 3437 C CA . LYS A 1 413 ? -3.520 49.122 -10.307 1.00 90.19 413 LYS A CA 1
ATOM 3438 C C . LYS A 1 413 ? -2.734 50.149 -11.117 1.00 90.19 413 LYS A C 1
ATOM 3440 O O . LYS A 1 413 ? -2.263 51.122 -10.540 1.00 90.19 413 LYS A O 1
ATOM 3445 N N . LEU A 1 414 ? -2.552 49.896 -12.411 1.00 91.38 414 LEU A N 1
ATOM 3446 C CA . LEU A 1 414 ? -1.769 50.732 -13.326 1.00 91.38 414 LEU A CA 1
ATOM 3447 C C . LEU A 1 414 ? -2.639 51.607 -14.246 1.00 91.38 414 LEU A C 1
ATOM 3449 O O . LEU A 1 414 ? -2.095 52.369 -15.034 1.00 91.38 414 LEU A O 1
ATOM 3453 N N . ASP A 1 415 ? -3.965 51.489 -14.143 1.00 90.88 415 ASP A N 1
ATOM 3454 C CA . ASP A 1 415 ? -4.986 52.176 -14.949 1.00 90.88 415 ASP A CA 1
ATOM 3455 C C . ASP A 1 415 ? -4.815 52.037 -16.479 1.00 90.88 415 ASP A C 1
ATOM 3457 O O . ASP A 1 415 ? -5.079 52.952 -17.254 1.00 90.88 415 ASP A O 1
ATOM 3461 N N . CYS A 1 416 ? -4.375 50.864 -16.946 1.00 92.00 416 CYS A N 1
ATOM 3462 C CA . CYS A 1 416 ? -4.050 50.610 -18.360 1.00 92.00 416 CYS A CA 1
ATOM 3463 C C . CYS A 1 416 ? -5.102 49.766 -19.112 1.00 92.00 416 CYS A C 1
ATOM 3465 O O . CYS A 1 416 ? -4.772 48.897 -19.921 1.00 92.00 416 CYS A O 1
ATOM 3467 N N . TYR A 1 417 ? -6.396 49.987 -18.852 1.00 88.94 417 TYR A N 1
ATOM 3468 C CA . TYR A 1 417 ? -7.487 49.146 -19.383 1.00 88.94 417 TYR A CA 1
ATOM 3469 C C . TYR A 1 417 ? -7.537 49.050 -20.909 1.00 88.94 417 TYR A C 1
ATOM 3471 O O . TYR A 1 417 ? -7.849 47.989 -21.448 1.00 88.94 417 TYR A O 1
ATOM 3479 N N . ASN A 1 418 ? -7.194 50.131 -21.609 1.00 88.44 418 ASN A N 1
ATOM 3480 C CA . ASN A 1 418 ? -7.233 50.168 -23.071 1.00 88.44 418 ASN A CA 1
ATOM 3481 C C . ASN A 1 418 ? -6.215 49.210 -23.709 1.00 88.44 418 ASN A C 1
ATOM 3483 O O . ASN A 1 418 ? -6.520 48.594 -24.727 1.00 88.44 418 ASN A O 1
ATOM 3487 N N . GLU A 1 419 ? -5.046 49.027 -23.089 1.00 89.44 419 GLU A N 1
ATOM 3488 C CA . GLU A 1 419 ? -4.017 48.102 -23.577 1.00 89.44 419 GLU A CA 1
ATOM 3489 C C . GLU A 1 419 ? -4.467 46.645 -23.425 1.00 89.44 419 GLU A C 1
ATOM 3491 O O . GLU A 1 419 ? -4.381 45.862 -24.372 1.00 89.44 419 GLU A O 1
ATOM 3496 N N . LEU A 1 420 ? -5.014 46.286 -22.256 1.00 89.44 420 LEU A N 1
ATOM 3497 C CA . LEU A 1 420 ? -5.528 44.936 -22.019 1.00 89.44 420 LEU A CA 1
ATOM 3498 C C . LEU A 1 420 ? -6.724 44.621 -22.929 1.00 89.44 420 LEU A C 1
ATOM 3500 O O . LEU A 1 420 ? -6.783 43.534 -23.501 1.00 89.44 420 LEU A O 1
ATOM 3504 N N . ASN A 1 421 ? -7.651 45.569 -23.094 1.00 89.06 421 ASN A N 1
ATOM 3505 C CA . ASN A 1 421 ? -8.802 45.403 -23.981 1.00 89.06 421 ASN A CA 1
ATOM 3506 C C . ASN A 1 421 ? -8.365 45.217 -25.439 1.00 89.06 421 ASN A C 1
ATOM 3508 O O . ASN A 1 421 ? -8.879 44.322 -26.105 1.00 89.06 421 ASN A O 1
ATOM 3512 N N . GLY A 1 422 ? -7.380 45.989 -25.912 1.00 90.75 422 GLY A N 1
ATOM 3513 C CA . GLY A 1 422 ? -6.825 45.833 -27.258 1.00 90.75 422 GLY A CA 1
ATOM 3514 C C . GLY A 1 422 ? -6.213 44.448 -27.488 1.00 90.75 422 GLY A C 1
ATOM 3515 O O . GLY A 1 422 ? -6.522 43.795 -28.481 1.00 90.75 422 GLY A O 1
ATOM 3516 N N . LEU A 1 423 ? -5.411 43.952 -26.539 1.00 89.62 423 LEU A N 1
ATOM 3517 C CA . LEU A 1 423 ? -4.811 42.613 -26.622 1.00 89.62 423 LEU A CA 1
ATOM 3518 C C . LEU A 1 423 ? -5.861 41.495 -26.626 1.00 89.62 423 LEU A C 1
ATOM 3520 O O . LEU A 1 423 ? -5.747 40.539 -27.394 1.00 89.62 423 LEU A O 1
ATOM 3524 N N . LEU A 1 424 ? -6.885 41.605 -25.775 1.00 88.94 424 LEU A N 1
ATOM 3525 C CA . LEU A 1 424 ? -7.973 40.628 -25.728 1.00 88.94 424 LEU A CA 1
ATOM 3526 C C . LEU A 1 424 ? -8.792 40.641 -27.017 1.00 88.94 424 LEU A C 1
ATOM 3528 O O . LEU A 1 424 ? -9.175 39.577 -27.495 1.00 88.94 424 LEU A O 1
ATOM 3532 N N . GLN A 1 425 ? -9.035 41.817 -27.589 1.00 90.00 425 GLN A N 1
ATOM 3533 C CA . GLN A 1 425 ? -9.808 41.951 -28.814 1.00 90.00 425 GLN A CA 1
ATOM 3534 C C . GLN A 1 425 ? -9.082 41.353 -30.023 1.00 90.00 425 GLN A C 1
ATOM 3536 O O . GLN A 1 425 ? -9.684 40.557 -30.737 1.00 90.00 425 GLN A O 1
ATOM 3541 N N . ILE A 1 426 ? -7.777 41.616 -30.171 1.00 91.44 426 ILE A N 1
ATOM 3542 C CA . ILE A 1 426 ? -6.940 40.976 -31.201 1.00 91.44 426 ILE A CA 1
ATOM 3543 C C . ILE A 1 426 ? -7.006 39.451 -31.068 1.00 91.44 426 ILE A C 1
ATOM 3545 O O . ILE A 1 426 ? -7.290 38.748 -32.034 1.00 91.44 426 ILE A O 1
ATOM 3549 N N . TYR A 1 427 ? -6.818 38.931 -29.852 1.00 88.75 427 TYR A N 1
ATOM 3550 C CA . TYR A 1 427 ? -6.873 37.492 -29.607 1.00 88.75 427 TYR A CA 1
ATOM 3551 C C . TYR A 1 427 ? -8.248 36.884 -29.936 1.00 88.75 427 TYR A C 1
ATOM 3553 O O . TYR A 1 427 ? -8.327 35.787 -30.490 1.00 88.75 427 TYR A O 1
ATOM 3561 N N . ILE A 1 428 ? -9.341 37.577 -29.597 1.00 89.00 428 ILE A N 1
ATOM 3562 C CA . ILE A 1 428 ? -10.705 37.125 -29.905 1.00 89.00 428 ILE A CA 1
ATOM 3563 C C . ILE A 1 428 ? -10.921 37.072 -31.418 1.00 89.00 428 ILE A C 1
ATOM 3565 O O . ILE A 1 428 ? -11.419 36.062 -31.911 1.00 89.00 428 ILE A O 1
ATOM 3569 N N . GLU A 1 429 ? -10.532 38.117 -32.144 1.00 90.56 429 GLU A N 1
ATOM 3570 C CA . GLU A 1 429 ? -10.697 38.202 -33.597 1.00 90.56 429 GLU A CA 1
ATOM 3571 C C . GLU A 1 429 ? -9.893 37.107 -34.317 1.00 90.56 429 GLU A C 1
ATOM 3573 O O . GLU A 1 429 ? -10.446 36.390 -35.154 1.00 90.56 429 GLU A O 1
ATOM 3578 N N . GLU A 1 430 ? -8.634 36.884 -33.920 1.00 90.38 430 GLU A N 1
ATOM 3579 C CA . GLU A 1 430 ? -7.795 35.798 -34.447 1.00 90.38 430 GLU A CA 1
ATOM 3580 C C . GLU A 1 430 ? -8.428 34.416 -34.221 1.00 90.38 430 GLU A C 1
ATOM 3582 O O . GLU A 1 430 ? -8.495 33.588 -35.135 1.00 90.38 430 GLU A O 1
ATOM 3587 N N . LYS A 1 431 ? -8.934 34.145 -33.009 1.00 88.50 431 LYS A N 1
ATOM 3588 C CA . LYS A 1 431 ? -9.524 32.836 -32.684 1.00 88.50 431 LYS A CA 1
ATOM 3589 C C . LYS A 1 431 ? -10.908 32.623 -33.278 1.00 88.50 431 LYS A C 1
ATOM 3591 O O . LYS A 1 431 ? -11.240 31.488 -33.612 1.00 88.50 431 LYS A O 1
ATOM 3596 N N . GLN A 1 432 ? -11.695 33.678 -33.470 1.00 87.75 432 GLN A N 1
ATOM 3597 C CA . GLN A 1 432 ? -12.954 33.593 -34.210 1.00 87.75 432 GLN A CA 1
ATOM 3598 C C . GLN A 1 432 ? -12.717 33.255 -35.685 1.00 87.75 432 GLN A C 1
ATOM 3600 O O . GLN A 1 432 ? -13.451 32.436 -36.232 1.00 87.75 432 GLN A O 1
ATOM 3605 N N . GLN A 1 433 ? -11.671 33.806 -36.310 1.00 86.00 433 GLN A N 1
ATOM 3606 C CA . GLN A 1 433 ? -11.302 33.438 -37.680 1.00 86.00 433 GLN A CA 1
ATOM 3607 C C . GLN A 1 433 ? -10.816 31.985 -37.785 1.00 86.00 433 GLN A C 1
ATOM 3609 O O . GLN A 1 433 ? -11.251 31.266 -38.682 1.00 86.00 433 GLN A O 1
ATOM 3614 N N . GLU A 1 434 ? -9.992 31.504 -36.847 1.00 83.00 434 GLU A N 1
ATOM 3615 C CA . GLU A 1 434 ? -9.581 30.088 -36.805 1.00 83.00 434 GLU A CA 1
ATOM 3616 C C . GLU A 1 434 ? -10.766 29.116 -36.651 1.0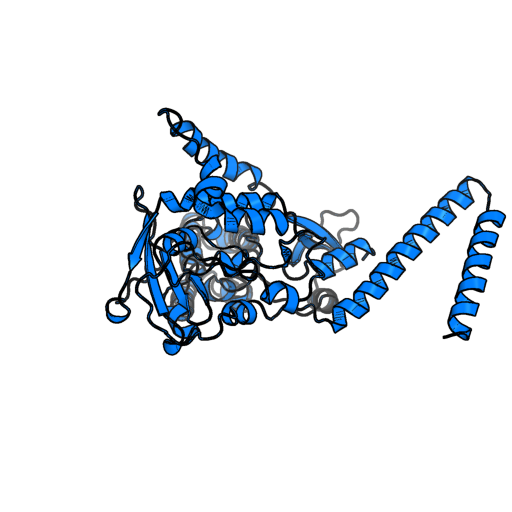0 83.00 434 GLU A C 1
ATOM 3618 O O . GLU A 1 434 ? -10.717 28.005 -37.177 1.00 83.00 434 GLU A O 1
ATOM 3623 N N . LEU A 1 435 ? -11.824 29.517 -35.939 1.00 72.81 435 LEU A N 1
ATOM 3624 C CA . LEU A 1 435 ? -13.047 28.726 -35.747 1.00 72.81 435 LEU A CA 1
ATOM 3625 C C . LEU A 1 435 ? -13.981 28.720 -36.965 1.00 72.81 435 LEU A C 1
ATOM 3627 O O . LEU A 1 435 ? -14.845 27.856 -37.044 1.00 72.81 435 LEU A O 1
ATOM 3631 N N . LEU A 1 436 ? -13.843 29.685 -37.877 1.00 72.62 436 LEU A N 1
ATOM 3632 C CA . LEU A 1 436 ? -14.614 29.760 -39.125 1.00 72.62 436 LEU A CA 1
ATOM 3633 C C . LEU A 1 436 ? -13.912 29.042 -40.291 1.00 72.62 436 LEU A C 1
ATOM 3635 O O . LEU A 1 436 ? -14.562 28.702 -41.277 1.00 72.62 436 LEU A O 1
ATOM 3639 N N . CYS A 1 437 ? -12.595 28.835 -40.186 1.00 64.81 437 CYS A N 1
ATOM 3640 C CA . CYS A 1 437 ? -11.762 28.164 -41.189 1.00 64.81 437 CYS A CA 1
ATOM 3641 C C . CYS A 1 437 ? -11.524 26.663 -40.921 1.00 64.81 437 CYS A C 1
ATOM 3643 O O . CYS A 1 437 ? -10.958 25.990 -41.783 1.00 64.81 437 CYS A O 1
ATOM 3645 N N . ASN A 1 438 ? -11.924 26.149 -39.752 1.00 45.41 438 ASN A N 1
ATOM 3646 C CA . ASN A 1 438 ? -11.960 24.720 -39.403 1.00 45.41 438 ASN A CA 1
ATOM 3647 C C . ASN A 1 438 ? -13.410 24.246 -39.317 1.00 45.41 438 ASN A C 1
ATOM 3649 O O . ASN A 1 438 ? -13.646 23.049 -39.596 1.00 45.41 438 ASN A O 1
#

Solvent-accessible surface area (backbone atoms only — not comparable to full-atom values): 25040 Å² total; per-residue (Å²): 111,54,42,66,22,46,53,46,41,69,74,20,55,81,41,68,48,77,47,81,46,72,65,82,50,101,76,65,32,36,40,37,41,35,26,24,43,46,74,82,74,43,81,41,76,32,46,74,47,80,32,92,64,93,44,70,65,57,52,49,54,58,50,69,75,45,75,98,67,90,70,69,57,48,59,53,60,50,53,51,48,42,58,67,68,44,29,79,76,54,35,75,67,57,32,52,54,50,50,38,52,48,24,32,28,36,56,24,60,41,64,70,60,23,55,51,43,47,51,51,52,41,68,76,40,63,94,48,28,70,55,44,60,67,68,44,58,84,46,39,68,24,62,28,36,48,60,45,54,78,48,58,43,74,70,68,41,69,76,42,87,85,69,37,77,72,50,54,53,53,57,54,49,50,56,50,64,70,56,71,83,64,93,81,82,71,68,79,50,39,35,72,71,79,34,45,73,59,44,52,53,38,65,75,38,35,34,71,69,59,38,49,53,48,42,48,22,54,44,54,17,79,51,42,45,73,43,83,48,61,81,87,72,70,64,91,78,74,79,75,64,75,49,70,53,69,63,78,78,44,89,73,44,77,49,40,51,66,67,61,53,48,68,69,64,40,75,89,39,56,72,50,41,32,42,32,35,47,74,88,53,95,58,69,67,39,43,39,39,34,31,60,38,37,32,74,50,45,20,59,36,40,44,56,25,55,23,38,71,44,25,66,52,53,39,42,25,69,73,27,54,75,37,51,46,47,76,80,61,35,46,65,70,44,35,32,82,93,56,66,82,60,54,70,70,65,60,67,70,51,76,75,43,60,76,31,81,68,94,77,70,75,87,69,81,78,63,72,70,67,33,54,67,60,50,63,76,52,67,75,65,88,68,44,75,68,52,52,55,62,46,53,53,51,38,54,51,36,51,51,52,53,51,52,51,52,50,49,56,48,28,66,76,68,71,42,56,68,60,57,51,50,56,51,49,53,53,49,54,55,52,53,50,56,66,72,76,107

Sequence (438 aa):
MSPDQCSYYIRFHEVLIFDCTVGTNRYDMVLYLFLVVDNNTRSRLIASVLLEDETENSFIWVLQQLKRFQHNLCIFHIDLNLKKNVKPKLGLQKFSEFRAEFFSCRNSLVYEIFESKWKILIEKYPEISKYLKRMLEPTKESWATCYINEIFNCGINSTQRIQNILNNEMKYERIIKMRNILPLQTLDDVPSKFFVSINEICKKFLISHILLATQNQMKHLFFYDAYLVDKDTIQQVDNTDDNEGFQEDDYDATQILLQTIIRKIQNLLIVKIWKVNPELSQTKSHFVVLMADGSFSCTCNLLISYGIPCRYFYRVLRKSSQAKFHISLINQRWYQDSKLNIDDKEIALLNIISIVEDHNSSAVIHEEINFNYIHHVRDEQVYTKKLQVIISAKLKYGKAFGFTKKALDLTQKLDCYNELNGLLQIYIEEKQQELLCN